Protein AF-A0A7S4G1R3-F1 (afdb_monomer_lite)

Secondary structure (DSSP, 8-state):
---------------------TTSSTTTGGG----PPPPTTS-EEEEEE-TTS-EEEETTEE--TTHHHH--TTPBPPHHHHHHHHHHHT----GGGS-TT-SSSTTTTTEEEEEE-TTS-EEEETTEE--HHHHTT--TTPBPPHHHHHHHHHHHHHTTPPPGGGSS-------PPP----------------PPP-----------------SPPPHHHHHHHHHHH-----TTBPSS-EEEEEEEEETTTTEEEEEESS-HHHHHTTPPEEEEGGGB--S-TTS-----TT-EEEEEEEE-TTS-EEEEEEEEGGGBPP-PPPPTTS-HHHHHHHHHHHHHHHHHHHHHHHHHHHHHHHHHHHHHHHHHHHTS-----

pLDDT: mean 73.74, std 22.95, range [28.73, 98.25]

Structure (mmCIF, N/CA/C/O backbone):
data_AF-A0A7S4G1R3-F1
#
_entry.id   AF-A0A7S4G1R3-F1
#
loop_
_atom_site.group_PDB
_atom_site.id
_atom_site.type_symbol
_atom_site.label_atom_id
_atom_site.label_alt_id
_atom_site.label_comp_id
_atom_site.label_asym_id
_atom_site.label_entity_id
_atom_site.label_seq_id
_atom_site.pdbx_PDB_ins_code
_atom_site.Cartn_x
_atom_site.Cartn_y
_atom_site.Cartn_z
_atom_site.occupancy
_atom_site.B_iso_or_equiv
_atom_site.auth_seq_id
_atom_site.auth_comp_id
_atom_site.auth_asym_id
_atom_site.auth_atom_id
_atom_site.pdbx_PDB_model_num
ATOM 1 N N . GLY A 1 1 ? 13.959 -56.137 -44.607 1.00 37.62 1 GLY A N 1
ATOM 2 C CA . GLY A 1 1 ? 14.330 -55.360 -45.798 1.00 37.62 1 GLY A CA 1
ATOM 3 C C . GLY A 1 1 ? 14.534 -53.976 -45.279 1.00 37.62 1 GLY A C 1
ATOM 4 O O . GLY A 1 1 ? 13.551 -53.297 -45.043 1.00 37.62 1 GLY A O 1
ATOM 5 N N . ASP A 1 2 ? 15.770 -53.721 -44.885 1.00 36.56 2 ASP A N 1
ATOM 6 C CA . ASP A 1 2 ? 16.110 -52.865 -43.756 1.00 36.56 2 ASP A CA 1
ATOM 7 C C . ASP A 1 2 ? 16.056 -51.390 -44.135 1.00 36.56 2 ASP A C 1
ATOM 9 O O . ASP A 1 2 ? 16.693 -50.977 -45.105 1.00 36.56 2 ASP A O 1
ATOM 13 N N . ASP A 1 3 ? 15.298 -50.622 -43.351 1.00 45.97 3 ASP A N 1
ATOM 14 C CA . ASP A 1 3 ? 15.220 -49.171 -43.458 1.00 45.97 3 ASP A CA 1
ATOM 15 C C . ASP A 1 3 ? 16.092 -48.504 -42.392 1.00 45.97 3 ASP A C 1
ATOM 17 O O . ASP A 1 3 ? 16.215 -48.942 -41.245 1.00 45.97 3 ASP A O 1
ATOM 21 N N . TRP A 1 4 ? 16.754 -47.451 -42.842 1.00 43.38 4 TRP A N 1
ATOM 22 C CA . TRP A 1 4 ? 17.952 -46.869 -42.272 1.00 43.38 4 TRP A CA 1
ATOM 23 C C . TRP A 1 4 ? 17.611 -45.899 -41.138 1.00 43.38 4 TRP A C 1
ATOM 25 O O . TRP A 1 4 ? 17.202 -44.768 -41.386 1.00 43.38 4 TRP A O 1
ATOM 35 N N . ILE A 1 5 ? 17.848 -46.297 -39.886 1.00 46.09 5 ILE A N 1
ATOM 36 C CA . ILE A 1 5 ? 17.939 -45.350 -38.765 1.00 46.09 5 ILE A CA 1
ATOM 37 C C . ILE A 1 5 ? 19.408 -44.953 -38.608 1.00 46.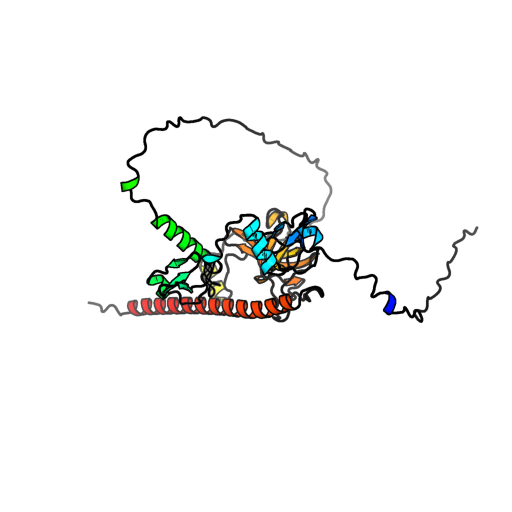09 5 ILE A C 1
ATOM 39 O O . ILE A 1 5 ? 20.217 -45.682 -38.031 1.00 46.09 5 ILE A O 1
ATOM 43 N N . ALA A 1 6 ? 19.754 -43.783 -39.140 1.00 45.88 6 ALA A N 1
ATOM 44 C CA . ALA A 1 6 ? 21.035 -43.138 -38.903 1.00 45.88 6 ALA A CA 1
ATOM 45 C C . ALA A 1 6 ? 21.136 -42.720 -37.424 1.00 45.88 6 ALA A C 1
ATOM 47 O O . ALA A 1 6 ? 20.455 -41.803 -36.968 1.00 45.88 6 ALA A O 1
ATOM 48 N N . ARG A 1 7 ? 21.990 -43.408 -36.659 1.00 38.94 7 ARG A N 1
ATOM 49 C CA . ARG A 1 7 ? 22.422 -42.975 -35.325 1.00 38.94 7 ARG A CA 1
ATOM 50 C C . ARG A 1 7 ? 23.428 -41.833 -35.479 1.00 38.94 7 ARG A C 1
ATOM 52 O O . ARG A 1 7 ? 24.534 -42.057 -35.964 1.00 38.94 7 ARG A O 1
ATOM 59 N N . MET A 1 8 ? 23.057 -40.632 -35.044 1.00 42.41 8 MET A N 1
ATOM 60 C CA . MET A 1 8 ? 24.013 -39.550 -34.800 1.00 42.41 8 MET A CA 1
ATOM 61 C C . MET A 1 8 ? 24.916 -39.911 -33.606 1.00 42.41 8 MET A C 1
ATOM 63 O O . MET A 1 8 ? 24.402 -40.384 -32.589 1.00 42.41 8 MET A O 1
ATOM 67 N N . PRO A 1 9 ? 26.241 -39.696 -33.682 1.00 45.56 9 PRO A N 1
ATOM 68 C CA . PRO A 1 9 ? 27.103 -39.785 -32.514 1.00 45.56 9 PRO A CA 1
ATOM 69 C C . PRO A 1 9 ? 26.933 -38.531 -31.645 1.00 45.56 9 PRO A C 1
ATOM 71 O O . PRO A 1 9 ? 27.205 -37.414 -32.081 1.00 45.56 9 PRO A O 1
ATOM 74 N N . LEU A 1 10 ? 26.493 -38.727 -30.402 1.00 41.88 10 LEU A N 1
ATOM 75 C CA . LEU A 1 10 ? 26.606 -37.726 -29.344 1.00 41.88 10 LEU A CA 1
ATOM 76 C C . LEU A 1 10 ? 28.088 -37.598 -28.971 1.00 41.88 10 LEU A C 1
ATOM 78 O O . LEU A 1 10 ? 28.671 -38.530 -28.416 1.00 41.88 10 LEU A O 1
ATOM 82 N N . TYR A 1 11 ? 28.693 -36.457 -29.289 1.00 44.34 11 TYR A N 1
ATOM 83 C CA . TYR A 1 11 ? 29.977 -36.060 -28.719 1.00 44.34 11 TYR A CA 1
ATOM 84 C C . TYR A 1 11 ? 29.723 -35.380 -27.366 1.00 44.34 11 TYR A C 1
ATOM 86 O O . TYR A 1 11 ? 28.934 -34.435 -27.318 1.00 44.34 11 TYR A O 1
ATOM 94 N N . PRO A 1 12 ? 30.367 -35.812 -26.269 1.00 46.12 12 PRO A N 1
ATOM 95 C CA . PRO A 1 12 ? 30.383 -35.031 -25.044 1.00 46.12 12 PRO A CA 1
ATOM 96 C C . PRO A 1 12 ? 31.303 -33.823 -25.253 1.00 46.12 12 PRO A C 1
ATOM 98 O O . PRO A 1 12 ? 32.502 -33.977 -25.485 1.00 46.12 12 PRO A O 1
ATOM 101 N N . VAL A 1 13 ? 30.734 -32.621 -25.203 1.00 43.38 13 VAL A N 1
ATOM 102 C CA . VAL A 1 13 ? 31.510 -31.378 -25.161 1.00 43.38 13 VAL A CA 1
ATOM 103 C C . VAL A 1 13 ? 32.016 -31.218 -23.728 1.00 43.38 13 VAL A C 1
ATOM 105 O O . VAL A 1 13 ? 31.224 -31.074 -22.799 1.00 43.38 13 VAL A O 1
ATOM 108 N N . ASN A 1 14 ? 33.333 -31.306 -23.547 1.00 40.06 14 ASN A N 1
ATOM 109 C CA . ASN A 1 14 ? 33.993 -30.937 -22.298 1.00 40.06 14 ASN A CA 1
ATOM 110 C C . ASN A 1 14 ? 33.882 -29.419 -22.120 1.00 40.06 14 ASN A C 1
ATOM 112 O O . ASN A 1 14 ? 34.374 -28.663 -22.953 1.00 40.06 14 ASN A O 1
ATOM 116 N N . ALA A 1 15 ? 33.251 -28.994 -21.028 1.00 46.72 15 ALA A N 1
ATOM 117 C CA . ALA A 1 15 ? 33.201 -27.608 -20.577 1.00 46.72 15 ALA A CA 1
ATOM 118 C C . ALA A 1 15 ? 34.492 -27.245 -19.821 1.00 46.72 15 ALA A C 1
ATOM 120 O O . ALA A 1 15 ? 34.483 -27.052 -18.607 1.00 46.72 15 ALA A O 1
ATOM 121 N N . ALA A 1 16 ? 35.610 -27.212 -20.537 1.00 50.19 16 ALA A N 1
ATOM 122 C CA . ALA A 1 16 ? 36.858 -26.648 -20.046 1.00 50.19 16 ALA A CA 1
ATOM 123 C C . ALA A 1 16 ? 37.552 -25.939 -21.212 1.00 50.19 16 ALA A C 1
ATOM 125 O O . ALA A 1 16 ? 37.668 -26.512 -22.294 1.00 50.19 16 ALA A O 1
ATOM 126 N N . ASP A 1 17 ? 37.984 -24.710 -20.948 1.00 49.66 17 ASP A N 1
ATOM 127 C CA . ASP A 1 17 ? 38.839 -23.863 -21.784 1.00 49.66 17 ASP A CA 1
ATOM 128 C C . ASP A 1 17 ? 38.128 -23.084 -22.905 1.00 49.66 17 ASP A C 1
ATOM 130 O O . ASP A 1 17 ? 38.357 -23.283 -24.097 1.00 49.66 17 ASP A O 1
ATOM 134 N N . VAL A 1 18 ? 37.304 -22.114 -22.499 1.00 45.84 18 VAL A N 1
ATOM 135 C CA . VAL A 1 18 ? 37.153 -20.856 -23.245 1.00 45.84 18 VAL A CA 1
ATOM 136 C C . VAL A 1 18 ? 37.422 -19.726 -22.253 1.00 45.84 18 VAL A C 1
ATOM 138 O O . VAL A 1 18 ? 36.533 -19.325 -21.507 1.00 45.84 18 VAL A O 1
ATOM 141 N N . GLU A 1 19 ? 38.673 -19.272 -22.193 1.00 47.34 19 GLU A N 1
ATOM 142 C CA . GLU A 1 19 ? 39.011 -17.982 -21.588 1.00 47.34 19 GLU A CA 1
ATOM 143 C C . GLU A 1 19 ? 38.477 -16.901 -22.535 1.00 47.34 19 GLU A C 1
ATOM 145 O O . GLU A 1 19 ? 38.948 -16.762 -23.665 1.00 47.34 19 GLU A O 1
ATOM 150 N N . VAL A 1 20 ? 37.419 -16.214 -22.109 1.00 50.34 20 VAL A N 1
ATOM 151 C CA . VAL A 1 20 ? 36.947 -14.980 -22.740 1.00 50.34 20 VAL A CA 1
ATOM 152 C C . VAL A 1 20 ? 37.641 -13.846 -21.990 1.00 50.34 20 VAL A C 1
ATOM 154 O O . VAL A 1 20 ? 37.547 -13.792 -20.768 1.00 50.34 20 VAL A O 1
ATOM 157 N N . ASP A 1 21 ? 38.378 -12.994 -22.703 1.00 47.59 21 ASP A N 1
ATOM 158 C CA . ASP A 1 21 ? 38.993 -11.791 -22.134 1.00 47.59 21 ASP A CA 1
ATOM 159 C C . ASP A 1 21 ? 37.885 -10.839 -21.640 1.00 47.59 21 ASP A C 1
ATOM 161 O O . ASP A 1 21 ? 37.113 -10.296 -22.434 1.00 47.59 21 ASP A O 1
ATOM 165 N N . ASP A 1 22 ? 37.812 -10.636 -20.321 1.00 52.84 22 ASP A N 1
ATOM 166 C CA . ASP A 1 22 ? 36.792 -9.823 -19.633 1.00 52.84 22 ASP A CA 1
ATOM 167 C C . ASP A 1 22 ? 36.860 -8.315 -19.972 1.00 52.84 22 ASP A C 1
ATOM 169 O O . ASP A 1 22 ? 35.944 -7.554 -19.650 1.00 52.84 22 ASP A O 1
ATOM 173 N N . ASP A 1 23 ? 37.908 -7.867 -20.668 1.00 49.81 23 ASP A N 1
ATOM 174 C CA . ASP A 1 23 ? 38.111 -6.454 -21.001 1.00 49.81 23 ASP A CA 1
ATOM 175 C C . ASP A 1 23 ? 37.312 -5.993 -22.242 1.00 49.81 23 ASP A C 1
ATOM 177 O O . ASP A 1 23 ? 37.105 -4.792 -22.420 1.00 49.81 23 ASP A O 1
ATOM 181 N N . GLU A 1 24 ? 36.799 -6.908 -23.078 1.00 45.88 24 GLU A N 1
ATOM 182 C CA . GLU A 1 24 ? 36.065 -6.555 -24.313 1.00 45.88 24 GLU A CA 1
ATOM 183 C C . GLU A 1 24 ? 34.531 -6.510 -24.129 1.00 45.88 24 GLU A C 1
ATOM 185 O O . GLU A 1 24 ? 33.812 -5.972 -24.973 1.00 45.88 24 GLU A O 1
ATOM 190 N N . LEU A 1 25 ? 34.007 -7.003 -22.995 1.00 43.91 25 LEU A N 1
ATOM 191 C CA . LEU A 1 25 ? 32.568 -6.963 -22.680 1.00 43.91 25 LEU A CA 1
ATOM 192 C C . LEU A 1 25 ? 32.129 -5.643 -22.010 1.00 43.91 25 LEU A C 1
ATOM 194 O O . LEU A 1 25 ? 30.956 -5.279 -22.058 1.00 43.91 25 LEU A O 1
ATOM 198 N N . MET A 1 26 ? 33.069 -4.891 -21.426 1.00 46.38 26 MET A N 1
ATOM 199 C CA . MET A 1 26 ? 32.794 -3.665 -20.657 1.00 46.38 26 MET A CA 1
ATOM 200 C C . MET A 1 26 ? 32.576 -2.406 -21.520 1.00 46.38 26 MET A C 1
ATOM 202 O O . MET A 1 26 ? 32.134 -1.377 -21.000 1.00 46.38 26 MET A O 1
ATOM 206 N N . GLU A 1 27 ? 32.849 -2.453 -22.829 1.00 44.66 27 GLU A N 1
ATOM 207 C CA . GLU A 1 27 ? 32.608 -1.316 -23.737 1.00 44.66 27 GLU A CA 1
ATOM 208 C C . GLU A 1 27 ? 31.301 -1.420 -24.544 1.00 44.66 27 GLU A C 1
ATOM 210 O O . GLU A 1 27 ? 30.822 -0.404 -25.052 1.00 44.66 27 GLU A O 1
ATOM 215 N N . ALA A 1 28 ? 30.658 -2.592 -24.604 1.00 39.75 28 ALA A N 1
ATOM 216 C CA . ALA A 1 28 ? 29.421 -2.780 -25.371 1.00 39.75 28 ALA A CA 1
ATOM 217 C C . ALA A 1 28 ? 28.131 -2.401 -24.604 1.00 39.75 28 ALA A C 1
ATOM 219 O O . ALA A 1 28 ? 27.115 -2.111 -25.235 1.00 39.75 28 ALA A O 1
ATOM 220 N N . GLU A 1 29 ? 28.157 -2.326 -23.267 1.00 37.41 29 GLU A N 1
ATOM 221 C CA . GLU A 1 29 ? 26.964 -2.044 -22.440 1.00 37.41 29 GLU A CA 1
ATOM 222 C C . GLU A 1 29 ? 26.778 -0.569 -22.031 1.00 37.41 29 GLU A C 1
ATOM 224 O O . GLU A 1 29 ? 25.793 -0.219 -21.385 1.00 37.41 29 GLU A O 1
ATOM 229 N N . LYS A 1 30 ? 27.647 0.353 -22.470 1.00 38.53 30 LYS A N 1
ATOM 230 C CA . LYS A 1 30 ? 27.447 1.807 -22.257 1.00 38.53 30 LYS A CA 1
ATOM 231 C C . LYS A 1 30 ? 26.502 2.476 -23.268 1.00 38.53 30 LYS A C 1
ATOM 233 O O . LYS A 1 30 ? 26.310 3.688 -23.214 1.00 38.53 30 LYS A O 1
ATOM 238 N N . GLY A 1 31 ? 25.925 1.714 -24.197 1.00 35.44 31 GLY A N 1
ATOM 239 C CA . GLY A 1 31 ? 25.169 2.247 -25.336 1.00 35.44 31 GLY A CA 1
ATOM 240 C C . GLY A 1 31 ? 23.650 2.350 -25.176 1.00 35.44 31 GLY A C 1
ATOM 241 O O . GLY A 1 31 ? 23.003 2.856 -26.089 1.00 35.44 31 GLY A O 1
ATOM 242 N N . VAL A 1 32 ? 23.057 1.888 -24.071 1.00 36.84 32 VAL A N 1
ATOM 243 C CA . VAL A 1 32 ? 21.591 1.875 -23.907 1.00 36.84 32 VAL A CA 1
ATOM 244 C C . VAL A 1 32 ? 21.207 2.595 -22.616 1.00 36.84 32 VAL A C 1
ATOM 246 O O . VAL A 1 32 ? 20.863 1.993 -21.605 1.00 36.84 32 VAL A O 1
ATOM 249 N N . LEU A 1 33 ? 21.319 3.924 -22.654 1.00 38.00 33 LEU A N 1
ATOM 250 C CA . LEU A 1 33 ? 20.761 4.823 -21.646 1.00 38.00 33 LEU A CA 1
ATOM 251 C C . LEU A 1 33 ? 19.233 4.692 -21.658 1.00 38.00 33 LEU A C 1
ATOM 253 O O . LEU A 1 33 ? 18.581 5.039 -22.642 1.00 38.00 33 LEU A O 1
ATOM 257 N N . GLY A 1 34 ? 18.672 4.181 -20.561 1.00 35.88 34 GLY A N 1
ATOM 258 C CA . GLY A 1 34 ? 17.240 4.239 -20.299 1.00 35.88 34 GLY A CA 1
ATOM 259 C C . GLY A 1 34 ? 16.797 5.697 -20.209 1.00 35.88 34 GLY A C 1
ATOM 260 O O . GLY A 1 34 ? 17.232 6.431 -19.322 1.00 35.88 34 GLY A O 1
ATOM 261 N N . THR A 1 35 ? 15.955 6.128 -21.142 1.00 39.44 35 THR A N 1
ATOM 262 C CA . THR A 1 35 ? 15.330 7.450 -21.128 1.00 39.44 35 THR A CA 1
ATOM 263 C C . THR A 1 35 ? 14.261 7.468 -20.038 1.00 39.44 35 THR A C 1
ATOM 265 O O . THR A 1 35 ? 13.144 6.995 -20.244 1.00 39.44 35 THR A O 1
ATOM 268 N N . TYR A 1 36 ? 14.616 7.964 -18.853 1.00 46.59 36 TYR A N 1
ATOM 269 C CA . TYR A 1 36 ? 13.650 8.276 -17.803 1.00 46.59 36 TYR A CA 1
ATOM 270 C C . TYR A 1 36 ? 12.934 9.581 -18.164 1.00 46.59 36 TYR A C 1
ATOM 272 O O . TYR A 1 36 ? 13.564 10.634 -18.243 1.00 46.59 36 TYR A O 1
ATOM 280 N N . TYR A 1 37 ? 11.622 9.508 -18.375 1.00 46.50 37 TYR A N 1
ATOM 281 C CA . TYR A 1 37 ? 10.771 10.681 -18.556 1.00 46.50 37 TYR A CA 1
ATOM 282 C C . TYR A 1 37 ? 10.475 11.299 -17.182 1.00 46.50 37 TYR A C 1
ATOM 284 O O . TYR A 1 37 ? 9.964 10.611 -16.298 1.00 46.50 37 TYR A O 1
ATOM 292 N N . LYS A 1 38 ? 10.838 12.572 -16.985 1.00 55.66 38 LYS A N 1
ATOM 293 C CA . LYS A 1 38 ? 10.483 13.358 -15.790 1.00 55.66 38 LYS A CA 1
ATOM 294 C C . LYS A 1 38 ? 9.195 14.138 -16.048 1.00 55.66 38 LYS A C 1
ATOM 296 O O . LYS A 1 38 ? 8.968 14.574 -17.173 1.00 55.66 38 LYS A O 1
ATOM 301 N N . ASP A 1 39 ? 8.371 14.292 -15.014 1.00 53.97 39 ASP A N 1
ATOM 302 C CA . ASP A 1 39 ? 7.175 15.136 -15.069 1.00 53.97 39 ASP A CA 1
ATOM 303 C C . ASP A 1 39 ? 7.537 16.626 -15.221 1.00 53.97 39 ASP A C 1
ATOM 305 O O . ASP A 1 39 ? 8.620 17.062 -14.835 1.00 53.97 39 ASP A O 1
ATOM 309 N N . GLU A 1 40 ? 6.636 17.421 -15.808 1.00 55.91 40 GLU A N 1
ATOM 310 C CA . GLU A 1 40 ? 6.861 18.852 -16.091 1.00 55.91 40 GLU A CA 1
ATOM 311 C C . GLU A 1 40 ? 6.978 19.717 -14.819 1.00 55.91 40 GLU A C 1
ATOM 313 O O . GLU A 1 40 ? 7.313 20.895 -14.895 1.00 55.91 40 GLU A O 1
ATOM 318 N N . THR A 1 41 ? 6.714 19.143 -13.642 1.00 55.72 41 THR A N 1
ATOM 319 C CA . THR A 1 41 ? 6.628 19.857 -12.362 1.00 55.72 41 THR A CA 1
ATOM 320 C C . THR A 1 41 ? 7.874 19.737 -11.488 1.00 55.72 41 THR A C 1
ATOM 322 O O . THR A 1 41 ? 8.001 20.474 -10.510 1.00 55.72 41 THR A O 1
ATOM 325 N N . SER A 1 42 ? 8.794 18.818 -11.792 1.00 74.81 42 SER A N 1
ATOM 326 C CA . SER A 1 42 ? 9.993 18.603 -10.977 1.00 74.81 42 SER A CA 1
ATOM 327 C C . SER A 1 42 ? 11.187 19.426 -11.469 1.00 74.81 42 SER A C 1
ATOM 329 O O . SER A 1 42 ? 11.550 19.411 -12.643 1.00 74.81 42 SER A O 1
ATOM 331 N N . TYR A 1 43 ? 11.835 20.138 -10.542 1.00 89.38 43 TYR A N 1
ATOM 332 C CA . TYR A 1 43 ? 13.082 20.853 -10.815 1.00 89.38 43 TYR A CA 1
ATOM 333 C C . TYR A 1 43 ? 14.221 19.876 -11.133 1.00 89.38 43 TYR A C 1
ATOM 335 O O . TYR A 1 43 ? 14.444 18.899 -10.411 1.00 89.38 43 TYR A O 1
ATOM 343 N N . SER A 1 44 ? 14.988 20.155 -12.186 1.00 92.25 44 SER A N 1
ATOM 344 C CA . SER A 1 44 ? 16.188 19.394 -12.531 1.00 92.25 44 SER A CA 1
ATOM 345 C C . SER A 1 44 ? 17.255 20.292 -13.155 1.00 92.25 44 SER A C 1
ATOM 347 O O . SER A 1 44 ? 17.039 20.899 -14.198 1.00 92.25 44 SER A O 1
ATOM 349 N N . SER A 1 45 ? 18.441 20.335 -12.545 1.00 94.88 45 SER A N 1
ATOM 350 C CA . SER A 1 45 ? 19.597 21.078 -13.068 1.00 94.88 45 SER A CA 1
ATOM 351 C C . SER A 1 45 ? 20.266 20.401 -14.270 1.00 94.88 45 SER A C 1
ATOM 353 O O . SER A 1 45 ? 21.035 21.027 -14.987 1.00 94.88 45 SER A O 1
ATOM 355 N N . THR A 1 46 ? 19.984 19.124 -14.527 1.00 96.56 46 THR A N 1
ATOM 356 C CA . THR A 1 46 ? 20.464 18.402 -15.715 1.00 96.56 46 THR A CA 1
ATOM 357 C C . THR A 1 46 ? 19.489 18.587 -16.870 1.00 96.56 46 THR A C 1
ATOM 359 O O . THR A 1 46 ? 18.293 18.542 -16.615 1.00 96.56 46 THR A O 1
ATOM 362 N N . VAL A 1 47 ? 19.959 18.719 -18.115 1.00 97.19 47 VAL A N 1
ATOM 363 C CA . VAL A 1 47 ? 19.113 18.731 -19.323 1.00 97.19 47 VAL A CA 1
ATOM 364 C C . VAL A 1 47 ? 18.577 17.329 -19.621 1.00 97.19 47 VAL A C 1
ATOM 366 O O . VAL A 1 47 ? 19.357 16.385 -19.756 1.00 97.19 47 VAL A O 1
ATOM 369 N N . TRP A 1 48 ? 17.265 17.185 -19.806 1.00 95.94 48 TRP A N 1
ATOM 370 C CA . TRP A 1 48 ? 16.621 15.926 -20.206 1.00 95.94 48 TRP A CA 1
ATOM 371 C C . TRP A 1 48 ? 15.820 16.085 -21.493 1.00 95.94 48 TRP A C 1
ATOM 373 O O . TRP A 1 48 ? 15.551 17.195 -21.952 1.00 95.94 48 TRP A O 1
ATOM 383 N N . ARG A 1 49 ? 15.449 14.955 -22.090 1.00 96.38 49 ARG A N 1
ATOM 384 C CA . ARG A 1 49 ? 14.541 14.901 -23.230 1.00 96.38 49 ARG A CA 1
ATOM 385 C C . ARG A 1 49 ? 13.159 14.462 -22.768 1.00 96.38 49 ARG A C 1
ATOM 387 O O . ARG A 1 49 ? 13.028 13.463 -22.067 1.00 96.38 49 ARG A O 1
ATOM 394 N N . ASP A 1 50 ? 12.147 15.213 -23.166 1.00 93.25 50 ASP A N 1
ATOM 395 C CA . ASP A 1 50 ? 10.748 14.891 -22.902 1.00 93.25 50 ASP A CA 1
ATOM 396 C C . ASP A 1 50 ? 10.203 13.868 -23.929 1.00 93.25 50 ASP A C 1
ATOM 398 O O . ASP A 1 50 ? 10.891 13.486 -24.884 1.00 93.25 50 ASP A O 1
ATOM 402 N N . LEU A 1 51 ? 8.971 13.391 -23.738 1.00 87.50 51 LEU A N 1
ATOM 403 C CA . LEU A 1 51 ? 8.289 12.395 -24.579 1.00 87.50 51 LEU A CA 1
ATOM 404 C C . LEU A 1 51 ? 8.181 12.809 -26.053 1.00 87.50 51 LEU A C 1
ATOM 406 O O . LEU A 1 51 ? 8.188 11.955 -26.939 1.00 87.50 51 LEU A O 1
ATOM 410 N N . ASP A 1 52 ? 8.106 14.109 -26.325 1.00 92.19 52 ASP A N 1
ATOM 411 C CA . ASP A 1 52 ? 8.040 14.683 -27.672 1.00 92.19 52 ASP A CA 1
ATOM 412 C C . ASP A 1 52 ? 9.422 14.842 -28.339 1.00 92.19 52 ASP A C 1
ATOM 414 O O . ASP A 1 52 ? 9.525 15.236 -29.504 1.00 92.19 52 ASP A O 1
ATOM 418 N N . GLY A 1 53 ? 10.498 14.512 -27.622 1.00 94.69 53 GLY A N 1
ATOM 419 C CA . GLY A 1 53 ? 11.868 14.670 -28.084 1.00 94.69 53 GLY A CA 1
ATOM 420 C C . GLY A 1 53 ? 12.464 16.059 -27.838 1.00 94.69 53 GLY A C 1
ATOM 421 O O . GLY A 1 53 ? 13.607 16.294 -28.251 1.00 94.69 53 GLY A O 1
ATOM 422 N N . THR A 1 54 ? 11.745 16.962 -27.171 1.00 95.88 54 THR A N 1
ATOM 423 C CA . THR A 1 54 ? 12.199 18.315 -26.839 1.00 95.88 54 THR A CA 1
ATOM 424 C C . THR A 1 54 ? 13.157 18.287 -25.647 1.00 95.88 54 THR A C 1
ATOM 426 O O . THR A 1 54 ? 12.959 17.540 -24.692 1.00 95.88 54 THR A O 1
ATOM 429 N N . LEU A 1 55 ? 14.235 19.078 -25.708 1.00 96.56 55 LEU A N 1
ATOM 430 C CA . LEU A 1 55 ? 15.173 19.214 -24.591 1.00 96.56 55 LEU A CA 1
ATOM 431 C C . LEU A 1 55 ? 14.644 20.231 -23.583 1.00 96.56 55 LEU A C 1
ATOM 433 O O . LEU A 1 55 ? 14.308 21.352 -23.974 1.00 96.56 55 LEU A O 1
ATOM 437 N N . ARG A 1 56 ? 14.623 19.839 -22.308 1.00 97.00 56 ARG A N 1
ATOM 438 C CA . ARG A 1 56 ? 14.173 20.657 -21.183 1.00 97.00 56 ARG A CA 1
ATOM 439 C C . ARG A 1 56 ? 15.195 20.702 -20.049 1.00 97.00 56 ARG A C 1
ATOM 441 O O . ARG A 1 56 ? 16.037 19.811 -19.941 1.00 97.00 56 ARG A O 1
ATOM 448 N N . ALA A 1 57 ? 15.123 21.748 -19.231 1.00 96.75 57 ALA A N 1
ATOM 449 C CA . ALA A 1 57 ? 15.944 21.959 -18.037 1.00 96.75 57 ALA A CA 1
ATOM 450 C C . ALA A 1 57 ? 15.165 22.753 -16.962 1.00 96.75 57 ALA A C 1
ATOM 452 O O . ALA A 1 57 ? 14.130 23.344 -17.257 1.00 96.75 57 ALA A O 1
ATOM 453 N N . GLY A 1 58 ? 15.639 22.789 -15.714 1.00 95.38 58 GLY A N 1
ATOM 454 C CA . GLY A 1 58 ? 15.021 23.573 -14.635 1.00 95.38 58 GLY A CA 1
ATOM 455 C C . GLY A 1 58 ? 13.631 23.064 -14.246 1.00 95.38 58 GLY A C 1
ATOM 456 O O . GLY A 1 58 ? 13.469 21.873 -14.002 1.00 95.38 58 GLY A O 1
ATOM 457 N N . TRP A 1 59 ? 12.633 23.949 -14.192 1.00 93.06 59 TRP A N 1
ATOM 458 C CA . TRP A 1 59 ? 11.214 23.602 -13.998 1.00 93.06 59 TRP A CA 1
ATOM 459 C C . TRP A 1 59 ? 10.502 23.387 -15.344 1.00 93.06 59 TRP A C 1
ATOM 461 O O . TRP A 1 59 ? 9.511 24.037 -15.653 1.00 93.06 59 TRP A O 1
ATOM 471 N N . GLY A 1 60 ? 11.061 22.522 -16.194 1.00 93.12 60 GLY A N 1
ATOM 472 C CA . GLY A 1 60 ? 10.463 22.194 -17.492 1.00 93.12 60 GLY A CA 1
ATOM 473 C C . GLY A 1 60 ? 10.670 23.233 -18.604 1.00 93.12 60 GLY A C 1
ATOM 474 O O . GLY A 1 60 ? 10.008 23.124 -19.640 1.00 93.12 60 GLY A O 1
ATOM 475 N N . HIS A 1 61 ? 11.605 24.180 -18.438 1.00 94.81 61 HIS A N 1
ATOM 476 C CA . HIS A 1 61 ? 11.979 25.175 -19.456 1.00 94.81 61 HIS A CA 1
ATOM 477 C C . HIS A 1 61 ? 12.360 24.493 -20.768 1.00 94.81 61 HIS A C 1
ATOM 479 O O . HIS A 1 61 ? 13.206 23.597 -20.776 1.00 94.81 61 HIS A O 1
ATOM 485 N N . VAL A 1 62 ? 11.760 24.915 -21.881 1.00 96.56 62 VAL A N 1
ATOM 486 C CA . VAL A 1 62 ? 12.039 24.358 -23.209 1.00 96.56 62 VAL A CA 1
ATOM 487 C C . VAL A 1 62 ? 13.230 25.080 -23.820 1.00 96.56 62 VAL A C 1
ATOM 489 O O . VAL A 1 62 ? 13.129 26.246 -24.193 1.00 96.56 62 VAL A O 1
ATOM 492 N N . LEU A 1 63 ? 14.341 24.364 -24.018 1.00 96.38 63 LEU A N 1
ATOM 493 C CA . LEU A 1 63 ? 15.561 24.992 -24.521 1.00 96.38 63 LEU A CA 1
ATOM 494 C C . LEU A 1 63 ? 15.342 25.589 -25.918 1.00 96.38 63 LEU A C 1
ATOM 496 O O . LEU A 1 63 ? 14.969 24.884 -26.870 1.00 96.38 63 LEU A O 1
ATOM 500 N N . THR A 1 64 ? 15.664 26.873 -26.063 1.00 96.69 64 THR A N 1
ATOM 501 C CA . THR A 1 64 ? 15.626 27.615 -27.326 1.00 96.69 64 THR A CA 1
ATOM 502 C C . THR A 1 64 ? 16.637 27.075 -28.344 1.00 96.69 64 THR A C 1
ATOM 504 O O . THR A 1 64 ? 17.511 26.252 -28.055 1.00 96.69 64 THR A O 1
ATOM 507 N N . ALA A 1 65 ? 16.546 27.521 -29.601 1.00 96.69 65 ALA A N 1
ATOM 508 C CA . ALA A 1 65 ? 17.492 27.094 -30.632 1.00 96.69 65 ALA A CA 1
ATOM 509 C C . ALA A 1 65 ? 18.936 27.551 -30.348 1.00 96.69 65 ALA A C 1
ATOM 511 O O . ALA A 1 65 ? 19.873 26.871 -30.775 1.00 96.69 65 ALA A O 1
ATOM 512 N N . GLU A 1 66 ? 19.133 28.681 -29.660 1.00 96.19 66 GLU A N 1
ATOM 513 C CA . GLU A 1 66 ? 20.445 29.104 -29.171 1.00 96.19 66 GLU A CA 1
ATOM 514 C C . GLU A 1 66 ? 20.929 28.246 -27.997 1.00 96.19 66 GLU A C 1
ATOM 516 O O . GLU A 1 66 ? 22.075 27.795 -28.021 1.00 96.19 66 GLU A O 1
ATOM 521 N N . GLU A 1 67 ? 20.072 27.960 -27.017 1.00 96.75 67 GLU A N 1
ATOM 522 C CA . GLU A 1 67 ? 20.418 27.134 -25.849 1.00 96.75 67 GLU A CA 1
ATOM 523 C C . GLU A 1 67 ? 20.768 25.703 -26.241 1.00 96.75 67 GLU A C 1
ATOM 525 O O . GLU A 1 67 ? 21.767 25.168 -25.771 1.00 96.75 67 GLU A O 1
ATOM 530 N N . ARG A 1 68 ? 20.053 25.111 -27.204 1.00 96.94 68 ARG A N 1
ATOM 531 C CA . ARG A 1 68 ? 20.376 23.777 -27.748 1.00 96.94 68 ARG A CA 1
ATOM 532 C C . ARG A 1 68 ? 21.722 23.706 -28.479 1.00 96.94 68 ARG A C 1
ATOM 534 O O . ARG A 1 68 ? 22.180 22.613 -28.806 1.00 96.94 68 ARG A O 1
ATOM 541 N N . LYS A 1 69 ? 22.362 24.842 -28.791 1.00 97.12 69 LYS A N 1
ATOM 542 C CA . LYS A 1 69 ? 23.755 24.853 -29.280 1.00 97.12 69 LYS A CA 1
ATOM 543 C C . LYS A 1 69 ? 24.761 24.796 -28.134 1.00 97.12 69 LYS A C 1
ATOM 545 O O . LYS A 1 69 ? 25.892 24.376 -28.367 1.00 97.12 69 LYS A O 1
ATOM 550 N N . MET A 1 70 ? 24.365 25.259 -26.949 1.00 97.12 70 MET A N 1
ATOM 551 C CA . MET A 1 70 ? 25.204 25.342 -25.754 1.00 97.12 70 MET A CA 1
ATOM 552 C C . MET A 1 70 ? 25.066 24.104 -24.869 1.00 97.12 70 MET A C 1
ATOM 554 O O . MET A 1 70 ? 26.066 23.681 -24.301 1.00 97.12 70 MET A O 1
ATOM 558 N N . TYR A 1 71 ? 23.877 23.502 -24.827 1.00 97.00 71 TYR A N 1
ATOM 559 C CA . TYR A 1 71 ? 23.563 22.367 -23.969 1.00 97.00 71 TYR A CA 1
ATOM 560 C C . TYR A 1 71 ? 23.015 21.178 -24.761 1.00 97.00 71 TYR A C 1
ATOM 562 O O . TYR A 1 71 ? 22.260 21.328 -25.728 1.00 97.00 71 TYR A O 1
ATOM 570 N N . LYS A 1 72 ? 23.395 19.980 -24.327 1.00 97.44 72 LYS A N 1
ATOM 571 C CA . LYS A 1 72 ? 22.942 18.681 -24.823 1.00 97.44 72 LYS A CA 1
ATOM 572 C C . LYS A 1 72 ? 22.307 17.889 -23.684 1.00 97.44 72 LYS A C 1
ATOM 574 O O . LYS A 1 72 ? 22.466 18.208 -22.515 1.00 97.44 72 LYS A O 1
ATOM 579 N N . GLU A 1 73 ? 21.576 16.844 -24.049 1.00 96.88 73 GLU A N 1
ATOM 580 C CA . GLU A 1 73 ? 20.996 15.903 -23.091 1.00 96.88 73 GLU A CA 1
ATOM 581 C C . GLU A 1 73 ? 22.072 15.341 -22.150 1.00 96.88 73 GLU A C 1
ATOM 583 O O . GLU A 1 73 ? 23.095 14.837 -22.616 1.00 96.88 73 GLU A O 1
ATOM 588 N N . GLY A 1 74 ? 21.835 15.450 -20.842 1.00 95.94 74 GLY A N 1
ATOM 589 C CA . GLY A 1 74 ? 22.772 15.058 -19.790 1.00 95.94 74 GLY A CA 1
ATOM 590 C C . GLY A 1 74 ? 23.717 16.162 -19.302 1.00 95.94 74 GLY A C 1
ATOM 591 O O . GLY A 1 74 ? 24.385 15.947 -18.293 1.00 95.94 74 GLY A O 1
ATOM 592 N N . ASP A 1 75 ? 23.776 17.326 -19.958 1.00 97.62 75 ASP A N 1
ATOM 593 C CA . ASP A 1 75 ? 24.590 18.446 -19.472 1.00 97.62 75 ASP A CA 1
ATOM 594 C C . ASP A 1 75 ? 23.974 19.049 -18.198 1.00 97.62 75 ASP A C 1
ATOM 596 O O . ASP A 1 75 ? 22.752 19.155 -18.078 1.00 97.62 75 ASP A O 1
ATOM 600 N N . GLU A 1 76 ? 24.813 19.473 -17.252 1.00 96.88 76 GLU A N 1
ATOM 601 C CA . GLU A 1 76 ? 24.373 20.282 -16.112 1.00 96.88 76 GLU A CA 1
ATOM 602 C C . GLU A 1 76 ? 24.294 21.757 -16.509 1.00 96.88 76 GLU A C 1
ATOM 604 O O . GLU A 1 76 ? 25.215 22.320 -17.111 1.00 96.88 76 GLU A O 1
ATOM 609 N N . VAL A 1 77 ? 23.174 22.381 -16.166 1.00 96.75 77 VAL A N 1
ATOM 610 C CA . VAL A 1 77 ? 22.919 23.802 -16.354 1.00 96.75 77 VAL A CA 1
ATOM 611 C C . VAL A 1 77 ? 23.117 24.498 -15.017 1.00 96.75 77 VAL A C 1
ATOM 613 O O . VAL A 1 77 ? 22.566 24.086 -13.998 1.00 96.75 77 VAL A O 1
ATOM 616 N N . ASP A 1 78 ? 23.911 25.562 -15.036 1.00 96.12 78 ASP A N 1
ATOM 617 C CA . ASP A 1 78 ? 24.106 26.422 -13.877 1.00 96.12 78 ASP A CA 1
ATOM 618 C C . ASP A 1 78 ? 22.787 27.097 -13.463 1.00 96.12 78 ASP A C 1
ATOM 620 O O . ASP A 1 78 ? 22.011 27.536 -14.317 1.00 96.12 78 ASP A O 1
ATOM 624 N N . GLU A 1 79 ? 22.535 27.197 -12.157 1.00 93.25 79 GLU A N 1
ATOM 625 C CA . GLU A 1 79 ? 21.284 27.756 -11.634 1.00 93.25 79 GLU A CA 1
ATOM 626 C C . GLU A 1 79 ? 21.064 29.203 -12.092 1.00 93.25 79 GLU A C 1
ATOM 628 O O . GLU A 1 79 ? 19.934 29.571 -12.404 1.00 93.25 79 GLU A O 1
ATOM 633 N N . GLU A 1 80 ? 22.123 30.012 -12.227 1.00 95.12 80 GLU A N 1
ATOM 634 C CA . GLU A 1 80 ? 22.023 31.397 -12.708 1.00 95.12 80 GLU A CA 1
ATOM 635 C C . GLU A 1 80 ? 21.510 31.450 -14.156 1.00 95.12 80 GLU A C 1
ATOM 637 O O . GLU A 1 80 ? 20.737 32.340 -14.519 1.00 95.12 80 GLU A O 1
ATOM 642 N N . ALA A 1 81 ? 21.888 30.470 -14.984 1.00 96.19 81 ALA A N 1
ATOM 643 C CA . ALA A 1 81 ? 21.370 30.347 -16.343 1.00 96.19 81 ALA A CA 1
ATOM 644 C C . ALA A 1 81 ? 19.891 29.940 -16.347 1.00 96.19 81 ALA A C 1
ATOM 646 O O . ALA A 1 81 ? 19.117 30.526 -17.102 1.00 96.19 81 ALA A O 1
ATOM 647 N N . ILE A 1 82 ? 19.494 29.008 -15.469 1.00 95.06 82 ILE A N 1
ATOM 648 C CA . ILE A 1 82 ? 18.091 28.599 -15.311 1.00 95.06 82 ILE A CA 1
ATOM 649 C C . ILE A 1 82 ? 17.235 29.797 -14.881 1.00 95.06 82 ILE A C 1
ATOM 651 O O . ILE A 1 82 ? 16.234 30.081 -15.531 1.00 95.06 82 ILE A O 1
ATOM 655 N N . TYR A 1 83 ? 17.644 30.552 -13.857 1.00 91.00 83 TYR A N 1
ATOM 656 C CA . TYR A 1 83 ? 16.917 31.748 -13.406 1.00 91.00 83 TYR A CA 1
ATOM 657 C C . TYR A 1 83 ? 16.765 32.794 -14.510 1.00 91.00 83 TYR A C 1
ATOM 659 O O . TYR A 1 83 ? 15.694 33.373 -14.685 1.00 91.00 83 TYR A O 1
ATOM 667 N N . LYS A 1 84 ? 17.821 33.012 -15.296 1.00 95.06 84 LYS A N 1
ATOM 668 C CA . LYS A 1 84 ? 17.787 33.970 -16.399 1.00 95.06 84 LYS A CA 1
ATOM 669 C C . LYS A 1 84 ? 16.821 33.562 -17.515 1.00 95.06 84 LYS A C 1
ATOM 671 O O . LYS A 1 84 ? 16.278 34.443 -18.185 1.00 95.06 84 LYS A O 1
ATOM 676 N N . TRP A 1 85 ? 16.615 32.262 -17.735 1.00 94.44 85 TRP A N 1
ATOM 677 C CA . TRP A 1 85 ? 15.603 31.777 -18.676 1.00 94.44 85 TRP A CA 1
ATOM 678 C C . TRP A 1 85 ? 14.198 32.185 -18.233 1.00 94.44 85 TRP A C 1
ATOM 680 O O . TRP A 1 85 ? 13.495 32.806 -19.024 1.00 94.44 85 TRP A O 1
ATOM 690 N N . PHE A 1 86 ? 13.853 31.999 -16.955 1.00 87.81 86 PHE A N 1
ATOM 691 C CA . PHE A 1 86 ? 12.560 32.442 -16.412 1.00 87.81 86 PHE A CA 1
ATOM 692 C C . PHE A 1 86 ? 12.349 33.954 -16.538 1.00 87.81 86 PHE A C 1
ATOM 694 O O . PHE A 1 86 ? 11.295 34.394 -16.990 1.00 87.81 86 PHE A O 1
ATOM 701 N N . GLU A 1 87 ? 13.373 34.759 -16.234 1.00 89.25 87 GLU A N 1
ATOM 702 C CA . GLU A 1 87 ? 13.287 36.216 -16.416 1.00 89.25 87 GLU A CA 1
ATOM 703 C C . GLU A 1 87 ? 13.075 36.625 -17.886 1.00 89.25 87 GLU A C 1
ATOM 705 O O . GLU A 1 87 ? 12.478 37.667 -18.164 1.00 89.25 87 GLU A O 1
ATOM 710 N N . THR A 1 88 ? 13.596 35.842 -18.835 1.00 89.75 88 THR A N 1
ATOM 711 C CA . THR A 1 88 ? 13.539 36.159 -20.271 1.00 89.75 88 THR A CA 1
ATOM 712 C C . THR A 1 88 ? 12.219 35.723 -20.901 1.00 89.75 88 THR A C 1
ATOM 714 O O . THR A 1 88 ? 11.695 36.437 -21.761 1.00 89.75 88 THR A O 1
ATOM 717 N N . ASP A 1 89 ? 11.673 34.590 -20.464 1.00 85.38 89 ASP A N 1
ATOM 718 C CA . ASP A 1 89 ? 10.450 34.007 -21.018 1.00 85.38 89 ASP A CA 1
ATOM 719 C C . ASP A 1 89 ? 9.179 34.730 -20.548 1.00 85.38 89 ASP A C 1
ATOM 721 O O . ASP A 1 89 ? 8.105 34.540 -21.121 1.00 85.38 89 ASP A O 1
ATOM 725 N N . GLY A 1 90 ? 9.309 35.654 -19.588 1.00 76.88 90 GLY A N 1
ATOM 726 C CA . GLY A 1 90 ? 8.197 36.469 -19.099 1.00 76.88 90 GLY A CA 1
ATOM 727 C C . GLY A 1 90 ? 7.231 35.686 -18.215 1.00 76.88 90 GLY A C 1
ATOM 728 O O . GLY A 1 90 ? 6.118 36.150 -17.964 1.00 76.88 90 GLY A O 1
ATOM 729 N N . ASP A 1 91 ? 7.663 34.521 -17.734 1.00 69.94 91 ASP A N 1
ATOM 730 C CA . ASP A 1 91 ? 7.039 33.855 -16.607 1.00 69.94 91 ASP A CA 1
ATOM 731 C C . ASP A 1 91 ? 7.373 34.693 -15.368 1.00 69.94 91 ASP A C 1
ATOM 733 O O . ASP A 1 91 ? 8.430 34.535 -14.757 1.00 69.94 91 ASP A O 1
ATOM 737 N N . ASP A 1 92 ? 6.494 35.651 -15.048 1.00 50.06 92 ASP A N 1
ATOM 738 C CA . ASP A 1 92 ? 6.560 36.501 -13.853 1.00 50.06 92 ASP A CA 1
ATOM 739 C C . ASP A 1 92 ? 6.412 35.631 -12.588 1.00 50.06 92 ASP A C 1
ATOM 741 O O . ASP A 1 92 ? 5.384 35.609 -11.910 1.00 50.06 92 ASP A O 1
ATOM 745 N N . ILE A 1 93 ? 7.458 34.882 -12.256 1.00 56.00 93 ILE A N 1
ATOM 746 C CA . ILE A 1 93 ? 7.697 34.401 -10.906 1.00 56.00 93 ILE A CA 1
ATOM 747 C C . ILE A 1 93 ? 8.387 35.571 -10.210 1.00 56.00 93 ILE A C 1
ATOM 749 O O . ILE A 1 93 ? 9.549 35.869 -10.485 1.00 56.00 93 ILE A O 1
ATOM 753 N N . ASP A 1 94 ? 7.666 36.290 -9.349 1.00 45.88 94 ASP A N 1
ATOM 754 C CA . ASP A 1 94 ? 8.219 37.432 -8.615 1.00 45.88 94 ASP A CA 1
ATOM 755 C C . ASP A 1 94 ? 9.191 36.945 -7.522 1.00 45.88 94 ASP A C 1
ATOM 757 O O . ASP A 1 94 ? 8.878 36.856 -6.335 1.00 45.88 94 ASP A O 1
ATOM 761 N N . VAL A 1 95 ? 10.407 36.574 -7.934 1.00 52.09 95 VAL A N 1
ATOM 762 C CA . VAL A 1 95 ? 11.460 36.045 -7.049 1.00 52.09 95 VAL A CA 1
ATOM 763 C C . VAL A 1 95 ? 11.963 37.119 -6.070 1.00 52.09 95 VAL A C 1
ATOM 765 O O . VAL A 1 95 ? 12.610 36.800 -5.078 1.00 52.09 95 VAL A O 1
ATOM 768 N N . LYS A 1 96 ? 11.637 38.407 -6.265 1.00 43.91 96 LYS A N 1
ATOM 769 C CA . LYS A 1 96 ? 12.037 39.472 -5.327 1.00 43.91 96 LYS A CA 1
ATOM 770 C C . LYS A 1 96 ? 11.166 39.559 -4.072 1.00 43.91 96 LYS A C 1
ATOM 772 O O . LYS A 1 96 ? 11.609 40.186 -3.108 1.00 43.91 96 LYS A O 1
ATOM 777 N N . GLU A 1 97 ? 10.010 38.895 -4.031 1.00 44.69 97 GLU A N 1
ATOM 778 C CA . GLU A 1 97 ? 9.283 38.638 -2.776 1.00 44.69 97 GLU A CA 1
ATOM 779 C C . GLU A 1 97 ? 9.780 37.378 -2.042 1.00 44.69 97 GLU A C 1
ATOM 781 O O . GLU A 1 97 ? 9.476 37.184 -0.862 1.00 44.69 97 GLU A O 1
ATOM 786 N N . LEU A 1 98 ? 10.635 36.565 -2.673 1.00 44.88 98 LEU A N 1
ATOM 787 C CA . LEU A 1 98 ? 11.353 35.471 -2.020 1.00 44.88 98 LEU A CA 1
ATOM 788 C C . LEU A 1 98 ? 12.624 36.028 -1.365 1.00 44.88 98 LEU A C 1
ATOM 790 O O . LEU A 1 98 ? 13.737 35.934 -1.880 1.00 44.88 98 LEU A O 1
ATOM 794 N N . GLY A 1 99 ? 12.441 36.666 -0.206 1.00 35.62 99 GLY A N 1
ATOM 795 C CA . GLY A 1 99 ? 13.545 37.046 0.673 1.00 35.62 99 GLY A CA 1
ATOM 796 C C . GLY A 1 99 ? 14.467 35.854 0.960 1.00 35.62 99 GLY A C 1
ATOM 797 O O . GLY A 1 99 ? 14.029 34.706 0.988 1.00 35.62 99 GLY A O 1
ATOM 798 N N . THR A 1 100 ? 15.745 36.134 1.214 1.00 44.47 100 THR A N 1
ATOM 799 C CA . THR A 1 100 ? 16.859 35.176 1.390 1.00 44.47 100 THR A CA 1
ATOM 800 C C . THR A 1 100 ? 16.712 34.149 2.527 1.00 44.47 100 THR A C 1
ATOM 802 O O . THR A 1 100 ? 17.636 33.377 2.764 1.00 44.47 100 THR A O 1
ATOM 805 N N . ASP A 1 101 ? 15.554 34.098 3.188 1.00 48.00 101 ASP A N 1
ATOM 806 C CA . ASP A 1 101 ? 15.225 33.181 4.283 1.00 48.00 101 ASP A CA 1
ATOM 807 C C . ASP A 1 101 ? 13.969 32.321 3.942 1.00 48.00 101 ASP A C 1
ATOM 809 O O . ASP A 1 101 ? 13.308 31.771 4.824 1.00 48.00 101 ASP A O 1
ATOM 813 N N . GLY A 1 102 ? 13.592 32.247 2.658 1.00 42.72 102 GLY A N 1
ATOM 814 C CA . GLY A 1 102 ? 12.245 31.920 2.170 1.00 42.72 102 GLY A CA 1
ATOM 815 C C . GLY A 1 102 ? 11.946 30.486 1.710 1.00 42.72 102 GLY A C 1
ATOM 816 O O . GLY A 1 102 ? 11.214 30.327 0.741 1.00 42.72 102 GLY A O 1
ATOM 817 N N . ASP A 1 103 ? 12.389 29.443 2.415 1.00 45.41 103 ASP A N 1
ATOM 818 C CA . ASP A 1 103 ? 12.053 28.037 2.079 1.00 45.41 103 ASP A CA 1
ATOM 819 C C . ASP A 1 103 ? 10.633 27.580 2.507 1.00 45.41 103 ASP A C 1
ATOM 821 O O . ASP A 1 103 ? 10.329 26.389 2.518 1.00 45.41 103 ASP A O 1
ATOM 825 N N . SER A 1 104 ? 9.725 28.474 2.922 1.00 51.69 104 SER A N 1
ATOM 826 C CA . SER A 1 104 ? 8.635 28.047 3.821 1.00 51.69 104 SER A CA 1
ATOM 827 C C . SER A 1 104 ? 7.186 28.297 3.392 1.00 51.69 104 SER A C 1
ATOM 829 O O . SER A 1 104 ? 6.321 27.696 4.028 1.00 51.69 104 SER A O 1
ATOM 831 N N . TYR A 1 105 ? 6.846 29.160 2.431 1.00 46.31 105 TYR A N 1
ATOM 832 C CA . TYR A 1 105 ? 5.426 29.545 2.286 1.00 46.31 105 TYR A CA 1
ATOM 833 C C . TYR A 1 105 ? 4.624 28.676 1.312 1.00 46.31 105 TYR A C 1
ATOM 835 O O . TYR A 1 105 ? 3.553 28.200 1.679 1.00 46.31 105 TYR A O 1
ATOM 843 N N . PHE A 1 106 ? 5.154 28.366 0.127 1.00 43.91 106 PHE A N 1
ATOM 844 C CA . PHE A 1 106 ? 4.430 27.514 -0.828 1.00 43.91 106 PHE A CA 1
ATOM 845 C C . PHE A 1 106 ? 4.524 26.016 -0.502 1.00 43.91 106 PHE A C 1
ATOM 847 O O . PHE A 1 106 ? 3.552 25.293 -0.693 1.00 43.91 106 PHE A O 1
ATOM 854 N N . ALA A 1 107 ? 5.630 25.554 0.094 1.00 48.41 107 ALA A N 1
ATOM 855 C CA . ALA A 1 107 ? 5.784 24.155 0.509 1.00 48.41 107 ALA A CA 1
ATOM 856 C C . ALA A 1 107 ? 4.938 23.772 1.744 1.00 48.41 107 ALA A C 1
ATOM 858 O O . ALA A 1 107 ? 4.717 22.589 1.988 1.00 48.41 107 ALA A O 1
ATOM 859 N N . LYS A 1 108 ? 4.446 24.749 2.526 1.00 50.72 108 LYS A N 1
ATOM 860 C CA . LYS A 1 108 ? 3.591 24.493 3.703 1.00 50.72 108 LYS A CA 1
ATOM 861 C C . LYS A 1 108 ? 2.093 24.532 3.413 1.00 50.72 108 LYS A C 1
ATOM 863 O O . LYS A 1 108 ? 1.331 24.063 4.250 1.00 50.72 108 LYS A O 1
ATOM 868 N N . ALA A 1 109 ? 1.673 25.045 2.255 1.00 51.94 109 ALA A N 1
ATOM 869 C CA . ALA A 1 109 ? 0.255 25.165 1.900 1.00 51.94 109 ALA A CA 1
ATOM 870 C C . ALA A 1 109 ? -0.453 23.805 1.728 1.00 51.94 109 ALA A C 1
ATOM 872 O O . ALA A 1 109 ? -1.677 23.752 1.699 1.00 51.94 109 ALA A O 1
ATOM 873 N N . PHE A 1 110 ? 0.308 22.711 1.642 1.00 68.00 110 PHE A N 1
ATOM 874 C CA . PHE A 1 110 ? -0.212 21.348 1.693 1.00 68.00 110 PHE A CA 1
ATOM 875 C C . PHE A 1 110 ? 0.619 20.495 2.657 1.00 68.00 110 PHE A C 1
ATOM 877 O O . PHE A 1 110 ? 1.252 19.510 2.281 1.00 68.00 110 PHE A O 1
ATOM 884 N N . SER A 1 111 ? 0.689 20.929 3.915 1.00 78.00 111 SER A N 1
ATOM 885 C CA . SER A 1 111 ? 1.312 20.140 4.975 1.00 78.00 111 SER A CA 1
ATOM 886 C C . SER A 1 111 ? 0.235 19.342 5.716 1.00 78.00 111 SER A C 1
ATOM 888 O O . SER A 1 111 ? -0.603 19.961 6.376 1.00 78.00 111 SER A O 1
ATOM 890 N N . PRO A 1 112 ? 0.273 17.992 5.710 1.00 89.31 112 PRO A N 1
ATOM 891 C CA . PRO A 1 112 ? -0.621 17.179 6.540 1.00 89.31 112 PRO A CA 1
ATOM 892 C C . PRO A 1 112 ? -0.261 17.257 8.034 1.00 89.31 112 PRO A C 1
ATOM 894 O O . PRO A 1 112 ? -0.841 16.556 8.856 1.00 89.31 112 PRO A O 1
ATOM 897 N N . TYR A 1 113 ? 0.719 18.086 8.403 1.00 94.31 113 TYR A N 1
ATOM 898 C CA . TYR A 1 113 ? 1.148 18.303 9.777 1.00 94.31 113 TYR A CA 1
ATOM 899 C C . TYR A 1 113 ? 0.631 19.627 10.320 1.00 94.31 113 TYR A C 1
ATOM 901 O O . TYR A 1 113 ? 0.565 20.618 9.590 1.00 94.31 113 TYR A O 1
ATOM 909 N N . VAL A 1 114 ? 0.372 19.657 11.622 1.00 96.12 114 VAL A N 1
ATOM 910 C CA . VAL A 1 114 ? 0.090 20.876 12.376 1.00 96.12 114 VAL A CA 1
ATOM 911 C C . VAL A 1 114 ? 1.374 21.699 12.506 1.00 96.12 114 VAL A C 1
ATOM 913 O O . VAL A 1 114 ? 2.412 21.186 12.920 1.00 96.12 114 VAL A O 1
ATOM 916 N N . TYR A 1 115 ? 1.325 22.986 12.184 1.00 95.31 115 TYR A N 1
ATOM 917 C CA . TYR A 1 115 ? 2.458 23.912 12.238 1.00 95.31 115 TYR A CA 1
ATOM 918 C C . TYR A 1 115 ? 2.050 25.248 12.860 1.00 95.31 115 TYR A C 1
ATOM 920 O O . TYR A 1 115 ? 0.865 25.549 12.965 1.00 95.31 115 TYR A O 1
ATOM 928 N N . ARG A 1 116 ? 3.019 26.079 13.267 1.00 96.38 116 ARG A N 1
ATOM 929 C CA . ARG A 1 116 ? 2.738 27.476 13.632 1.00 96.38 116 ARG A CA 1
ATOM 930 C C . ARG A 1 116 ? 2.880 28.415 12.446 1.00 96.38 116 ARG A C 1
ATOM 932 O O . ARG A 1 116 ? 3.899 28.386 11.751 1.00 96.38 116 ARG A O 1
ATOM 939 N N . ASP A 1 117 ? 1.874 29.254 12.229 1.00 94.19 117 ASP A N 1
ATOM 940 C CA . ASP A 1 117 ? 1.978 30.364 11.283 1.00 94.19 117 ASP A CA 1
ATOM 941 C C . ASP A 1 117 ? 2.886 31.490 11.822 1.00 94.19 117 ASP A C 1
ATOM 943 O O . ASP A 1 117 ? 3.376 31.444 12.954 1.00 94.19 117 ASP A O 1
ATOM 947 N N . ALA A 1 118 ? 3.133 32.518 11.003 1.00 89.88 118 ALA A N 1
ATOM 948 C CA . ALA A 1 118 ? 3.990 33.647 11.379 1.00 89.88 118 ALA A CA 1
ATOM 949 C C . ALA A 1 118 ? 3.451 34.462 12.574 1.00 89.88 118 ALA A C 1
ATOM 951 O O . ALA A 1 118 ? 4.207 35.190 13.218 1.00 89.88 118 ALA A O 1
ATOM 952 N N . GLU A 1 119 ? 2.161 34.335 12.882 1.00 94.31 119 GLU A N 1
ATOM 953 C CA . GLU A 1 119 ? 1.506 34.984 14.016 1.00 94.31 119 GLU A CA 1
ATOM 954 C C . GLU A 1 119 ? 1.487 34.086 15.271 1.00 94.31 119 GLU A C 1
ATOM 956 O O . GLU A 1 119 ? 1.070 34.525 16.344 1.00 94.31 119 GLU A O 1
ATOM 961 N N . GLY A 1 120 ? 1.985 32.848 15.169 1.00 95.56 120 GLY A N 1
ATOM 962 C CA . GLY A 1 120 ? 2.085 31.881 16.259 1.00 95.56 120 GLY A CA 1
ATOM 963 C C . GLY A 1 120 ? 0.841 31.014 16.470 1.00 95.56 120 GLY A C 1
ATOM 964 O O . GLY A 1 120 ? 0.801 30.264 17.454 1.00 95.56 120 GLY A O 1
ATOM 965 N N . HIS A 1 121 ? -0.154 31.082 15.582 1.00 96.81 121 HIS A N 1
ATOM 966 C CA . HIS A 1 121 ? -1.344 30.229 15.630 1.00 96.81 121 HIS A CA 1
ATOM 967 C C . HIS A 1 121 ? -1.011 28.823 15.144 1.00 96.81 121 HIS A C 1
ATOM 969 O O . HIS A 1 121 ? -0.219 28.665 14.220 1.00 96.81 121 HIS A O 1
ATOM 975 N N . LEU A 1 122 ? -1.618 27.806 15.760 1.00 96.50 122 LEU A N 1
ATOM 976 C CA . LEU A 1 122 ? -1.545 26.442 15.241 1.00 96.50 122 LEU A CA 1
ATOM 977 C C . LEU A 1 122 ? -2.458 26.331 14.019 1.00 96.50 122 LEU A C 1
ATOM 979 O O . LEU A 1 122 ? -3.648 26.640 14.107 1.00 96.50 122 LEU A O 1
ATOM 983 N N . CYS A 1 123 ? -1.887 25.884 12.908 1.00 96.94 123 CYS A N 1
ATOM 984 C CA . CYS A 1 123 ? -2.549 25.686 11.628 1.00 96.94 123 CYS A CA 1
ATOM 985 C C . CYS A 1 123 ? -2.274 24.278 11.092 1.00 96.94 123 CYS A C 1
ATOM 987 O O . CYS A 1 123 ? -1.285 23.662 11.478 1.00 96.94 123 CYS A O 1
ATOM 989 N N . ALA A 1 124 ? -3.106 23.780 10.184 1.00 96.12 124 ALA A N 1
ATOM 990 C CA . ALA A 1 124 ? -2.881 22.515 9.486 1.00 96.12 124 ALA A CA 1
ATOM 991 C C . ALA A 1 124 ? -3.460 22.551 8.062 1.00 96.12 124 ALA A C 1
ATOM 993 O O . ALA A 1 124 ? -4.319 23.382 7.756 1.00 96.12 124 ALA A O 1
ATOM 994 N N . GLY A 1 125 ? -2.976 21.662 7.188 1.00 93.25 125 GLY A N 1
ATOM 995 C CA . GLY A 1 125 ? -3.455 21.539 5.810 1.00 93.25 125 GLY A CA 1
ATOM 996 C C . GLY A 1 125 ? -3.288 22.829 5.010 1.00 93.25 125 GLY A C 1
ATOM 997 O O . GLY A 1 125 ? -2.198 23.396 4.948 1.00 93.25 125 GLY A O 1
ATOM 998 N N . TYR A 1 126 ? -4.398 23.310 4.449 1.00 89.94 126 TYR A N 1
ATOM 999 C CA . TYR A 1 126 ? -4.496 24.523 3.629 1.00 89.94 126 TYR A CA 1
ATOM 1000 C C . TYR A 1 126 ? -4.461 25.836 4.436 1.00 89.94 126 TYR A C 1
ATOM 1002 O O . TYR A 1 126 ? -5.051 26.838 4.040 1.00 89.94 126 TYR A O 1
ATOM 1010 N N . GLY A 1 127 ? -3.781 25.848 5.584 1.00 93.06 127 GLY A N 1
ATOM 1011 C CA . GLY A 1 127 ? -3.736 27.010 6.474 1.00 93.06 127 GLY A CA 1
ATOM 1012 C C . GLY A 1 127 ? -4.960 27.170 7.374 1.00 93.06 127 GLY A C 1
ATOM 1013 O O . GLY A 1 127 ? -5.164 28.259 7.912 1.00 93.06 127 GLY A O 1
ATOM 1014 N N . HIS A 1 128 ? -5.735 26.100 7.581 1.00 95.25 128 HIS A N 1
ATOM 1015 C CA . HIS A 1 128 ? -6.834 26.084 8.544 1.00 95.25 128 HIS A CA 1
ATOM 1016 C C . HIS A 1 128 ? -6.290 26.402 9.940 1.00 95.25 128 HIS A C 1
ATOM 1018 O O . HIS A 1 128 ? -5.419 25.687 10.442 1.00 95.25 128 HIS A O 1
ATOM 1024 N N . ARG A 1 129 ? -6.776 27.480 10.567 1.00 97.06 129 ARG A N 1
ATOM 1025 C CA . ARG A 1 129 ? -6.391 27.864 11.933 1.00 97.06 129 ARG A CA 1
ATOM 1026 C C . ARG A 1 129 ? -7.185 27.029 12.924 1.00 97.06 129 ARG A C 1
ATOM 1028 O O . ARG A 1 129 ? -8.384 27.243 13.068 1.00 97.06 129 ARG A O 1
ATOM 1035 N N . LEU A 1 130 ? -6.497 26.161 13.664 1.00 96.06 130 LEU A N 1
ATOM 1036 C CA . LEU A 1 130 ? -7.140 25.271 14.624 1.00 96.06 130 LEU A CA 1
ATOM 1037 C C . LEU A 1 130 ? -7.916 26.089 15.662 1.00 96.06 130 LEU A C 1
ATOM 1039 O O . LEU A 1 130 ? -7.371 26.985 16.321 1.00 96.06 130 LEU A O 1
ATOM 1043 N N . THR A 1 131 ? -9.183 25.742 15.857 1.00 96.38 131 THR A N 1
ATOM 1044 C CA . THR A 1 131 ? -10.022 26.260 16.935 1.00 96.38 131 THR A CA 1
ATOM 1045 C C . THR A 1 131 ? -9.480 25.829 18.300 1.00 96.38 131 THR A C 1
ATOM 1047 O O . THR A 1 131 ? -8.658 24.924 18.417 1.00 96.38 131 THR A O 1
ATOM 1050 N N . LYS A 1 132 ? -9.962 26.436 19.394 1.00 96.00 132 LYS A N 1
ATOM 1051 C CA . LYS A 1 132 ? -9.520 26.053 20.752 1.00 96.00 132 LYS A CA 1
ATOM 1052 C C . LYS A 1 132 ? -9.749 24.571 21.063 1.00 96.00 132 LYS A C 1
ATOM 1054 O O . LYS A 1 132 ? -8.928 23.976 21.744 1.00 96.00 132 LYS A O 1
ATOM 1059 N N . LEU A 1 133 ? -10.843 23.995 20.565 1.00 93.81 133 LEU A N 1
ATOM 1060 C CA . LEU A 1 133 ? -11.177 22.590 20.790 1.00 93.81 133 LEU A CA 1
ATOM 1061 C C . LEU A 1 133 ? -10.271 21.655 19.973 1.00 93.81 133 LEU A C 1
ATOM 1063 O O . LEU A 1 133 ? -9.936 20.567 20.426 1.00 93.81 133 LEU A O 1
ATOM 1067 N N . GLU A 1 134 ? -9.824 22.086 18.796 1.00 96.19 134 GLU A N 1
ATOM 1068 C CA . GLU A 1 134 ? -8.837 21.349 18.000 1.00 96.19 134 GLU A CA 1
ATOM 1069 C C . GLU A 1 134 ? -7.428 21.497 18.564 1.00 96.19 134 GLU A C 1
ATOM 1071 O O . GLU A 1 134 ? -6.696 20.518 18.599 1.00 96.19 134 GLU A O 1
ATOM 1076 N N . GLN A 1 135 ? -7.069 22.664 19.104 1.00 96.62 135 GLN A N 1
ATOM 1077 C CA . GLN A 1 135 ? -5.800 22.866 19.816 1.00 96.62 135 GLN A CA 1
ATOM 1078 C C . GLN A 1 135 ? -5.685 22.006 21.088 1.00 96.62 135 GLN A C 1
ATOM 1080 O O . GLN A 1 135 ? -4.580 21.738 21.543 1.00 96.62 135 GLN A O 1
ATOM 1085 N N . GLU A 1 136 ? -6.803 21.561 21.674 1.00 95.25 136 GLU A N 1
ATOM 1086 C CA . GLU A 1 136 ? -6.797 20.560 22.754 1.00 95.25 136 GLU A CA 1
ATOM 1087 C C . GLU A 1 136 ? -6.559 19.131 22.234 1.00 95.25 136 GLU A C 1
ATOM 1089 O O . GLU A 1 136 ? -6.153 18.254 22.998 1.00 95.25 136 GLU A O 1
ATOM 1094 N N . ARG A 1 137 ? -6.823 18.882 20.944 1.00 94.50 137 ARG A N 1
ATOM 1095 C CA . ARG A 1 137 ? -6.695 17.570 20.290 1.00 94.50 137 ARG A CA 1
ATOM 1096 C C . ARG A 1 137 ? -5.382 17.395 19.528 1.00 94.50 137 ARG A C 1
ATOM 1098 O O . ARG A 1 137 ? -4.980 16.251 19.327 1.00 94.50 137 ARG A O 1
ATOM 1105 N N . PHE A 1 138 ? -4.763 18.492 19.105 1.00 95.12 138 PHE A N 1
ATOM 1106 C CA . PHE A 1 138 ? -3.633 18.512 18.186 1.00 95.12 138 PHE A CA 1
ATOM 1107 C C . PHE A 1 138 ? -2.528 19.459 18.669 1.00 95.12 138 PHE A C 1
ATOM 1109 O O . PHE A 1 138 ? -2.786 20.613 19.021 1.00 95.12 138 PHE A O 1
ATOM 1116 N N . GLU A 1 139 ? -1.287 18.982 18.632 1.00 96.50 139 GLU A N 1
ATOM 1117 C CA . GLU A 1 139 ? -0.078 19.739 18.961 1.00 96.50 139 GLU A CA 1
ATOM 1118 C C . GLU A 1 139 ? 0.790 19.985 17.713 1.00 96.50 139 GLU A C 1
ATOM 1120 O O . GLU A 1 139 ? 0.629 19.349 16.675 1.00 96.50 139 GLU A O 1
ATOM 1125 N N . GLU A 1 140 ? 1.726 20.935 17.794 1.00 96.31 140 GLU A N 1
ATOM 1126 C CA . GLU A 1 140 ? 2.651 21.235 16.692 1.00 96.31 140 GLU A CA 1
ATOM 1127 C C . GLU A 1 140 ? 3.465 19.990 16.294 1.00 96.31 140 GLU A C 1
ATOM 1129 O O . GLU A 1 140 ? 4.145 19.388 17.125 1.00 96.31 140 GLU A O 1
ATOM 1134 N N . GLY A 1 141 ? 3.409 19.622 15.012 1.00 93.19 141 GLY A N 1
ATOM 1135 C CA . GLY A 1 141 ? 4.031 18.423 14.450 1.00 93.19 141 GLY A CA 1
ATOM 1136 C C . GLY A 1 141 ? 3.120 17.193 14.375 1.00 93.19 141 GLY A C 1
ATOM 1137 O O . GLY A 1 141 ? 3.532 16.197 13.775 1.00 93.19 141 GLY A O 1
ATOM 1138 N N . ASP A 1 142 ? 1.904 17.235 14.930 1.00 95.25 142 ASP A N 1
ATOM 1139 C CA . ASP A 1 142 ? 0.938 16.144 14.767 1.00 95.25 142 ASP A CA 1
ATOM 1140 C C . ASP A 1 142 ? 0.504 16.004 13.303 1.00 95.25 142 ASP A C 1
ATOM 1142 O O . ASP A 1 142 ? 0.302 16.999 12.610 1.00 95.25 142 ASP A O 1
ATOM 1146 N N . LEU A 1 143 ? 0.346 14.760 12.840 1.00 93.69 143 LEU A N 1
ATOM 1147 C CA . LEU A 1 143 ? -0.234 14.451 11.533 1.00 93.69 143 LEU A CA 1
ATOM 1148 C C . LEU A 1 143 ? -1.765 14.474 11.642 1.00 93.69 143 LEU A C 1
ATOM 1150 O O . LEU A 1 143 ? -2.331 13.836 12.536 1.00 93.69 143 LEU A O 1
ATOM 1154 N N . VAL A 1 144 ? -2.416 15.164 10.716 1.00 95.00 144 VAL A N 1
ATOM 1155 C CA . VAL A 1 144 ? -3.869 15.205 10.566 1.00 95.00 144 VAL A CA 1
ATOM 1156 C C . VAL A 1 144 ? -4.251 14.314 9.387 1.00 95.00 144 VAL A C 1
ATOM 1158 O O . VAL A 1 144 ? -3.623 14.385 8.334 1.00 95.00 144 VAL A O 1
ATOM 1161 N N . ASP A 1 145 ? -5.236 13.436 9.578 1.00 92.25 145 ASP A N 1
ATOM 1162 C CA . ASP A 1 145 ? -5.734 12.569 8.509 1.00 92.25 145 ASP A CA 1
ATOM 1163 C C . ASP A 1 145 ? -6.522 13.353 7.449 1.00 92.25 145 ASP A C 1
ATOM 1165 O O . ASP A 1 145 ? -7.125 14.389 7.738 1.00 92.25 145 ASP A O 1
ATOM 1169 N N . ASP A 1 146 ? -6.543 12.819 6.228 1.00 88.38 146 ASP A N 1
ATOM 1170 C CA . ASP A 1 146 ? -7.159 13.468 5.067 1.00 88.38 146 ASP A CA 1
ATOM 1171 C C . ASP A 1 146 ? -8.658 13.740 5.265 1.00 88.38 146 ASP A C 1
ATOM 1173 O O . ASP A 1 146 ? -9.159 14.758 4.799 1.00 88.38 146 ASP A O 1
ATOM 1177 N N . VAL A 1 147 ? -9.374 12.880 6.002 1.00 90.88 147 VAL A N 1
ATOM 1178 C CA . VAL A 1 147 ? -10.812 13.059 6.275 1.00 90.88 147 VAL A CA 1
ATOM 1179 C C . VAL A 1 147 ? -11.040 14.279 7.166 1.00 90.88 147 VAL A C 1
ATOM 1181 O O . VAL A 1 147 ? -11.940 15.078 6.909 1.00 90.88 147 VAL A O 1
ATOM 1184 N N . THR A 1 148 ? -10.212 14.450 8.197 1.00 93.81 148 THR A N 1
ATOM 1185 C CA . THR A 1 148 ? -10.252 15.629 9.067 1.00 93.81 148 THR A CA 1
ATOM 1186 C C . THR A 1 148 ? -9.853 16.896 8.304 1.00 93.81 148 THR A C 1
ATOM 1188 O O . THR A 1 148 ? -10.532 17.913 8.432 1.00 93.81 148 THR A O 1
ATOM 1191 N N . LEU A 1 149 ? -8.800 16.835 7.479 1.00 94.38 149 LEU A N 1
ATOM 1192 C CA . LEU A 1 149 ? -8.358 17.971 6.658 1.00 94.38 149 LEU A CA 1
ATOM 1193 C C . LEU A 1 149 ? -9.430 18.419 5.655 1.00 94.38 149 LEU A C 1
ATOM 1195 O O . LEU A 1 149 ? -9.678 19.616 5.518 1.00 94.38 149 LEU A O 1
ATOM 1199 N N . GLU A 1 150 ? -10.084 17.471 4.985 1.00 88.06 150 GLU A N 1
ATOM 1200 C CA . GLU A 1 150 ? -11.175 17.739 4.046 1.00 88.06 150 GLU A CA 1
ATOM 1201 C C . GLU A 1 150 ? -12.402 18.320 4.765 1.00 88.06 150 GLU A C 1
ATOM 1203 O O . GLU A 1 150 ? -13.020 19.265 4.276 1.00 88.06 150 GLU A O 1
ATOM 1208 N N . GLY A 1 151 ? -12.725 17.815 5.962 1.00 92.88 151 GLY A N 1
ATOM 1209 C CA . GLY A 1 151 ? -13.796 18.367 6.796 1.00 92.88 151 GLY A CA 1
ATOM 1210 C C . GLY A 1 151 ? -13.560 19.837 7.152 1.00 92.88 151 GLY A C 1
ATOM 1211 O O . GLY A 1 151 ? -14.442 20.670 6.949 1.00 92.88 151 GLY A O 1
ATOM 1212 N N . TRP A 1 152 ? -12.347 20.177 7.596 1.00 95.19 152 TRP A N 1
ATOM 1213 C CA . TRP A 1 152 ? -11.964 21.564 7.876 1.00 95.19 152 TRP A CA 1
ATOM 1214 C C . TRP A 1 152 ? -12.035 22.461 6.645 1.00 95.19 152 TRP A C 1
ATOM 1216 O O . TRP A 1 152 ? -12.516 23.590 6.726 1.00 95.19 152 TRP A O 1
ATOM 1226 N N . PHE A 1 153 ? -11.599 21.954 5.492 1.00 90.06 153 PHE A N 1
ATOM 1227 C CA . PHE A 1 153 ? -11.666 22.693 4.238 1.00 90.06 153 PHE A CA 1
ATOM 1228 C C . PHE A 1 153 ? -13.110 23.032 3.844 1.00 90.06 153 PHE A C 1
ATOM 1230 O O . PHE A 1 153 ? -13.392 24.153 3.415 1.00 90.06 153 PHE A O 1
ATOM 1237 N N . GLN A 1 154 ? -14.039 22.093 4.025 1.00 87.75 154 GLN A N 1
ATOM 1238 C CA . GLN A 1 154 ? -15.459 22.314 3.747 1.00 87.75 154 GLN A CA 1
ATOM 1239 C C . GLN A 1 154 ? -16.088 23.308 4.730 1.00 87.75 154 GLN A C 1
ATOM 1241 O O . GLN A 1 154 ? -16.814 24.207 4.299 1.00 87.75 154 GLN A O 1
ATOM 1246 N N . ASP A 1 155 ? -15.779 23.197 6.023 1.00 88.88 155 ASP A N 1
ATOM 1247 C CA . ASP A 1 155 ? -16.288 24.108 7.053 1.00 88.88 155 ASP A CA 1
ATOM 1248 C C . ASP A 1 155 ? -15.816 25.556 6.823 1.00 88.88 155 ASP A C 1
ATOM 1250 O O . ASP A 1 155 ? -16.619 26.494 6.896 1.00 88.88 155 ASP A O 1
ATOM 1254 N N . ASP A 1 156 ? -14.545 25.747 6.459 1.00 87.00 156 ASP A N 1
ATOM 1255 C CA . ASP A 1 156 ? -13.976 27.068 6.168 1.00 87.00 156 ASP A CA 1
ATOM 1256 C C . ASP A 1 156 ? -14.589 27.708 4.912 1.00 87.00 156 ASP A C 1
ATOM 1258 O O . ASP A 1 156 ? -14.807 28.923 4.877 1.00 87.00 156 ASP A O 1
ATOM 1262 N N . GLN A 1 157 ? -14.912 26.909 3.888 1.00 82.50 157 GLN A N 1
ATOM 1263 C CA . GLN A 1 157 ? -15.605 27.404 2.694 1.00 82.50 157 GLN A CA 1
ATOM 1264 C C . GLN A 1 157 ? -17.063 27.775 2.975 1.00 82.50 157 GLN A C 1
ATOM 1266 O O . GLN A 1 157 ? -17.558 28.779 2.460 1.00 82.50 157 GLN A O 1
ATOM 1271 N N . LEU A 1 158 ? -17.760 26.995 3.804 1.00 72.75 158 LEU A N 1
ATOM 1272 C CA . LEU A 1 158 ? -19.153 27.259 4.169 1.00 72.75 158 LEU A CA 1
ATOM 1273 C C . LEU A 1 158 ? -19.294 28.481 5.090 1.00 72.75 158 LEU A C 1
ATOM 1275 O O . LEU A 1 158 ? -20.330 29.148 5.070 1.00 72.75 158 LEU A O 1
ATOM 1279 N N . GLY A 1 159 ? -18.247 28.814 5.851 1.00 58.41 159 GLY A N 1
ATOM 1280 C CA . GLY A 1 159 ? -18.163 30.033 6.658 1.00 58.41 159 GLY A CA 1
ATOM 1281 C C . GLY A 1 159 ? -18.027 31.331 5.850 1.00 58.41 159 GLY A C 1
ATOM 1282 O O . GLY A 1 159 ? -18.221 32.408 6.411 1.00 58.41 159 GLY A O 1
ATOM 1283 N N . GLN A 1 160 ? -17.740 31.247 4.545 1.00 50.41 160 GLN A N 1
ATOM 1284 C CA . GLN A 1 160 ? -17.654 32.386 3.622 1.00 50.41 160 GLN A CA 1
ATOM 1285 C C . GLN A 1 160 ? -18.909 32.534 2.746 1.00 50.41 160 GLN A C 1
ATOM 1287 O O . GLN A 1 160 ? -18.819 32.908 1.574 1.00 50.41 160 GLN A O 1
ATOM 1292 N N . ALA A 1 161 ? -20.102 32.263 3.283 1.00 40.34 161 ALA A N 1
ATOM 1293 C CA . ALA A 1 161 ? -21.309 32.778 2.644 1.00 40.34 161 ALA A CA 1
ATOM 1294 C C . ALA A 1 161 ? -21.193 34.317 2.595 1.00 40.34 161 ALA A C 1
ATOM 1296 O O . ALA A 1 161 ? -20.984 34.923 3.647 1.00 40.34 161 ALA A O 1
ATOM 1297 N N . PRO A 1 162 ? -21.275 34.962 1.415 1.00 42.81 162 PRO A N 1
ATOM 1298 C CA . PRO A 1 162 ? -21.250 36.414 1.347 1.00 42.81 162 PRO A CA 1
ATOM 1299 C C . PRO A 1 162 ? -22.414 36.950 2.177 1.00 42.81 162 PRO A C 1
ATOM 1301 O O . PRO A 1 162 ? -23.537 36.450 2.058 1.00 42.81 162 PRO A O 1
ATOM 1304 N N . ASP A 1 163 ? -22.136 37.938 3.026 1.00 41.47 163 ASP A N 1
ATOM 1305 C CA . ASP A 1 163 ? -23.153 38.626 3.811 1.00 41.47 163 ASP A CA 1
ATOM 1306 C C . ASP A 1 163 ? -24.334 38.991 2.890 1.00 41.47 163 ASP A C 1
ATOM 1308 O O . ASP A 1 163 ? -24.149 39.596 1.830 1.00 41.47 163 ASP A O 1
ATOM 1312 N N . GLU A 1 164 ? -25.563 38.614 3.270 1.00 48.72 164 GLU A N 1
ATOM 1313 C CA . GLU A 1 164 ? -26.786 38.830 2.470 1.00 48.72 164 GLU A CA 1
ATOM 1314 C C . GLU A 1 164 ? -27.047 40.316 2.119 1.00 48.72 164 GLU A C 1
ATOM 1316 O O . GLU A 1 164 ? -27.942 40.617 1.327 1.00 48.72 164 GLU A O 1
ATOM 1321 N N . GLU A 1 165 ? -26.262 41.255 2.657 1.00 47.75 165 GLU A N 1
ATOM 1322 C CA . GLU A 1 165 ? -26.316 42.678 2.309 1.00 47.75 165 GLU A CA 1
ATOM 1323 C C . GLU A 1 165 ? -25.669 43.025 0.952 1.00 47.75 165 GLU A C 1
ATOM 1325 O O . GLU A 1 165 ? -26.031 44.055 0.382 1.00 47.75 165 GLU A O 1
ATOM 1330 N N . ASP A 1 166 ? -24.828 42.161 0.365 1.00 45.12 166 ASP A N 1
ATOM 1331 C CA . ASP A 1 166 ? -24.145 42.438 -0.917 1.00 45.12 166 ASP A CA 1
ATOM 1332 C C . ASP A 1 166 ? -24.827 41.825 -2.163 1.00 45.12 166 ASP A C 1
ATOM 1334 O O . ASP A 1 166 ? -24.369 42.016 -3.291 1.00 45.12 166 ASP A O 1
ATOM 1338 N N . MET A 1 167 ? -25.973 41.145 -2.012 1.00 46.81 167 MET A N 1
ATOM 1339 C CA . MET A 1 167 ? -26.733 40.575 -3.146 1.00 46.81 167 MET A CA 1
ATOM 1340 C C . MET A 1 167 ? -27.876 41.458 -3.678 1.00 46.81 167 MET A C 1
ATOM 1342 O O . MET A 1 167 ? -28.626 41.050 -4.567 1.00 46.81 167 MET A O 1
ATOM 1346 N N . LEU A 1 168 ? -28.011 42.692 -3.193 1.00 49.00 168 LEU A N 1
ATOM 1347 C CA . LEU A 1 168 ? -29.008 43.644 -3.681 1.00 49.00 168 LEU A CA 1
ATOM 1348 C C . LEU A 1 168 ? -28.356 44.721 -4.547 1.00 49.00 168 LEU A C 1
ATOM 1350 O O . LEU A 1 168 ? -28.288 45.841 -4.090 1.00 49.00 168 LEU A O 1
ATOM 1354 N N . PHE A 1 169 ? -27.894 44.414 -5.765 1.00 42.44 169 PHE A N 1
ATOM 1355 C CA . PHE A 1 169 ? -27.909 45.308 -6.947 1.00 42.44 169 PHE A CA 1
ATOM 1356 C C . PHE A 1 169 ? -27.266 44.581 -8.142 1.00 42.44 169 PHE A C 1
ATOM 1358 O O . PHE A 1 169 ? -26.055 44.398 -8.199 1.00 42.44 169 PHE A O 1
ATOM 1365 N N . GLY A 1 170 ? -28.071 44.189 -9.130 1.00 37.97 170 GLY A N 1
ATOM 1366 C CA . GLY A 1 170 ? -27.568 43.559 -10.351 1.00 37.97 170 GLY A CA 1
ATOM 1367 C C . GLY A 1 170 ? -28.688 43.226 -11.323 1.00 37.97 170 GLY A C 1
ATOM 1368 O O . GLY A 1 170 ? -29.205 42.114 -11.335 1.00 37.97 170 GLY A O 1
ATOM 1369 N N . ASP A 1 171 ? -29.086 44.230 -12.097 1.00 39.19 171 ASP A N 1
ATOM 1370 C CA . ASP A 1 171 ? -30.159 44.184 -13.082 1.00 39.19 171 ASP A CA 1
ATOM 1371 C C . ASP A 1 171 ? -30.013 43.055 -14.121 1.00 39.19 171 ASP A C 1
ATOM 1373 O O . ASP A 1 171 ? -29.004 42.926 -14.809 1.00 39.19 171 ASP A O 1
ATOM 1377 N N . GLY A 1 172 ? -31.107 42.306 -14.283 1.00 44.78 172 GLY A N 1
ATOM 1378 C CA . GLY A 1 172 ? -31.692 41.947 -15.575 1.00 44.78 172 GLY A CA 1
ATOM 1379 C C . GLY A 1 172 ? -30.809 41.260 -16.615 1.00 44.78 172 GLY A C 1
ATOM 1380 O O . GLY A 1 172 ? -30.355 41.903 -17.559 1.00 44.78 172 GLY A O 1
ATOM 1381 N N . VAL A 1 173 ? -30.755 39.925 -16.574 1.00 39.41 173 VAL A N 1
ATOM 1382 C CA . VAL A 1 173 ? -30.592 39.125 -17.797 1.00 39.41 173 VAL A CA 1
ATOM 1383 C C . VAL A 1 173 ? -31.551 37.934 -17.772 1.00 39.41 173 VAL A C 1
ATOM 1385 O O . VAL A 1 173 ? -31.414 37.014 -16.969 1.00 39.41 173 VAL A O 1
ATOM 1388 N N . ASP A 1 174 ? -32.522 37.978 -18.684 1.00 42.62 174 ASP A N 1
ATOM 1389 C CA . ASP A 1 174 ? -33.440 36.897 -19.044 1.00 42.62 174 ASP A CA 1
ATOM 1390 C C . ASP A 1 174 ? -32.682 35.591 -19.337 1.00 42.62 174 ASP A C 1
ATOM 1392 O O . ASP A 1 174 ? -31.886 35.514 -20.277 1.00 42.62 174 ASP A O 1
ATOM 1396 N N . ARG A 1 175 ? -32.994 34.525 -18.596 1.00 36.28 175 ARG A N 1
ATOM 1397 C CA . ARG A 1 175 ? -32.724 33.147 -19.026 1.00 36.28 175 ARG A CA 1
ATOM 1398 C C . ARG A 1 175 ? -34.032 32.368 -19.025 1.00 36.28 175 ARG A C 1
ATOM 1400 O O . ARG A 1 175 ? -34.519 31.934 -17.987 1.00 36.28 175 ARG A O 1
ATOM 1407 N N . GLY A 1 176 ? -34.609 32.238 -20.218 1.00 35.03 176 GLY A N 1
ATOM 1408 C CA . GLY A 1 176 ? -35.765 31.385 -20.476 1.00 35.03 176 GLY A CA 1
ATOM 1409 C C . GLY A 1 176 ? -35.426 29.888 -20.357 1.00 35.03 176 GLY A C 1
ATOM 1410 O O . GLY A 1 176 ? -34.260 29.509 -20.480 1.00 35.03 176 GLY A O 1
ATOM 1411 N N . PRO A 1 177 ? -36.435 29.027 -20.135 1.00 40.41 177 PRO A N 1
ATOM 1412 C CA . PRO A 1 177 ? -36.235 27.596 -19.944 1.00 40.41 177 PRO A CA 1
ATOM 1413 C C . PRO A 1 177 ? -36.024 26.883 -21.289 1.00 40.41 177 PRO A C 1
ATOM 1415 O O . PRO A 1 177 ? -36.854 26.985 -22.195 1.00 40.41 177 PRO A O 1
ATOM 1418 N N . MET A 1 178 ? -34.929 26.130 -21.416 1.00 33.25 178 MET A N 1
ATOM 1419 C CA . MET A 1 178 ? -34.770 25.148 -22.491 1.00 33.25 178 MET A CA 1
ATOM 1420 C C . MET A 1 178 ? -35.295 23.776 -22.040 1.00 33.25 178 MET A C 1
ATOM 1422 O O . MET A 1 178 ? -34.807 23.197 -21.077 1.00 33.25 178 MET A O 1
ATOM 1426 N N . TYR A 1 179 ? -36.314 23.316 -22.775 1.00 37.47 179 TYR A N 1
ATOM 1427 C CA . TYR A 1 179 ? -36.688 21.936 -23.135 1.00 37.47 179 TYR A CA 1
ATOM 1428 C C . TYR A 1 179 ? -35.492 20.949 -23.176 1.00 37.47 179 TYR A C 1
ATOM 1430 O O . TYR A 1 179 ? -34.372 21.374 -23.426 1.00 37.47 179 TYR A O 1
ATOM 1438 N N . ASN A 1 180 ? -35.607 19.622 -23.084 1.00 35.12 180 ASN A N 1
ATOM 1439 C CA . ASN A 1 180 ? -36.724 18.679 -23.152 1.00 35.12 180 ASN A CA 1
ATOM 1440 C C . ASN A 1 180 ? -36.192 17.326 -22.641 1.00 35.12 180 ASN A C 1
ATOM 1442 O O . ASN A 1 180 ? -35.123 16.901 -23.081 1.00 35.12 180 ASN A O 1
ATOM 1446 N N . ASP A 1 181 ? -36.968 16.634 -21.812 1.00 37.84 181 ASP A N 1
ATOM 1447 C CA . ASP A 1 181 ? -36.915 15.177 -21.692 1.00 37.84 181 ASP A CA 1
ATOM 1448 C C . ASP A 1 181 ? -37.626 14.580 -22.911 1.00 37.84 181 ASP A C 1
ATOM 1450 O O . ASP A 1 181 ? -38.775 14.940 -23.146 1.00 37.84 181 ASP A O 1
ATOM 1454 N N . GLU A 1 182 ? -36.967 13.708 -23.686 1.00 37.75 182 GLU A N 1
ATOM 1455 C CA . GLU A 1 182 ? -37.574 12.558 -24.388 1.00 37.75 182 GLU A CA 1
ATOM 1456 C C . GLU A 1 182 ? -36.585 11.864 -25.353 1.00 37.75 182 GLU A C 1
ATOM 1458 O O . GLU A 1 182 ? -35.831 12.521 -26.068 1.00 37.75 182 GLU A O 1
ATOM 1463 N N . LEU A 1 183 ? -36.721 10.527 -25.434 1.00 34.31 183 LEU A N 1
ATOM 1464 C CA . LEU A 1 183 ? -36.192 9.568 -26.433 1.00 34.31 183 LEU A CA 1
ATOM 1465 C C . LEU A 1 183 ? -34.753 9.070 -26.160 1.00 34.31 183 LEU A C 1
ATOM 1467 O O . LEU A 1 183 ? -33.787 9.809 -26.251 1.00 34.31 183 LEU A O 1
ATOM 1471 N N . PHE A 1 184 ? -34.536 7.797 -25.806 1.00 35.28 184 PHE A N 1
ATOM 1472 C CA . PHE A 1 184 ? -34.695 6.646 -26.701 1.00 35.28 184 PHE A CA 1
ATOM 1473 C C . PHE A 1 184 ? -34.779 5.313 -25.924 1.00 35.28 184 PHE A C 1
ATOM 1475 O O . PHE A 1 184 ? -34.018 5.107 -24.978 1.00 35.28 184 PHE A O 1
ATOM 1482 N N . PRO A 1 185 ? -35.629 4.365 -26.360 1.00 44.34 185 PRO A N 1
ATOM 1483 C CA . PRO A 1 185 ? -35.664 3.000 -25.853 1.00 44.34 185 PRO A CA 1
ATOM 1484 C C . PRO A 1 185 ? -34.728 2.101 -26.676 1.00 44.34 185 PRO A C 1
A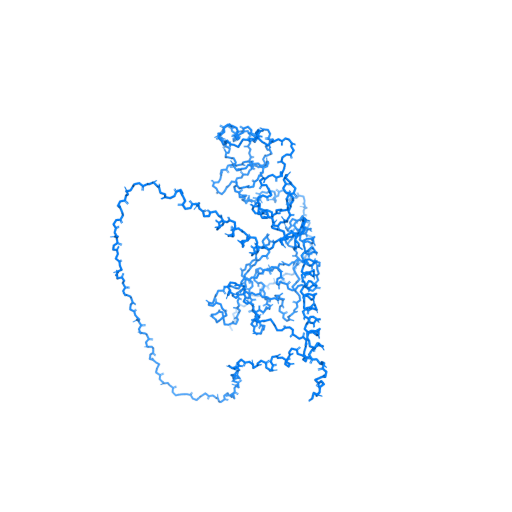TOM 1486 O O . PRO A 1 185 ? -34.765 2.141 -27.905 1.00 44.34 185 PRO A O 1
ATOM 1489 N N . TYR A 1 186 ? -33.961 1.224 -26.024 1.00 35.16 186 TYR A N 1
ATOM 1490 C CA . TYR A 1 186 ? -33.419 0.043 -26.695 1.00 35.16 186 TYR A CA 1
ATOM 1491 C C . TYR A 1 186 ? -33.807 -1.245 -25.982 1.00 35.16 186 TYR A C 1
ATOM 1493 O O . TYR A 1 186 ? -33.862 -1.367 -24.762 1.00 35.16 186 TYR A O 1
ATOM 1501 N N . THR A 1 187 ? -34.185 -2.168 -26.848 1.00 36.44 187 THR A N 1
ATOM 1502 C CA . THR A 1 187 ? -34.982 -3.361 -26.653 1.00 36.44 187 THR A CA 1
ATOM 1503 C C . THR A 1 187 ? -34.172 -4.532 -26.122 1.00 36.44 187 THR A C 1
ATOM 1505 O O . THR A 1 187 ? -33.084 -4.843 -26.598 1.00 36.44 187 THR A O 1
ATOM 1508 N N . LYS A 1 188 ? -34.805 -5.222 -25.178 1.00 31.42 188 LYS A N 1
ATOM 1509 C CA . LYS A 1 188 ? -34.483 -6.534 -24.624 1.00 31.42 188 LYS A CA 1
ATOM 1510 C C . LYS A 1 188 ? -34.480 -7.589 -25.743 1.00 31.42 188 LYS A C 1
ATOM 1512 O O . LYS A 1 188 ? -35.518 -7.819 -26.361 1.00 31.42 188 LYS A O 1
ATOM 1517 N N . HIS A 1 189 ? -33.335 -8.216 -26.011 1.00 33.28 189 HIS A N 1
ATOM 1518 C CA . HIS A 1 189 ? -33.255 -9.402 -26.865 1.00 33.28 189 HIS A CA 1
ATOM 1519 C C . HIS A 1 189 ? -33.318 -10.667 -26.006 1.00 33.28 189 HIS A C 1
ATOM 1521 O O . HIS A 1 189 ? -32.392 -10.976 -25.261 1.00 33.28 189 HIS A O 1
ATOM 1527 N N . ASP A 1 190 ? -34.428 -11.392 -26.145 1.00 33.00 190 ASP A N 1
ATOM 1528 C CA . ASP A 1 190 ? -34.579 -12.784 -25.733 1.00 33.00 190 ASP A CA 1
ATOM 1529 C C . ASP A 1 190 ? -33.676 -13.680 -26.597 1.00 33.00 190 ASP A C 1
ATOM 1531 O O . ASP A 1 190 ? -33.849 -13.764 -27.815 1.00 33.00 190 ASP A O 1
ATOM 1535 N N . LEU A 1 191 ? -32.745 -14.396 -25.966 1.00 33.72 191 LEU A N 1
ATOM 1536 C CA . LEU A 1 191 ? -32.057 -15.546 -26.555 1.00 33.72 191 LEU A CA 1
ATOM 1537 C C . LEU A 1 191 ? -32.357 -16.782 -25.704 1.00 33.72 191 LEU A C 1
ATOM 1539 O O . LEU A 1 191 ? -31.600 -17.174 -24.821 1.00 33.72 191 LEU A O 1
ATOM 1543 N N . LEU A 1 192 ? -33.506 -17.395 -25.990 1.00 30.69 192 LEU A N 1
ATOM 1544 C CA . LEU A 1 192 ? -33.851 -18.745 -25.556 1.00 30.69 192 LEU A CA 1
ATOM 1545 C C . LEU A 1 192 ? -33.052 -19.752 -26.394 1.00 30.69 192 LEU A C 1
ATOM 1547 O O . LEU A 1 192 ? -33.398 -20.022 -27.546 1.00 30.69 192 LEU A O 1
ATOM 1551 N N . TYR A 1 193 ? -32.005 -20.337 -25.812 1.00 33.72 193 TYR A N 1
ATOM 1552 C CA . TYR A 1 193 ? -31.393 -21.546 -26.357 1.00 33.72 193 TYR A CA 1
ATOM 1553 C C . TYR A 1 193 ? -32.202 -22.777 -25.944 1.00 33.72 193 TYR A C 1
ATOM 1555 O O . TYR A 1 193 ? -32.430 -23.058 -24.769 1.00 33.72 193 TYR A O 1
ATOM 1563 N N . ARG A 1 194 ? -32.651 -23.505 -26.965 1.00 28.73 194 ARG A N 1
ATOM 1564 C CA . ARG A 1 194 ? -33.386 -24.766 -26.897 1.00 28.73 194 ARG A CA 1
ATOM 1565 C C . ARG A 1 194 ? -32.371 -25.910 -26.868 1.00 28.73 194 ARG A C 1
ATOM 1567 O O . ARG A 1 194 ? -31.696 -26.142 -27.867 1.00 28.73 194 ARG A O 1
ATOM 1574 N N . VAL A 1 195 ? -32.271 -26.615 -25.744 1.00 36.03 195 VAL A N 1
ATOM 1575 C CA . VAL A 1 195 ? -31.481 -27.850 -25.605 1.00 36.03 195 VAL A CA 1
ATOM 1576 C C . VAL A 1 195 ? -32.345 -29.043 -26.043 1.00 36.03 195 VAL A C 1
ATOM 1578 O O . VAL A 1 195 ? -33.483 -29.148 -25.578 1.00 36.03 195 VAL A O 1
ATOM 1581 N N . PRO A 1 196 ? -31.876 -29.938 -26.931 1.00 43.44 196 PRO A N 1
ATOM 1582 C CA . PRO A 1 196 ? -32.505 -31.236 -27.128 1.00 43.44 196 PRO A CA 1
ATOM 1583 C C . PRO A 1 196 ? -32.049 -32.216 -26.038 1.00 43.44 196 PRO A C 1
ATOM 1585 O O . PRO A 1 196 ? -30.867 -32.310 -25.721 1.00 43.44 196 PRO A O 1
ATOM 1588 N N . ALA A 1 197 ? -33.017 -32.926 -25.463 1.00 37.34 197 ALA A N 1
ATOM 1589 C CA . ALA A 1 197 ? -32.803 -33.992 -24.499 1.00 37.34 197 ALA A CA 1
ATOM 1590 C C . ALA A 1 197 ? -32.186 -35.222 -25.184 1.00 37.34 197 ALA A C 1
ATOM 1592 O O . ALA A 1 197 ? -32.776 -35.755 -26.124 1.00 37.34 197 ALA A O 1
ATOM 1593 N N . GLU A 1 198 ? -31.049 -35.690 -24.674 1.00 43.31 198 GLU A N 1
ATOM 1594 C CA . GLU A 1 198 ? -30.576 -37.059 -24.872 1.00 43.31 198 GLU A CA 1
ATOM 1595 C C . GLU A 1 198 ? -30.463 -37.738 -23.503 1.00 43.31 198 GLU A C 1
ATOM 1597 O O . GLU A 1 198 ? -29.775 -37.263 -22.599 1.00 43.31 198 GLU A O 1
ATOM 1602 N N . GLU A 1 199 ? -31.219 -38.826 -23.355 1.00 46.06 199 GLU A N 1
ATOM 1603 C CA . GLU A 1 199 ? -31.163 -39.773 -22.245 1.00 46.06 199 GLU A CA 1
ATOM 1604 C C . GLU A 1 199 ? -29.854 -40.566 -22.323 1.00 46.06 199 GLU A C 1
ATOM 1606 O O . GLU A 1 199 ? -29.583 -41.245 -23.314 1.00 46.06 199 GLU A O 1
ATOM 1611 N N . GLY A 1 200 ? -29.056 -40.513 -21.261 1.00 39.25 200 GLY A N 1
ATOM 1612 C CA . GLY A 1 200 ? -27.869 -41.344 -21.110 1.00 39.25 200 GLY A CA 1
ATOM 1613 C C . GLY A 1 200 ? -27.418 -41.363 -19.656 1.00 39.25 200 GLY A C 1
ATOM 1614 O O . GLY A 1 200 ? -27.066 -40.327 -19.100 1.00 39.25 200 GLY A O 1
ATOM 1615 N N . ASP A 1 201 ? -27.476 -42.547 -19.051 1.00 45.34 201 ASP A N 1
ATOM 1616 C CA . ASP A 1 201 ? -27.164 -42.837 -17.652 1.00 45.34 201 ASP A CA 1
ATOM 1617 C C . ASP A 1 201 ? -25.821 -42.241 -17.189 1.00 45.34 201 ASP A C 1
ATOM 1619 O O . ASP A 1 201 ? -24.751 -42.637 -17.658 1.00 45.34 201 ASP A O 1
ATOM 1623 N N . ALA A 1 202 ? -25.879 -41.335 -16.208 1.00 38.94 202 ALA A N 1
ATOM 1624 C CA . ALA A 1 202 ? -24.719 -40.831 -15.479 1.00 38.94 202 ALA A CA 1
ATOM 1625 C C . ALA A 1 202 ? -24.746 -41.315 -14.012 1.00 38.94 202 ALA A C 1
ATOM 1627 O O . ALA A 1 202 ? -25.818 -41.401 -13.406 1.00 38.94 202 ALA A O 1
ATOM 1628 N N . PRO A 1 203 ? -23.582 -41.659 -13.430 1.00 40.38 203 PRO A N 1
ATOM 1629 C CA . PRO A 1 203 ? -23.485 -42.290 -12.119 1.00 40.38 203 PRO A CA 1
ATOM 1630 C C . PRO A 1 203 ? -23.819 -41.328 -10.972 1.00 40.38 203 PRO A C 1
ATOM 1632 O O . PRO A 1 203 ? -23.473 -40.149 -10.997 1.00 40.38 203 PRO A O 1
ATOM 1635 N N . VAL A 1 204 ? -24.447 -41.883 -9.934 1.00 41.47 204 VAL A N 1
ATOM 1636 C CA . VAL A 1 204 ? -24.773 -41.226 -8.662 1.00 41.47 204 VAL A CA 1
ATOM 1637 C C . VAL A 1 204 ? -23.497 -40.682 -8.007 1.00 41.47 204 VAL A C 1
ATOM 1639 O O . VAL A 1 204 ? -22.688 -41.447 -7.481 1.00 41.47 204 VAL A O 1
ATOM 1642 N N . ILE A 1 205 ? -23.325 -39.360 -8.031 1.00 36.19 205 ILE A N 1
ATOM 1643 C CA . ILE A 1 205 ? -22.367 -38.634 -7.190 1.00 36.19 205 ILE A CA 1
ATOM 1644 C C . ILE A 1 205 ? -23.091 -38.329 -5.868 1.00 36.19 205 ILE A C 1
ATOM 1646 O O . ILE A 1 205 ? -24.214 -37.824 -5.918 1.00 36.19 205 ILE A O 1
ATOM 1650 N N . PRO A 1 206 ? -22.520 -38.652 -4.692 1.00 36.34 206 PRO A N 1
ATOM 1651 C CA . PRO A 1 206 ? -23.163 -38.355 -3.418 1.00 36.34 206 PRO A CA 1
ATOM 1652 C C . PRO A 1 206 ? -23.303 -36.841 -3.235 1.00 36.34 206 PRO A C 1
ATOM 1654 O O . PRO A 1 206 ? -22.361 -36.090 -3.484 1.00 36.34 206 PRO A O 1
ATOM 1657 N N . GLU A 1 207 ? -24.495 -36.428 -2.804 1.00 33.28 207 GLU A N 1
ATOM 1658 C CA . GLU A 1 207 ? -24.865 -35.057 -2.460 1.00 33.28 207 GLU A CA 1
ATOM 1659 C C . GLU A 1 207 ? -23.776 -34.406 -1.593 1.00 33.28 207 GLU A C 1
ATOM 1661 O O . GLU A 1 207 ? -23.607 -34.733 -0.416 1.00 33.28 207 GLU A O 1
ATOM 1666 N N . MET A 1 208 ? -23.018 -33.476 -2.180 1.00 29.97 208 MET A N 1
ATOM 1667 C CA . MET A 1 208 ? -22.279 -32.498 -1.395 1.00 29.97 208 MET A CA 1
ATOM 1668 C C . MET A 1 208 ? -23.303 -31.547 -0.791 1.00 29.97 208 MET A C 1
ATOM 1670 O O . MET A 1 208 ? -23.999 -30.821 -1.500 1.00 29.97 208 MET A O 1
ATOM 1674 N N . ILE A 1 209 ? -23.388 -31.595 0.533 1.00 31.72 209 ILE A N 1
ATOM 1675 C CA . ILE A 1 209 ? -24.125 -30.661 1.372 1.00 31.72 209 ILE A CA 1
ATOM 1676 C C . ILE A 1 209 ? -23.584 -29.258 1.078 1.00 31.72 209 ILE A C 1
ATOM 1678 O O . ILE A 1 209 ? -22.527 -28.870 1.570 1.00 31.72 209 ILE A O 1
ATOM 1682 N N . VAL A 1 210 ? -24.307 -28.503 0.255 1.00 30.95 210 VAL A N 1
ATOM 1683 C CA . VAL A 1 210 ? -24.199 -27.046 0.205 1.00 30.95 210 VAL A CA 1
ATOM 1684 C C . VAL A 1 210 ? -24.836 -26.553 1.499 1.00 30.95 210 VAL A C 1
ATOM 1686 O O . VAL A 1 210 ? -26.058 -26.563 1.641 1.00 30.95 210 VAL A O 1
ATOM 1689 N N . SER A 1 211 ? -24.014 -26.208 2.489 1.00 35.47 211 SER A N 1
ATOM 1690 C CA . SER A 1 211 ? -24.506 -25.563 3.701 1.00 35.47 211 SER A CA 1
ATOM 1691 C C . SER A 1 211 ? -24.925 -24.138 3.348 1.00 35.47 211 SER A C 1
ATOM 1693 O O . SER A 1 211 ? -24.086 -23.251 3.194 1.00 35.47 211 SER A O 1
ATOM 1695 N N . THR A 1 212 ? -26.225 -23.922 3.197 1.00 33.81 212 THR A N 1
ATOM 1696 C CA . THR A 1 212 ? -26.825 -22.590 3.154 1.00 33.81 212 THR A CA 1
ATOM 1697 C C . THR A 1 212 ? -26.699 -21.959 4.542 1.00 33.81 212 THR A C 1
ATOM 1699 O O . THR A 1 212 ? -27.557 -22.170 5.400 1.00 33.81 212 THR A O 1
ATOM 1702 N N . TYR A 1 213 ? -25.619 -21.218 4.789 1.00 41.34 213 TYR A N 1
ATOM 1703 C CA . TYR A 1 213 ? -25.547 -20.263 5.896 1.00 41.34 213 TYR A CA 1
ATOM 1704 C C . TYR A 1 213 ? -25.946 -18.879 5.365 1.00 41.34 213 TYR A C 1
ATOM 1706 O O . TYR A 1 213 ? -25.118 -17.987 5.270 1.00 41.34 213 TYR A O 1
ATOM 1714 N N . ASP A 1 214 ? -27.222 -18.726 5.000 1.00 42.56 214 ASP A N 1
ATOM 1715 C CA . ASP A 1 214 ? -27.842 -17.436 4.629 1.00 42.56 214 ASP A CA 1
ATOM 1716 C C . ASP A 1 214 ? -28.512 -16.749 5.835 1.00 42.56 214 ASP A C 1
ATOM 1718 O O . ASP A 1 214 ? -29.357 -15.868 5.692 1.00 42.56 214 ASP A O 1
ATOM 1722 N N . THR A 1 215 ? -28.164 -17.161 7.053 1.00 51.59 215 THR A N 1
ATOM 1723 C CA . THR A 1 215 ? -28.649 -16.507 8.272 1.00 51.59 215 THR A CA 1
ATOM 1724 C C . THR A 1 215 ? -27.483 -15.755 8.877 1.00 51.59 215 THR A C 1
ATOM 1726 O O . THR A 1 215 ? -26.545 -16.381 9.373 1.00 51.59 215 THR A O 1
ATOM 1729 N N . GLU A 1 216 ? -27.536 -14.424 8.805 1.00 65.50 216 GLU A N 1
ATOM 1730 C CA . GLU A 1 216 ? -26.674 -13.561 9.608 1.00 65.50 216 GLU A CA 1
ATOM 1731 C C . GLU A 1 216 ? -26.755 -14.038 11.070 1.00 65.50 216 GLU A C 1
ATOM 1733 O O . GLU A 1 216 ? -27.865 -14.259 11.572 1.00 65.50 216 GLU A O 1
ATOM 1738 N N . PRO A 1 217 ? -25.617 -14.285 11.742 1.00 64.50 217 PRO A N 1
ATOM 1739 C CA . PRO A 1 217 ? -25.630 -14.700 13.136 1.00 64.50 217 PRO A CA 1
ATOM 1740 C C . PRO A 1 217 ? -26.315 -13.619 13.974 1.00 64.50 217 PRO A C 1
ATOM 1742 O O . PRO A 1 217 ? -26.065 -12.426 13.792 1.00 64.50 217 PRO A O 1
ATOM 1745 N N . ASP A 1 218 ? -27.200 -14.029 14.883 1.00 78.12 218 ASP A N 1
ATOM 1746 C CA . ASP A 1 218 ? -27.836 -13.080 15.788 1.00 78.12 218 ASP A CA 1
ATOM 1747 C C . ASP A 1 218 ? -26.799 -12.428 16.723 1.00 78.12 218 ASP A C 1
ATOM 1749 O O . ASP A 1 218 ? -25.695 -12.937 16.945 1.00 78.12 218 ASP A O 1
ATOM 1753 N N . ALA A 1 219 ? -27.156 -11.259 17.259 1.00 71.50 219 ALA A N 1
ATOM 1754 C CA . ALA A 1 219 ? -26.260 -10.443 18.077 1.00 71.50 219 ALA A CA 1
ATOM 1755 C C . ALA A 1 219 ? -25.716 -11.187 19.314 1.00 71.50 219 ALA A C 1
ATOM 1757 O O . ALA A 1 219 ? -24.612 -10.894 19.766 1.00 71.50 219 ALA A O 1
ATOM 1758 N N . GLU A 1 220 ? -26.459 -12.165 19.839 1.00 73.56 220 GLU A N 1
ATOM 1759 C CA . GLU A 1 220 ? -26.062 -12.961 21.006 1.00 73.56 220 GLU A CA 1
ATOM 1760 C C . GLU A 1 220 ? -24.999 -14.011 20.631 1.00 73.56 220 GLU A C 1
ATOM 1762 O O . GLU A 1 220 ? -24.051 -14.244 21.385 1.00 73.56 220 GLU A O 1
ATOM 1767 N N . THR A 1 221 ? -25.097 -14.582 19.427 1.00 73.25 221 THR A N 1
ATOM 1768 C CA . THR A 1 221 ? -24.092 -15.495 18.866 1.00 73.25 221 THR A CA 1
ATOM 1769 C C . THR A 1 221 ? -22.785 -14.762 18.540 1.00 73.25 221 THR A C 1
ATOM 1771 O O . THR A 1 221 ? -21.702 -15.293 18.792 1.00 73.25 221 THR A O 1
ATOM 1774 N N . LEU A 1 222 ? -22.868 -13.527 18.027 1.00 71.44 222 LEU A N 1
ATOM 1775 C CA . LEU A 1 222 ? -21.697 -12.669 17.795 1.00 71.44 222 LEU A CA 1
ATOM 1776 C C . LEU A 1 222 ? -20.977 -12.326 19.110 1.00 71.44 222 LEU A C 1
ATOM 1778 O O . LEU A 1 222 ? -19.760 -12.478 19.195 1.00 71.44 222 LEU A O 1
ATOM 1782 N N . GLU A 1 223 ? -21.721 -11.966 20.161 1.00 70.94 223 GLU A N 1
ATOM 1783 C CA . GLU A 1 223 ? -21.154 -11.644 21.478 1.00 70.94 223 GLU A CA 1
ATOM 1784 C C . GLU A 1 223 ? -20.494 -12.869 22.151 1.00 70.94 223 GLU A C 1
ATOM 1786 O O . GLU A 1 223 ? -19.471 -12.741 22.829 1.00 70.94 223 GLU A O 1
ATOM 1791 N N . GLN A 1 224 ? -21.021 -14.084 21.954 1.00 70.19 224 GLN A N 1
ATOM 1792 C CA . GLN A 1 224 ? -20.384 -15.313 22.455 1.00 70.19 224 GLN A CA 1
ATOM 1793 C C . GLN A 1 224 ? -19.090 -15.661 21.705 1.00 70.19 224 GLN A C 1
ATOM 1795 O O . GLN A 1 224 ? -18.099 -16.028 22.342 1.00 70.19 224 GLN A O 1
ATOM 1800 N N . LEU A 1 225 ? -19.060 -15.497 20.379 1.00 64.62 225 LEU A N 1
ATOM 1801 C CA . LEU A 1 225 ? -17.860 -15.736 19.568 1.00 64.62 225 LEU A CA 1
ATOM 1802 C C . LEU A 1 225 ? -16.737 -14.736 19.881 1.00 64.62 225 LEU A C 1
ATOM 1804 O O . LEU A 1 225 ? -15.569 -15.130 19.961 1.00 64.62 225 LEU A O 1
ATOM 1808 N N . GLU A 1 226 ? -17.080 -13.469 20.124 1.00 59.16 226 GLU A N 1
ATOM 1809 C CA . GLU A 1 226 ? -16.121 -12.450 20.567 1.00 59.16 226 GLU A CA 1
ATOM 1810 C C . GLU A 1 226 ? -15.508 -12.795 21.935 1.00 59.16 226 GLU A C 1
ATOM 1812 O O . GLU A 1 226 ? -14.297 -12.647 22.134 1.00 59.16 226 GLU A O 1
ATOM 1817 N N . ASN A 1 227 ? -16.316 -13.314 22.866 1.00 60.06 227 ASN A N 1
ATOM 1818 C CA . ASN A 1 227 ? -15.879 -13.622 24.229 1.00 60.06 227 ASN A CA 1
ATOM 1819 C C . ASN A 1 227 ? -15.060 -14.920 24.356 1.00 60.06 227 ASN A C 1
ATOM 1821 O O . ASN A 1 227 ? -14.184 -14.993 25.220 1.00 60.06 227 ASN A O 1
ATOM 1825 N N . GLU A 1 228 ? -15.306 -15.942 23.530 1.00 61.72 228 GLU A N 1
ATOM 1826 C CA . GLU A 1 228 ? -14.605 -17.233 23.645 1.00 61.72 228 GLU A CA 1
ATO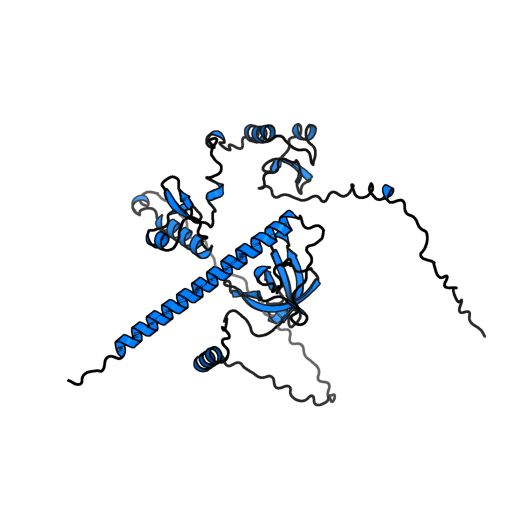M 1827 C C . GLU A 1 228 ? -13.287 -17.304 22.859 1.00 61.72 228 GLU A C 1
ATOM 1829 O O . GLU A 1 228 ? -12.389 -18.055 23.249 1.00 61.72 228 GLU A O 1
ATOM 1834 N N . ALA A 1 229 ? -13.126 -16.517 21.788 1.00 53.06 229 ALA A N 1
ATOM 1835 C CA . ALA A 1 229 ? -11.960 -16.623 20.906 1.00 53.06 229 ALA A CA 1
ATOM 1836 C C . ALA A 1 229 ? -11.006 -15.415 20.951 1.00 53.06 229 ALA A C 1
ATOM 1838 O O . ALA A 1 229 ? -9.883 -15.514 20.456 1.00 53.06 229 ALA A O 1
ATOM 1839 N N . GLY A 1 230 ? -11.422 -14.269 21.506 1.00 57.16 230 GLY A N 1
ATOM 1840 C CA . GLY A 1 230 ? -10.644 -13.024 21.414 1.00 57.16 230 GLY A CA 1
ATOM 1841 C C . GLY A 1 230 ? -10.383 -12.576 19.966 1.00 57.16 230 GLY A C 1
ATOM 1842 O O . GLY A 1 230 ? -9.482 -11.775 19.715 1.00 57.16 230 GLY A O 1
ATOM 1843 N N . VAL A 1 231 ? -11.139 -13.119 19.005 1.00 59.16 231 VAL A N 1
ATOM 1844 C CA . VAL A 1 231 ? -11.054 -12.775 17.588 1.00 59.16 231 VAL A CA 1
ATOM 1845 C C . VAL A 1 231 ? -11.875 -11.512 17.399 1.00 59.16 231 VAL A C 1
ATOM 1847 O O . VAL A 1 231 ? -13.095 -11.532 17.515 1.00 59.16 231 VAL A O 1
ATOM 1850 N N . VAL A 1 232 ? -11.190 -10.402 17.140 1.00 64.56 232 VAL A N 1
ATOM 1851 C CA . VAL A 1 232 ? -11.835 -9.148 16.752 1.00 64.56 232 VAL A CA 1
ATOM 1852 C C . VAL A 1 232 ? -12.472 -9.377 15.383 1.00 64.56 232 VAL A C 1
ATOM 1854 O O . VAL A 1 232 ? -11.753 -9.582 14.404 1.00 64.56 232 VAL A O 1
ATOM 1857 N N . TYR A 1 233 ? -13.805 -9.401 15.327 1.00 70.25 233 TYR A N 1
ATOM 1858 C CA . TYR A 1 233 ? -14.537 -9.447 14.067 1.00 70.25 233 TYR A CA 1
ATOM 1859 C C . TYR A 1 233 ? -14.388 -8.094 13.373 1.00 70.25 233 TYR A C 1
ATOM 1861 O O . TYR A 1 233 ? -14.787 -7.062 13.913 1.00 70.25 233 TYR A O 1
ATOM 1869 N N . ASP A 1 234 ? -13.777 -8.096 12.194 1.00 77.31 234 ASP A N 1
ATOM 1870 C CA . ASP A 1 234 ? -13.747 -6.925 11.331 1.00 77.31 234 ASP A CA 1
ATOM 1871 C C . ASP A 1 234 ? -14.865 -7.080 10.289 1.00 77.31 234 ASP A C 1
ATOM 1873 O O . ASP A 1 234 ? -14.754 -7.952 9.423 1.00 77.31 234 ASP A O 1
ATOM 1877 N N . PRO A 1 235 ? -15.948 -6.283 10.358 1.00 77.94 235 PRO A N 1
ATOM 1878 C CA . PRO A 1 235 ? -17.068 -6.395 9.425 1.00 77.94 235 PRO A CA 1
ATOM 1879 C C . PRO A 1 235 ? -16.682 -6.060 7.979 1.00 77.94 235 PRO A C 1
ATOM 1881 O O . PRO A 1 235 ? -17.456 -6.346 7.066 1.00 77.94 235 PRO A O 1
ATOM 1884 N N . THR A 1 236 ? -15.511 -5.454 7.755 1.00 85.56 236 THR A N 1
ATOM 1885 C CA . THR A 1 236 ? -15.008 -5.156 6.410 1.00 85.56 236 THR A CA 1
ATOM 1886 C C . THR A 1 236 ? -14.372 -6.372 5.737 1.00 85.56 236 THR A C 1
ATOM 1888 O O . THR A 1 236 ? -14.300 -6.412 4.507 1.00 85.56 236 THR A O 1
ATOM 1891 N N . LEU A 1 237 ? -13.947 -7.380 6.508 1.00 87.06 237 LEU A N 1
ATOM 1892 C CA . LEU A 1 237 ? -13.335 -8.598 5.985 1.00 87.06 237 LEU A CA 1
ATOM 1893 C C . LEU A 1 237 ? -14.406 -9.581 5.512 1.00 87.06 237 LEU A C 1
ATOM 1895 O O . LEU A 1 237 ? -15.228 -10.065 6.290 1.00 87.06 237 LEU A O 1
ATOM 1899 N N . LEU A 1 238 ? -14.356 -9.935 4.230 1.00 88.19 238 LEU A N 1
ATOM 1900 C CA . LEU A 1 238 ? -15.185 -11.006 3.692 1.00 88.19 238 LEU A CA 1
ATOM 1901 C C . LEU A 1 238 ? -14.579 -12.372 4.067 1.00 88.19 238 LEU A C 1
ATOM 1903 O O . LEU A 1 238 ? -13.355 -12.517 4.175 1.00 88.19 238 LEU A O 1
ATOM 1907 N N . PRO A 1 239 ? -15.422 -13.394 4.287 1.00 90.25 239 PRO A N 1
ATOM 1908 C CA . PRO A 1 239 ? -14.968 -14.680 4.787 1.00 90.25 239 PRO A CA 1
ATOM 1909 C C . PRO A 1 239 ? -14.166 -15.459 3.740 1.00 90.25 239 PRO A C 1
ATOM 1911 O O . PRO A 1 239 ? -14.579 -15.598 2.592 1.00 90.25 239 PRO A O 1
ATOM 1914 N N . GLY A 1 240 ? -13.077 -16.080 4.195 1.00 92.94 240 GLY A N 1
ATOM 1915 C CA . GLY A 1 240 ? -12.303 -17.044 3.415 1.00 92.94 240 GLY A CA 1
ATOM 1916 C C . GLY A 1 240 ? -10.958 -16.526 2.912 1.00 92.94 240 GLY A C 1
ATOM 1917 O O . GLY A 1 240 ? -10.643 -15.341 2.967 1.00 92.94 240 GLY A O 1
ATOM 1918 N N . TRP A 1 241 ? -10.139 -17.473 2.458 1.00 94.94 241 TRP A N 1
ATOM 1919 C CA . TRP A 1 241 ? -8.884 -17.205 1.764 1.00 94.94 241 TRP A CA 1
ATOM 1920 C C . TRP A 1 241 ? -9.080 -17.428 0.271 1.00 94.94 241 TRP A C 1
ATOM 1922 O O . TRP A 1 241 ? -9.669 -18.427 -0.152 1.00 94.94 241 TRP A O 1
ATOM 1932 N N . HIS A 1 242 ? -8.544 -16.507 -0.513 1.00 95.81 242 HIS A N 1
ATOM 1933 C CA . HIS A 1 242 ? -8.617 -16.499 -1.962 1.00 95.81 242 HIS A CA 1
ATOM 1934 C C . HIS A 1 242 ? -7.212 -16.609 -2.538 1.00 95.81 242 HIS A C 1
ATOM 1936 O O . HIS A 1 242 ? -6.239 -16.222 -1.899 1.00 95.81 242 HIS A O 1
ATOM 1942 N N . GLN A 1 243 ? -7.118 -17.162 -3.743 1.00 96.81 243 GLN A N 1
ATOM 1943 C CA . GLN A 1 243 ? -5.874 -17.262 -4.499 1.00 96.81 243 GLN A CA 1
ATOM 1944 C C . GLN A 1 243 ? -5.984 -16.395 -5.747 1.00 96.81 243 GLN A C 1
ATOM 1946 O O . GLN A 1 243 ? -7.055 -16.331 -6.359 1.00 96.81 243 GLN A O 1
ATOM 1951 N N . GLY A 1 244 ? -4.886 -15.759 -6.136 1.00 96.94 244 GLY A N 1
ATOM 1952 C CA . GLY A 1 244 ? -4.837 -14.895 -7.308 1.00 96.94 244 GLY A CA 1
ATOM 1953 C C . GLY A 1 244 ? -3.448 -14.799 -7.915 1.00 96.94 244 GLY A C 1
ATOM 1954 O O . GLY A 1 244 ? -2.462 -15.215 -7.308 1.00 96.94 244 GLY A O 1
ATOM 1955 N N . LEU A 1 245 ? -3.415 -14.254 -9.126 1.00 97.38 245 LEU A N 1
ATOM 1956 C CA . LEU A 1 245 ? -2.210 -13.954 -9.885 1.00 97.38 245 LEU A CA 1
ATOM 1957 C C . LEU A 1 245 ? -1.957 -12.448 -9.839 1.00 97.38 245 LEU A C 1
ATOM 1959 O O . LEU A 1 245 ? -2.865 -11.671 -10.129 1.00 97.38 245 LEU A O 1
ATOM 1963 N N . VAL A 1 246 ? -0.745 -12.027 -9.504 1.00 97.81 246 VAL A N 1
ATOM 1964 C CA . VAL A 1 246 ? -0.360 -10.611 -9.545 1.00 97.81 246 VAL A CA 1
ATOM 1965 C C . VAL A 1 246 ? -0.287 -10.164 -11.005 1.00 97.81 246 VAL A C 1
ATOM 1967 O O . VAL A 1 246 ? 0.515 -10.694 -11.771 1.00 97.81 246 VAL A O 1
ATOM 1970 N N . THR A 1 247 ? -1.132 -9.215 -11.409 1.00 97.81 247 THR A N 1
ATOM 1971 C CA . THR A 1 247 ? -1.198 -8.713 -12.795 1.00 97.81 247 THR A CA 1
ATOM 1972 C C . THR A 1 247 ? -0.314 -7.501 -13.035 1.00 97.81 247 THR A C 1
ATOM 1974 O O . THR A 1 247 ? 0.030 -7.212 -14.174 1.00 97.81 247 THR A O 1
ATOM 1977 N N . GLY A 1 248 ? 0.067 -6.793 -11.976 1.00 96.31 248 GLY A N 1
ATOM 1978 C CA . GLY A 1 248 ? 0.995 -5.680 -12.071 1.00 96.31 248 GLY A CA 1
ATOM 1979 C C . GLY A 1 248 ? 1.339 -5.121 -10.703 1.00 96.31 248 GLY A C 1
ATOM 1980 O O . GLY A 1 248 ? 0.526 -5.160 -9.776 1.00 96.31 248 GLY A O 1
ATOM 1981 N N . TRP A 1 249 ? 2.546 -4.579 -10.587 1.00 97.06 249 TRP A N 1
ATOM 1982 C CA . TRP A 1 249 ? 3.038 -3.942 -9.374 1.00 97.06 249 TRP A CA 1
ATOM 1983 C C . TRP A 1 249 ? 3.798 -2.659 -9.715 1.00 97.06 249 TRP A C 1
ATOM 1985 O O . TRP A 1 249 ? 4.569 -2.606 -10.670 1.00 97.06 249 TRP A O 1
ATOM 1995 N N . ASN A 1 250 ? 3.557 -1.603 -8.944 1.00 94.44 250 ASN A N 1
ATOM 1996 C CA . ASN A 1 250 ? 4.206 -0.309 -9.082 1.00 94.44 250 ASN A CA 1
ATOM 1997 C C . ASN A 1 250 ? 5.121 -0.075 -7.874 1.00 94.44 250 ASN A C 1
ATOM 1999 O O . ASN A 1 250 ? 4.665 0.392 -6.830 1.00 94.44 250 ASN A O 1
ATOM 2003 N N . ASP A 1 251 ? 6.415 -0.380 -8.020 1.00 90.00 251 ASP A N 1
ATOM 2004 C CA . ASP A 1 251 ? 7.401 -0.226 -6.940 1.00 90.00 251 ASP A CA 1
ATOM 2005 C C . ASP A 1 251 ? 7.508 1.211 -6.394 1.00 90.00 251 ASP A C 1
ATOM 2007 O O . ASP A 1 251 ? 7.513 1.376 -5.171 1.00 90.00 251 ASP A O 1
ATOM 2011 N N . PRO A 1 252 ? 7.548 2.276 -7.227 1.00 88.25 252 PRO A N 1
ATOM 2012 C CA . PRO A 1 252 ? 7.588 3.645 -6.714 1.00 88.25 252 PRO A CA 1
ATOM 2013 C C . PRO A 1 252 ? 6.397 4.012 -5.827 1.00 88.25 252 PRO A C 1
ATOM 2015 O O . PRO A 1 252 ? 6.566 4.759 -4.867 1.00 88.25 252 PRO A O 1
ATOM 2018 N N . LYS A 1 253 ? 5.202 3.502 -6.148 1.00 90.06 253 LYS A N 1
ATOM 2019 C CA . LYS A 1 253 ? 3.961 3.839 -5.436 1.00 90.06 253 LYS A CA 1
ATOM 2020 C C . LYS A 1 253 ? 3.504 2.776 -4.432 1.00 90.06 253 LYS A C 1
ATOM 2022 O O . LYS A 1 253 ? 2.502 2.990 -3.760 1.00 90.06 253 LYS A O 1
ATOM 2027 N N . ALA A 1 254 ? 4.225 1.662 -4.318 1.00 94.25 254 ALA A N 1
ATOM 2028 C CA . ALA A 1 254 ? 3.957 0.581 -3.372 1.00 94.25 254 ALA A CA 1
ATOM 2029 C C . ALA A 1 254 ? 2.537 -0.018 -3.470 1.00 94.25 254 ALA A C 1
ATOM 2031 O O . ALA A 1 254 ? 1.929 -0.364 -2.455 1.00 94.25 254 ALA A O 1
ATOM 2032 N N . PHE A 1 255 ? 1.988 -0.142 -4.679 1.00 97.06 255 PHE A N 1
ATOM 2033 C CA . PHE A 1 255 ? 0.694 -0.793 -4.895 1.00 97.06 255 PHE A CA 1
ATOM 2034 C C . PHE A 1 255 ? 0.668 -1.595 -6.191 1.00 97.06 255 PHE A C 1
ATOM 2036 O O . PHE A 1 255 ? 1.493 -1.394 -7.081 1.00 97.06 255 PHE A O 1
ATOM 2043 N N . GLY A 1 256 ? -0.316 -2.477 -6.317 1.00 97.69 256 GLY A N 1
ATOM 2044 C CA . GLY A 1 256 ? -0.520 -3.273 -7.514 1.00 97.69 256 GLY A CA 1
ATOM 2045 C C . GLY A 1 256 ? -1.916 -3.864 -7.604 1.00 97.69 256 GLY A C 1
ATOM 2046 O O . GLY A 1 256 ? -2.847 -3.430 -6.918 1.00 97.69 256 GLY A O 1
ATOM 2047 N N . TRP A 1 257 ? -2.037 -4.867 -8.465 1.00 98.25 257 TRP A N 1
ATOM 2048 C CA . TRP A 1 257 ? -3.294 -5.514 -8.808 1.00 98.25 257 TRP A CA 1
ATOM 2049 C C . TRP A 1 257 ? -3.154 -7.034 -8.801 1.00 98.25 257 TRP A C 1
ATOM 2051 O O . TRP A 1 257 ? -2.132 -7.586 -9.216 1.00 98.25 257 TRP A O 1
ATOM 2061 N N . ILE A 1 258 ? -4.185 -7.711 -8.296 1.00 98.00 258 ILE A N 1
ATOM 2062 C CA . ILE A 1 258 ? -4.257 -9.171 -8.212 1.00 98.00 258 ILE A CA 1
ATOM 2063 C C . ILE A 1 258 ? -5.527 -9.645 -8.917 1.00 98.00 258 ILE A C 1
ATOM 2065 O O . ILE A 1 258 ? -6.637 -9.284 -8.526 1.00 98.00 258 ILE A O 1
ATOM 2069 N N . MET A 1 259 ? -5.379 -10.512 -9.913 1.00 96.88 259 MET A N 1
ATOM 2070 C CA . MET A 1 259 ? -6.488 -11.196 -10.568 1.00 96.88 259 MET A CA 1
ATOM 2071 C C . MET A 1 259 ? -6.877 -12.448 -9.763 1.00 96.88 259 MET A C 1
ATOM 2073 O O . MET A 1 259 ? -6.085 -13.394 -9.683 1.00 96.88 259 MET A O 1
ATOM 2077 N N . PRO A 1 260 ? -8.081 -12.509 -9.165 1.00 96.12 260 PRO A N 1
ATOM 2078 C CA . PRO A 1 260 ? -8.538 -13.690 -8.435 1.00 96.12 260 PRO A CA 1
ATOM 2079 C C . PRO A 1 260 ? 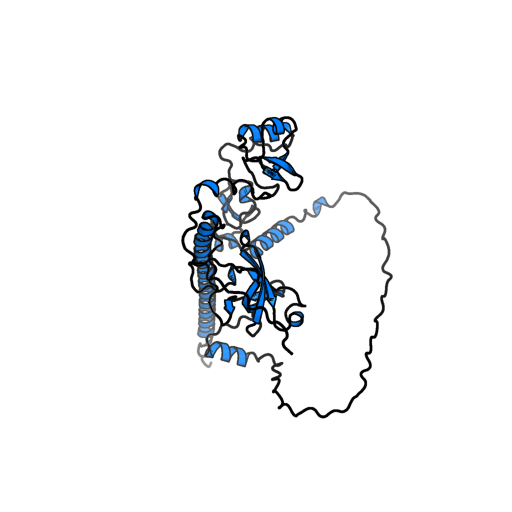-8.713 -14.896 -9.374 1.00 96.12 260 PRO A C 1
ATOM 2081 O O . PRO A 1 260 ? -9.270 -14.774 -10.461 1.00 96.12 260 PRO A O 1
ATOM 2084 N N . LEU A 1 261 ? -8.262 -16.083 -8.950 1.00 93.94 261 LEU A N 1
ATOM 2085 C CA . LEU A 1 261 ? -8.326 -17.312 -9.761 1.00 93.94 261 LEU A CA 1
ATOM 2086 C C . LEU A 1 261 ? -9.651 -18.062 -9.636 1.00 93.94 261 LEU A C 1
ATOM 2088 O O . LEU A 1 261 ? -10.092 -18.709 -10.586 1.00 93.94 261 LEU A O 1
ATOM 2092 N N . LYS A 1 262 ? -10.266 -18.031 -8.451 1.00 87.44 262 LYS A N 1
ATOM 2093 C CA . LYS A 1 262 ? -11.572 -18.655 -8.219 1.00 87.44 262 LYS A CA 1
ATOM 2094 C C . LYS A 1 262 ? -12.663 -17.629 -8.460 1.00 87.44 262 LYS A C 1
ATOM 2096 O O . LYS A 1 262 ? -12.647 -16.577 -7.832 1.00 87.44 262 LYS A O 1
ATOM 2101 N N . ASP A 1 263 ? -13.576 -17.978 -9.360 1.00 76.19 263 ASP A N 1
ATOM 2102 C CA . ASP A 1 263 ? -14.747 -17.197 -9.753 1.00 76.19 263 ASP A CA 1
ATOM 2103 C C . ASP A 1 263 ? -14.454 -15.697 -9.941 1.00 76.19 263 ASP A C 1
ATOM 2105 O O . ASP A 1 263 ? -14.998 -14.859 -9.221 1.00 76.19 263 ASP A O 1
ATOM 2109 N N . PRO A 1 264 ? -13.627 -15.323 -10.939 1.00 71.88 264 PRO A N 1
ATOM 2110 C CA . PRO A 1 264 ? -13.242 -13.927 -11.151 1.00 71.88 264 PRO A CA 1
ATOM 2111 C C . PRO A 1 264 ? -14.459 -12.999 -11.266 1.00 71.88 264 PRO A C 1
ATOM 2113 O O . PRO A 1 264 ? -14.472 -11.892 -10.733 1.00 71.88 264 PRO A O 1
ATOM 2116 N N . GLN A 1 265 ? -15.519 -13.485 -11.921 1.00 71.00 265 GLN A N 1
ATOM 2117 C CA . GLN A 1 265 ? -16.761 -12.741 -12.126 1.00 71.00 265 GLN A CA 1
ATOM 2118 C C . GLN A 1 265 ? -17.581 -12.526 -10.848 1.00 71.00 265 GLN A C 1
ATOM 2120 O O . GLN A 1 265 ? -18.377 -11.596 -10.827 1.00 71.00 265 GLN A O 1
ATOM 2125 N N . SER A 1 266 ? -17.424 -13.348 -9.803 1.00 79.31 266 SER A N 1
ATOM 2126 C CA . SER A 1 266 ? -18.259 -13.244 -8.597 1.00 79.31 266 SER A CA 1
ATOM 2127 C C . SER A 1 266 ? -17.678 -12.310 -7.537 1.00 79.31 266 SER A C 1
ATOM 2129 O O . SER A 1 266 ? -18.433 -11.728 -6.764 1.00 79.31 266 SER A O 1
ATOM 2131 N N . ILE A 1 267 ? -16.351 -12.161 -7.496 1.00 78.69 267 ILE A N 1
ATOM 2132 C CA . ILE A 1 267 ? -15.667 -11.444 -6.415 1.00 78.69 267 ILE A CA 1
ATOM 2133 C C . ILE A 1 267 ? -15.603 -9.934 -6.670 1.00 78.69 267 ILE A C 1
ATOM 2135 O O . ILE A 1 267 ? -15.698 -9.166 -5.721 1.00 78.69 267 ILE A O 1
ATOM 2139 N N . ASN A 1 268 ? -15.450 -9.494 -7.922 1.00 82.88 268 ASN A N 1
ATOM 2140 C CA . ASN A 1 268 ? -15.342 -8.067 -8.259 1.00 82.88 268 ASN A CA 1
ATOM 2141 C C . ASN A 1 268 ? -15.740 -7.784 -9.721 1.00 82.88 268 ASN A C 1
ATOM 2143 O O . ASN A 1 268 ? -15.045 -7.065 -10.437 1.00 82.88 268 ASN A O 1
ATOM 2147 N N . ASP A 1 269 ? -16.797 -8.436 -10.216 1.00 85.12 269 ASP A N 1
ATOM 2148 C CA . ASP A 1 269 ? -17.240 -8.351 -11.620 1.00 85.12 269 ASP A CA 1
ATOM 2149 C C . ASP A 1 269 ? -16.136 -8.683 -12.649 1.00 85.12 269 ASP A C 1
ATOM 2151 O O . ASP A 1 269 ? -16.134 -8.181 -13.775 1.00 85.12 269 ASP A O 1
ATOM 2155 N N . GLY A 1 270 ? -15.163 -9.521 -12.274 1.00 85.88 270 GLY A N 1
ATOM 2156 C CA . GLY A 1 270 ? -14.017 -9.867 -13.119 1.00 85.88 270 GLY A CA 1
ATOM 2157 C C . GLY A 1 270 ? -12.910 -8.814 -13.167 1.00 85.88 270 GLY A C 1
ATOM 2158 O O . GLY A 1 270 ? -12.014 -8.946 -13.997 1.00 85.88 270 GLY A O 1
ATOM 2159 N N . LYS A 1 271 ? -12.960 -7.779 -12.322 1.00 93.81 271 LYS A N 1
ATOM 2160 C CA . LYS A 1 271 ? -11.905 -6.767 -12.211 1.00 93.81 271 LYS A CA 1
ATOM 2161 C C . LYS A 1 271 ? -10.800 -7.219 -11.265 1.00 93.81 271 LYS A C 1
ATOM 2163 O O . LYS A 1 271 ? -11.058 -7.903 -10.271 1.00 93.81 271 LYS A O 1
ATOM 2168 N N . ASP A 1 272 ? -9.590 -6.750 -11.540 1.00 96.94 272 ASP A N 1
ATOM 2169 C CA . ASP A 1 272 ? -8.457 -6.964 -10.652 1.00 96.94 272 ASP A CA 1
ATOM 2170 C C . ASP A 1 272 ? -8.680 -6.282 -9.299 1.00 96.94 272 ASP A C 1
ATOM 2172 O O . ASP A 1 272 ? -9.296 -5.217 -9.189 1.00 96.94 272 ASP A O 1
ATOM 2176 N N . LEU A 1 273 ? -8.168 -6.921 -8.256 1.00 96.94 273 LEU A N 1
ATOM 2177 C CA . LEU A 1 273 ? -8.243 -6.447 -6.886 1.00 96.94 273 LEU A CA 1
ATOM 2178 C C . LEU A 1 273 ? -7.057 -5.540 -6.602 1.00 96.94 273 LEU A C 1
ATOM 2180 O O . LEU A 1 273 ? -5.909 -5.928 -6.816 1.00 96.94 273 LEU A O 1
ATOM 2184 N N . PHE A 1 274 ? -7.338 -4.348 -6.089 1.00 97.56 274 PHE A N 1
ATOM 2185 C CA . PHE A 1 274 ? -6.300 -3.442 -5.622 1.00 97.56 274 PHE A CA 1
ATOM 2186 C C . PHE A 1 274 ? -5.600 -4.023 -4.389 1.00 97.56 274 PHE A C 1
ATOM 2188 O O . PHE A 1 274 ? -6.254 -4.539 -3.479 1.00 97.56 274 PHE A O 1
ATOM 2195 N N . VAL A 1 275 ? -4.274 -3.916 -4.353 1.00 97.62 275 VAL A N 1
ATOM 2196 C CA . VAL A 1 275 ? -3.447 -4.272 -3.199 1.00 97.62 275 VAL A CA 1
ATOM 2197 C C . VAL A 1 275 ? -2.438 -3.163 -2.932 1.00 97.62 275 VAL A C 1
ATOM 2199 O O . VAL A 1 275 ? -1.713 -2.734 -3.827 1.00 97.62 275 VAL A O 1
ATOM 2202 N N . HIS A 1 276 ? -2.350 -2.730 -1.678 1.00 97.00 276 HIS A N 1
ATOM 2203 C CA . HIS A 1 276 ? -1.318 -1.807 -1.216 1.00 97.00 276 HIS A CA 1
ATOM 2204 C C . HIS A 1 276 ? -0.229 -2.562 -0.441 1.00 97.00 276 HIS A C 1
ATOM 2206 O O . HIS A 1 276 ? -0.496 -3.585 0.192 1.00 97.00 276 HIS A O 1
ATOM 2212 N N . ALA A 1 277 ? 1.005 -2.055 -0.427 1.00 95.31 277 ALA A N 1
ATOM 2213 C CA . ALA A 1 277 ? 2.122 -2.679 0.284 1.00 95.31 277 ALA A CA 1
ATOM 2214 C C . ALA A 1 277 ? 1.865 -2.838 1.789 1.00 95.31 277 ALA A C 1
ATOM 2216 O O . ALA A 1 277 ? 2.419 -3.736 2.419 1.00 95.31 277 ALA A O 1
ATOM 2217 N N . SER A 1 278 ? 0.996 -2.010 2.380 1.00 93.62 278 SER A N 1
ATOM 2218 C CA . SER A 1 278 ? 0.576 -2.144 3.784 1.00 93.62 278 SER A CA 1
ATOM 2219 C C . SER A 1 278 ? -0.131 -3.462 4.092 1.00 93.62 278 SER A C 1
ATOM 2221 O O . SER A 1 278 ? -0.077 -3.907 5.243 1.00 93.62 278 SER A O 1
ATOM 2223 N N . GLU A 1 279 ? -0.760 -4.056 3.078 1.00 95.88 279 GLU A N 1
ATOM 2224 C CA . GLU A 1 279 ? -1.547 -5.282 3.169 1.00 95.88 279 GLU A CA 1
ATOM 2225 C C . GLU A 1 279 ? -0.711 -6.539 2.951 1.00 95.88 279 GLU A C 1
ATOM 2227 O O . GLU A 1 279 ? -1.164 -7.645 3.244 1.00 95.88 279 GLU A O 1
ATOM 2232 N N . ILE A 1 280 ? 0.530 -6.383 2.483 1.00 95.69 280 ILE A N 1
ATOM 2233 C CA . ILE A 1 280 ? 1.465 -7.490 2.316 1.00 95.69 280 ILE A CA 1
ATOM 2234 C C . ILE A 1 280 ? 1.997 -7.889 3.690 1.00 95.69 280 ILE A C 1
ATOM 2236 O O . ILE A 1 280 ? 2.720 -7.139 4.363 1.00 95.69 280 ILE A O 1
ATOM 2240 N N . ASN A 1 281 ? 1.645 -9.102 4.106 1.00 90.62 281 ASN A N 1
ATOM 2241 C CA . ASN A 1 281 ? 2.043 -9.638 5.391 1.00 90.62 281 ASN A CA 1
ATOM 2242 C C . ASN A 1 281 ? 3.421 -10.293 5.285 1.00 90.62 281 ASN A C 1
ATOM 2244 O O . ASN A 1 281 ? 3.575 -11.458 4.907 1.00 90.62 281 ASN A O 1
ATOM 2248 N N . ILE A 1 282 ? 4.439 -9.516 5.641 1.00 87.50 282 ILE A N 1
ATOM 2249 C CA . ILE A 1 282 ? 5.798 -10.012 5.795 1.00 87.50 282 ILE A CA 1
ATOM 2250 C C . ILE A 1 282 ? 6.083 -10.156 7.288 1.00 87.50 282 ILE A C 1
ATOM 2252 O O . ILE A 1 282 ? 6.142 -9.172 8.017 1.00 87.50 282 ILE A O 1
ATOM 2256 N N . ASN A 1 283 ? 6.345 -11.384 7.735 1.00 82.88 283 ASN A N 1
ATOM 2257 C CA . ASN A 1 283 ? 6.740 -11.678 9.123 1.00 82.88 283 ASN A CA 1
ATOM 2258 C C . ASN A 1 283 ? 8.148 -11.165 9.493 1.00 82.88 283 ASN A C 1
ATOM 2260 O O . ASN A 1 283 ? 8.641 -11.408 10.593 1.00 82.88 283 ASN A O 1
ATOM 2264 N N . TYR A 1 284 ? 8.824 -10.504 8.561 1.00 81.00 284 TYR A N 1
ATOM 2265 C CA . TYR A 1 284 ? 10.243 -10.203 8.602 1.00 81.00 284 TYR A CA 1
ATOM 2266 C C . TYR A 1 284 ? 10.468 -8.761 8.114 1.00 81.00 284 TYR A C 1
ATOM 2268 O O . TYR A 1 284 ? 10.460 -8.521 6.905 1.00 81.00 284 TYR A O 1
ATOM 2276 N N . PRO A 1 285 ? 10.694 -7.795 9.019 1.00 77.06 285 PRO A N 1
ATOM 2277 C CA . PRO A 1 285 ? 10.762 -6.369 8.681 1.00 77.06 285 PRO A CA 1
ATOM 2278 C C . PRO A 1 285 ? 11.931 -6.002 7.750 1.00 77.06 285 PRO A C 1
ATOM 2280 O O . PRO A 1 285 ? 11.964 -4.912 7.187 1.00 77.06 285 PRO A O 1
ATOM 2283 N N . GLN A 1 286 ? 12.905 -6.900 7.571 1.00 78.44 286 GLN A N 1
ATOM 2284 C CA . GLN A 1 286 ? 14.044 -6.687 6.681 1.00 78.44 286 GLN A CA 1
ATOM 2285 C C . GLN A 1 286 ? 13.727 -6.843 5.186 1.00 78.44 286 GLN A C 1
ATOM 2287 O O . GLN A 1 286 ? 14.552 -6.422 4.369 1.00 78.44 286 GLN A O 1
ATOM 2292 N N . TYR A 1 287 ? 12.598 -7.461 4.819 1.00 83.25 287 TYR A N 1
ATOM 2293 C CA . TYR A 1 287 ? 12.245 -7.662 3.412 1.00 83.25 287 TYR A CA 1
ATOM 2294 C C . TYR A 1 287 ? 11.407 -6.516 2.866 1.00 83.25 287 TYR A C 1
ATOM 2296 O O . TYR A 1 287 ? 10.657 -5.845 3.577 1.00 83.25 287 TYR A O 1
ATOM 2304 N N . TYR A 1 288 ? 11.580 -6.299 1.570 1.00 84.19 288 TYR A N 1
ATOM 2305 C CA . TYR A 1 288 ? 10.873 -5.281 0.825 1.00 84.19 288 TYR A CA 1
ATOM 2306 C C . TYR A 1 288 ? 9.448 -5.766 0.528 1.00 84.19 288 TYR A C 1
ATOM 2308 O O . TYR A 1 288 ? 9.254 -6.900 0.090 1.00 84.19 288 TYR A O 1
ATOM 2316 N N . LYS A 1 289 ? 8.448 -4.924 0.813 1.00 92.06 289 LYS A N 1
ATOM 2317 C CA . LYS A 1 289 ? 7.034 -5.220 0.550 1.00 92.06 289 LYS A CA 1
ATOM 2318 C C . LYS A 1 289 ? 6.713 -4.916 -0.907 1.00 92.06 289 LYS A C 1
ATOM 2320 O O . LYS A 1 289 ? 6.207 -3.844 -1.212 1.00 92.06 289 LYS A O 1
ATOM 2325 N N . CYS A 1 290 ? 7.024 -5.862 -1.783 1.00 94.50 290 CYS A N 1
ATOM 2326 C CA . CYS A 1 290 ? 6.621 -5.828 -3.183 1.00 94.50 290 CYS A CA 1
ATOM 2327 C C . CYS A 1 290 ? 6.067 -7.177 -3.630 1.00 94.50 290 CYS A C 1
ATOM 2329 O O . CYS A 1 290 ? 6.251 -8.191 -2.952 1.00 94.50 290 CYS A O 1
ATOM 2331 N N . LEU A 1 291 ? 5.417 -7.168 -4.786 1.00 95.50 291 LEU A N 1
ATOM 2332 C CA . LEU A 1 291 ? 4.955 -8.351 -5.499 1.00 95.50 291 LEU A CA 1
ATOM 2333 C C . LEU A 1 291 ? 5.618 -8.372 -6.876 1.00 95.50 291 LEU A C 1
ATOM 2335 O O . LEU A 1 291 ? 5.836 -7.306 -7.452 1.00 95.50 291 LEU A O 1
ATOM 2339 N N . GLU A 1 292 ? 5.930 -9.554 -7.402 1.00 95.19 292 GLU A N 1
ATOM 2340 C CA . GLU A 1 292 ? 6.395 -9.689 -8.781 1.00 95.19 292 GLU A CA 1
ATOM 2341 C C . GLU A 1 292 ? 5.203 -9.998 -9.695 1.00 95.19 292 GLU A C 1
ATOM 2343 O O . GLU A 1 292 ? 4.278 -10.722 -9.321 1.00 95.19 292 GLU A O 1
ATOM 2348 N N . GLU A 1 293 ? 5.179 -9.414 -10.893 1.00 96.56 293 GLU A N 1
ATOM 2349 C CA . GLU A 1 293 ? 4.137 -9.718 -11.874 1.00 96.56 293 GLU A CA 1
ATOM 2350 C C . GLU A 1 293 ? 4.198 -11.205 -12.257 1.00 96.56 293 GLU A C 1
ATOM 2352 O O . GLU A 1 293 ? 5.254 -11.740 -12.589 1.00 96.56 293 GLU A O 1
ATOM 2357 N N . GLY A 1 294 ? 3.053 -11.884 -12.205 1.00 96.88 294 GLY A N 1
ATOM 2358 C CA . GLY A 1 294 ? 2.954 -13.327 -12.404 1.00 96.88 294 GLY A CA 1
ATOM 2359 C C . GLY A 1 294 ? 3.097 -14.164 -11.129 1.00 96.88 294 GLY A C 1
ATOM 2360 O O . GLY A 1 294 ? 2.909 -15.382 -11.197 1.00 96.88 294 GLY A O 1
ATOM 2361 N N . ASP A 1 295 ? 3.359 -13.553 -9.969 1.00 96.50 295 ASP A N 1
ATOM 2362 C CA . ASP A 1 295 ? 3.370 -14.279 -8.699 1.00 96.50 295 ASP A CA 1
ATOM 2363 C C . ASP A 1 295 ? 1.981 -14.792 -8.318 1.00 96.50 295 ASP A C 1
ATOM 2365 O O . ASP A 1 295 ? 0.949 -14.149 -8.528 1.00 96.50 295 ASP A O 1
ATOM 2369 N N . MET A 1 296 ? 1.971 -15.964 -7.689 1.00 97.38 296 MET A N 1
ATOM 2370 C CA . MET A 1 296 ? 0.771 -16.575 -7.132 1.00 97.38 296 MET A CA 1
ATOM 2371 C C . MET A 1 296 ? 0.681 -16.270 -5.640 1.00 97.38 296 MET A C 1
ATOM 2373 O O . MET A 1 296 ? 1.575 -16.626 -4.866 1.00 97.38 296 MET A O 1
ATOM 2377 N N . VAL A 1 297 ? -0.427 -15.659 -5.231 1.00 97.62 297 VAL A N 1
ATOM 2378 C CA . VAL A 1 297 ? -0.623 -15.166 -3.863 1.00 97.62 297 VAL A CA 1
ATOM 2379 C C . VAL A 1 297 ? -1.928 -15.660 -3.252 1.00 97.62 297 VAL A C 1
ATOM 2381 O O . VAL A 1 297 ? -2.896 -15.956 -3.954 1.00 97.62 297 VAL A O 1
ATOM 2384 N N . GLU A 1 298 ? -1.942 -15.732 -1.924 1.00 97.19 298 GLU A N 1
ATOM 2385 C CA . GLU A 1 298 ? -3.126 -15.944 -1.095 1.00 97.19 298 GLU A CA 1
ATOM 2386 C C . GLU A 1 298 ? -3.474 -14.659 -0.348 1.00 97.19 298 GLU A C 1
ATOM 2388 O O . GLU A 1 298 ? -2.596 -13.997 0.201 1.00 97.19 298 GLU A O 1
ATOM 2393 N N . PHE A 1 299 ? -4.752 -14.299 -0.317 1.00 97.38 299 PHE A N 1
ATOM 2394 C CA . PHE A 1 299 ? -5.219 -13.065 0.312 1.00 97.38 299 PHE A CA 1
ATOM 2395 C C . PHE A 1 299 ? -6.640 -13.217 0.855 1.00 97.38 299 PHE A C 1
ATOM 2397 O O . PHE A 1 299 ? -7.374 -14.144 0.503 1.00 97.38 299 PHE A O 1
ATOM 2404 N N . LYS A 1 300 ? -7.033 -12.283 1.715 1.00 96.31 300 LYS A N 1
ATOM 2405 C CA . LYS A 1 300 ? -8.417 -12.082 2.147 1.00 96.31 300 LYS A CA 1
ATOM 2406 C C . LYS A 1 300 ? -9.013 -10.908 1.393 1.00 96.31 300 LYS A C 1
ATOM 2408 O O . LYS A 1 300 ? -8.300 -10.001 0.969 1.00 96.31 300 LYS A O 1
ATOM 2413 N N . LEU A 1 301 ? -10.325 -10.903 1.245 1.00 96.06 301 LEU A N 1
ATOM 2414 C CA . LEU A 1 301 ? -11.031 -9.774 0.656 1.00 96.06 301 LEU A CA 1
ATOM 2415 C C . LEU A 1 301 ? -11.459 -8.810 1.763 1.00 96.06 301 LEU A C 1
ATOM 2417 O O . LEU A 1 301 ? -11.992 -9.235 2.785 1.00 96.06 301 LEU A O 1
ATOM 2421 N N . MET A 1 302 ? -11.242 -7.521 1.542 1.00 95.69 302 MET A N 1
ATOM 2422 C CA . MET A 1 302 ? -11.679 -6.439 2.419 1.00 95.69 302 MET A CA 1
ATOM 2423 C C . MET A 1 302 ? -12.510 -5.451 1.604 1.00 95.69 302 MET A C 1
ATOM 2425 O O . MET A 1 302 ? -12.176 -5.177 0.453 1.00 95.69 302 MET A O 1
ATOM 2429 N N . ARG A 1 303 ? -13.589 -4.915 2.178 1.00 95.19 303 ARG A N 1
ATOM 2430 C CA . ARG A 1 303 ? -14.263 -3.736 1.623 1.00 95.19 303 ARG A CA 1
ATOM 2431 C C . ARG A 1 303 ? -13.567 -2.478 2.120 1.00 95.19 303 ARG A C 1
ATOM 2433 O O . ARG A 1 303 ? -13.448 -2.291 3.327 1.00 95.19 303 ARG A O 1
ATOM 2440 N N . ASP A 1 304 ? -13.118 -1.643 1.195 1.00 90.81 304 ASP A N 1
ATOM 2441 C CA . ASP A 1 304 ? -12.594 -0.321 1.519 1.00 90.81 304 ASP A CA 1
ATOM 2442 C C . ASP A 1 304 ? -13.721 0.629 1.974 1.00 90.81 304 ASP A C 1
ATOM 2444 O O . ASP A 1 304 ? -14.914 0.313 1.907 1.00 90.81 304 ASP A O 1
ATOM 2448 N N . GLU A 1 305 ? -13.339 1.820 2.433 1.00 88.44 305 GLU A N 1
ATOM 2449 C CA . GLU A 1 305 ? -14.276 2.865 2.871 1.00 88.44 305 GLU A CA 1
ATOM 2450 C C . GLU A 1 305 ? -15.194 3.357 1.737 1.00 88.44 305 GLU A C 1
ATOM 2452 O O . GLU A 1 305 ? -16.298 3.839 1.986 1.00 88.44 305 GLU A O 1
ATOM 2457 N N . SER A 1 306 ? -14.764 3.193 0.483 1.00 89.06 306 SER A N 1
ATOM 2458 C CA . SER A 1 306 ? -15.540 3.519 -0.719 1.00 89.06 306 SER A CA 1
ATOM 2459 C C . SER A 1 306 ? -16.497 2.392 -1.141 1.00 89.06 306 SER A C 1
ATOM 2461 O O . SER A 1 306 ? -17.263 2.552 -2.092 1.00 89.06 306 SER A O 1
ATOM 2463 N N . GLY A 1 307 ? -16.479 1.253 -0.444 1.00 91.19 307 GLY A N 1
ATOM 2464 C CA . GLY A 1 307 ? -17.277 0.067 -0.737 1.00 91.19 307 GLY A CA 1
ATOM 2465 C C . GLY A 1 307 ? -16.712 -0.848 -1.830 1.00 91.19 307 GLY A C 1
ATOM 2466 O O . GLY A 1 307 ? -17.356 -1.856 -2.146 1.00 91.19 307 GLY A O 1
ATOM 2467 N N . ASN A 1 308 ? -15.536 -0.547 -2.389 1.00 93.81 308 ASN A N 1
ATOM 2468 C CA . ASN A 1 308 ? -14.837 -1.419 -3.330 1.00 93.81 308 ASN A CA 1
ATOM 2469 C C . ASN A 1 308 ? -14.168 -2.579 -2.597 1.00 93.81 308 ASN A C 1
ATOM 2471 O O . ASN A 1 308 ? -13.837 -2.499 -1.417 1.00 93.81 308 ASN A O 1
ATOM 2475 N N . ILE A 1 309 ? -13.942 -3.671 -3.319 1.00 95.56 309 ILE A N 1
ATOM 2476 C CA . ILE A 1 309 ? -13.282 -4.853 -2.775 1.00 95.56 309 ILE A CA 1
ATOM 2477 C C . ILE A 1 309 ? -11.786 -4.777 -3.100 1.00 95.56 309 ILE A C 1
ATOM 2479 O O . ILE A 1 309 ? -11.395 -4.681 -4.264 1.00 95.56 309 ILE A O 1
ATOM 2483 N N . ALA A 1 310 ? -10.961 -4.842 -2.061 1.00 96.94 310 ALA A N 1
ATOM 2484 C CA . ALA A 1 310 ? -9.507 -4.846 -2.120 1.00 96.94 310 ALA A CA 1
ATOM 2485 C C . ALA A 1 310 ? -8.942 -6.137 -1.508 1.00 96.94 310 ALA A C 1
ATOM 2487 O O . ALA A 1 310 ? -9.607 -6.838 -0.736 1.00 96.94 310 ALA A O 1
ATOM 2488 N N . ALA A 1 311 ? -7.700 -6.464 -1.859 1.00 97.38 311 ALA A N 1
ATOM 2489 C CA . ALA A 1 311 ? -6.978 -7.572 -1.251 1.00 97.38 311 ALA A CA 1
ATOM 2490 C C . ALA A 1 311 ? -6.300 -7.113 0.050 1.00 97.38 311 ALA A C 1
ATOM 2492 O O . ALA A 1 311 ? -5.634 -6.081 0.093 1.00 97.38 311 ALA A O 1
ATOM 2493 N N . SER A 1 312 ? -6.449 -7.914 1.101 1.00 96.94 312 SER A N 1
ATOM 2494 C CA . SER A 1 312 ? -5.885 -7.698 2.435 1.00 96.94 312 SER A CA 1
ATOM 2495 C C . SER A 1 312 ? -5.137 -8.946 2.911 1.00 96.94 312 SER A C 1
ATOM 2497 O O . SER A 1 312 ? -5.411 -10.056 2.447 1.00 96.94 312 SER A O 1
ATOM 2499 N N . ASP A 1 313 ? -4.195 -8.778 3.844 1.00 95.69 313 ASP A N 1
ATOM 2500 C CA . ASP A 1 313 ? -3.401 -9.878 4.427 1.00 95.69 313 ASP A CA 1
ATOM 2501 C C . ASP A 1 313 ? -2.758 -10.785 3.353 1.00 95.69 313 ASP A C 1
ATOM 2503 O O . ASP A 1 313 ? -2.875 -12.011 3.396 1.00 95.69 313 ASP A O 1
ATOM 2507 N N . VAL A 1 314 ? -2.109 -10.163 2.362 1.00 96.88 314 VAL A N 1
ATOM 2508 C CA . VAL A 1 314 ? -1.542 -10.827 1.179 1.00 96.88 314 VAL A CA 1
ATOM 2509 C C . VAL A 1 314 ? -0.267 -11.586 1.539 1.00 96.88 314 VAL A C 1
ATOM 2511 O O . VAL A 1 314 ? 0.629 -11.053 2.202 1.00 96.88 314 VAL A O 1
ATOM 25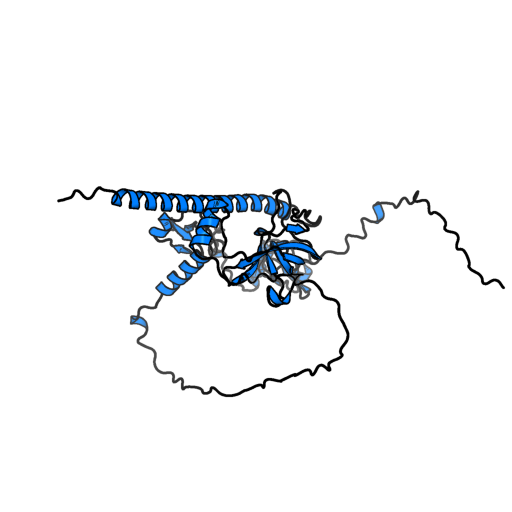14 N N . ARG A 1 315 ? -0.186 -12.845 1.103 1.00 96.75 315 ARG A N 1
ATOM 2515 C CA . ARG A 1 315 ? 0.880 -13.810 1.407 1.00 96.75 315 ARG A CA 1
ATOM 2516 C C . ARG A 1 315 ? 1.206 -14.660 0.181 1.00 96.75 315 ARG A C 1
ATOM 2518 O O . ARG A 1 315 ? 0.452 -14.690 -0.787 1.00 96.75 315 ARG A O 1
ATOM 2525 N N . ALA A 1 316 ? 2.313 -15.388 0.236 1.00 96.12 316 ALA A N 1
ATOM 2526 C CA . ALA A 1 316 ? 2.598 -16.421 -0.748 1.00 96.12 316 ALA A CA 1
ATOM 2527 C C . ALA A 1 316 ? 1.693 -17.639 -0.496 1.00 96.12 316 ALA A C 1
ATOM 2529 O O . ALA A 1 316 ? 1.138 -17.797 0.596 1.00 96.12 316 ALA A O 1
ATOM 2530 N N . LEU A 1 317 ? 1.576 -18.513 -1.498 1.00 95.25 317 LEU A N 1
ATOM 2531 C CA . LEU A 1 317 ? 0.821 -19.766 -1.389 1.00 95.25 317 LEU A CA 1
ATOM 2532 C C . LEU A 1 317 ? 1.192 -20.573 -0.127 1.00 95.25 317 LEU A C 1
ATOM 2534 O O . LEU A 1 317 ? 2.351 -20.600 0.305 1.00 95.25 317 LEU A O 1
ATOM 2538 N N . ASP A 1 318 ? 0.201 -21.274 0.426 1.00 94.56 318 ASP A N 1
ATOM 2539 C CA . ASP A 1 318 ? 0.278 -22.029 1.684 1.00 94.56 318 ASP A CA 1
ATOM 2540 C C . ASP A 1 318 ? 0.525 -21.147 2.925 1.00 94.56 318 ASP A C 1
ATOM 2542 O O . ASP A 1 318 ? 1.116 -21.595 3.915 1.00 94.56 318 ASP A O 1
ATOM 2546 N N . GLY A 1 319 ? 0.126 -19.874 2.872 1.00 92.81 319 GLY A N 1
ATOM 2547 C CA . GLY A 1 319 ? 0.335 -18.904 3.949 1.00 92.81 319 GLY A CA 1
ATOM 2548 C C . GLY A 1 319 ? 1.804 -18.592 4.263 1.00 92.81 319 GLY A C 1
ATOM 2549 O O . GLY A 1 319 ? 2.106 -18.107 5.360 1.00 92.81 319 GLY A O 1
ATOM 2550 N N . LYS A 1 320 ? 2.726 -18.873 3.335 1.00 92.62 320 LYS A N 1
ATOM 2551 C CA . LYS A 1 320 ? 4.149 -18.540 3.487 1.00 92.62 320 LYS A CA 1
ATOM 2552 C C . LYS A 1 320 ? 4.353 -17.022 3.363 1.00 92.62 320 LYS A C 1
ATOM 2554 O O . LYS A 1 320 ? 3.626 -16.361 2.623 1.00 92.62 320 LYS A O 1
ATOM 2559 N N . PRO A 1 321 ? 5.337 -16.438 4.069 1.00 90.12 321 PRO A N 1
ATOM 2560 C CA . PRO A 1 321 ? 5.664 -15.030 3.880 1.00 90.12 321 PRO A CA 1
ATOM 2561 C C . PRO A 1 321 ? 6.208 -14.806 2.465 1.00 90.12 321 PRO A C 1
ATOM 2563 O O . PRO A 1 321 ? 6.939 -15.650 1.944 1.00 90.12 321 PRO A O 1
ATOM 2566 N N . ILE A 1 322 ? 5.877 -13.663 1.868 1.00 92.50 322 ILE A N 1
ATOM 2567 C CA . ILE A 1 322 ? 6.467 -13.232 0.596 1.00 92.50 322 ILE A CA 1
ATOM 2568 C C . ILE A 1 322 ? 7.921 -12.836 0.863 1.00 92.50 322 ILE A C 1
ATOM 2570 O O . ILE A 1 322 ? 8.204 -12.058 1.777 1.00 92.50 322 ILE A O 1
ATOM 2574 N N . ILE A 1 323 ? 8.847 -13.418 0.100 1.00 89.06 323 ILE A N 1
ATOM 2575 C CA . ILE A 1 323 ? 10.288 -13.178 0.220 1.00 89.06 323 ILE A CA 1
ATOM 2576 C C . ILE A 1 323 ? 10.758 -12.573 -1.096 1.00 89.06 323 ILE A C 1
ATOM 2578 O O . ILE A 1 323 ? 11.347 -13.266 -1.921 1.00 89.06 323 ILE A O 1
ATOM 2582 N N . ASN A 1 324 ? 10.509 -11.278 -1.273 1.00 85.44 324 ASN A N 1
ATOM 2583 C CA . ASN A 1 324 ? 11.041 -10.558 -2.418 1.00 85.44 324 ASN A CA 1
ATOM 2584 C C . ASN A 1 324 ? 12.335 -9.843 -2.043 1.00 85.44 324 ASN A C 1
ATOM 2586 O O . ASN A 1 324 ? 12.440 -9.115 -1.048 1.00 85.44 324 ASN A O 1
ATOM 2590 N N . ILE A 1 325 ? 13.361 -10.131 -2.837 1.00 79.00 325 ILE A N 1
ATOM 2591 C CA . ILE A 1 325 ? 14.617 -9.397 -2.817 1.00 79.00 325 ILE A CA 1
ATOM 2592 C C . ILE A 1 325 ? 14.354 -8.161 -3.678 1.00 79.00 325 ILE A C 1
ATOM 2594 O O . ILE A 1 325 ? 13.891 -8.332 -4.805 1.00 79.00 325 ILE A O 1
ATOM 2598 N N . PRO A 1 326 ? 14.599 -6.935 -3.180 1.00 72.69 326 PRO A N 1
ATOM 2599 C CA . PRO A 1 326 ? 14.454 -5.754 -4.019 1.00 72.69 326 PRO A CA 1
ATOM 2600 C C . PRO A 1 326 ? 15.279 -5.963 -5.296 1.00 72.69 326 PRO A C 1
ATOM 2602 O O . PRO A 1 326 ? 16.390 -6.504 -5.203 1.00 72.69 326 PRO A O 1
ATOM 2605 N N . PRO A 1 327 ? 14.753 -5.592 -6.475 1.00 71.00 327 PRO A N 1
ATOM 2606 C CA . PRO A 1 327 ? 15.462 -5.818 -7.723 1.00 71.00 327 PRO A CA 1
ATOM 2607 C C . PRO A 1 327 ? 16.855 -5.192 -7.623 1.00 71.00 327 PRO A C 1
ATOM 2609 O O . PRO A 1 327 ? 17.024 -4.137 -7.012 1.00 71.00 327 PRO A O 1
ATOM 2612 N N . ALA A 1 328 ? 17.873 -5.836 -8.201 1.00 70.81 328 ALA A N 1
ATOM 2613 C CA . ALA A 1 328 ? 19.256 -5.344 -8.124 1.00 70.81 328 ALA A CA 1
ATOM 2614 C C . ALA A 1 328 ? 19.416 -3.917 -8.691 1.00 70.81 328 ALA A C 1
ATOM 2616 O O . ALA A 1 328 ? 20.392 -3.233 -8.396 1.00 70.81 328 ALA A O 1
ATOM 2617 N N . THR A 1 329 ? 18.445 -3.481 -9.494 1.00 69.94 329 THR A N 1
ATOM 2618 C CA . THR A 1 329 ? 18.326 -2.151 -10.090 1.00 69.94 329 THR A CA 1
ATOM 2619 C C . THR A 1 329 ? 17.658 -1.112 -9.183 1.00 69.94 329 THR A C 1
ATOM 2621 O O . THR A 1 329 ? 17.651 0.064 -9.540 1.00 69.94 329 THR A O 1
ATOM 2624 N N . ALA A 1 330 ? 17.099 -1.497 -8.030 1.00 71.12 330 ALA A N 1
ATOM 2625 C CA . ALA A 1 330 ? 16.510 -0.553 -7.087 1.00 71.12 330 ALA A CA 1
ATOM 2626 C C . ALA A 1 330 ? 17.596 0.374 -6.526 1.00 71.12 330 ALA A C 1
ATOM 2628 O O . ALA A 1 330 ? 18.607 -0.087 -5.990 1.00 71.12 330 ALA A O 1
ATOM 2629 N N . ASP A 1 331 ? 17.374 1.688 -6.620 1.00 75.56 331 ASP A N 1
ATOM 2630 C CA . ASP A 1 331 ? 18.283 2.685 -6.055 1.00 75.56 331 ASP A CA 1
ATOM 2631 C C . ASP A 1 331 ? 18.488 2.393 -4.550 1.00 75.56 331 ASP A C 1
ATOM 2633 O O . ASP A 1 331 ? 17.508 2.305 -3.797 1.00 75.56 331 ASP A O 1
ATOM 2637 N N . PRO A 1 332 ? 19.738 2.249 -4.068 1.00 76.50 332 PRO A N 1
ATOM 2638 C CA . PRO A 1 332 ? 20.031 2.050 -2.651 1.00 76.50 332 PRO A CA 1
ATOM 2639 C C . PRO A 1 332 ? 19.347 3.067 -1.728 1.00 76.50 332 PRO A C 1
ATOM 2641 O O . PRO A 1 332 ? 18.979 2.717 -0.604 1.00 76.50 332 PRO A O 1
ATOM 2644 N N . LYS A 1 333 ? 19.134 4.307 -2.194 1.00 77.50 333 LYS A N 1
ATOM 2645 C CA . LYS A 1 333 ? 18.399 5.340 -1.452 1.00 77.50 333 LYS A CA 1
ATOM 2646 C C . LYS A 1 333 ? 16.929 4.987 -1.278 1.00 77.50 333 LYS A C 1
ATOM 2648 O O . LYS A 1 333 ? 16.397 5.217 -0.198 1.00 77.50 333 LYS A O 1
ATOM 2653 N N . VAL A 1 334 ? 16.298 4.400 -2.294 1.00 70.56 334 VAL A N 1
ATOM 2654 C CA . VAL A 1 334 ? 14.913 3.916 -2.224 1.00 70.56 334 VAL A CA 1
ATOM 2655 C C . VAL A 1 334 ? 14.837 2.756 -1.235 1.00 70.56 334 VAL A C 1
ATOM 2657 O O . VAL A 1 334 ? 14.036 2.781 -0.309 1.00 70.56 334 VAL A O 1
ATOM 2660 N N . VAL A 1 335 ? 15.744 1.782 -1.318 1.00 72.81 335 VAL A N 1
ATOM 2661 C CA . VAL A 1 335 ? 15.778 0.668 -0.351 1.00 72.81 335 VAL A CA 1
ATOM 2662 C C . VAL A 1 335 ? 15.970 1.175 1.088 1.00 72.81 335 VAL A C 1
ATOM 2664 O O . VAL A 1 335 ? 15.348 0.665 2.024 1.00 72.81 335 VAL A O 1
ATOM 2667 N N . GLN A 1 336 ? 16.813 2.191 1.287 1.00 76.31 336 GLN A N 1
ATOM 2668 C CA . GLN A 1 336 ? 17.058 2.783 2.600 1.00 76.31 336 GLN A CA 1
ATOM 2669 C C . GLN A 1 336 ? 15.875 3.620 3.107 1.00 76.31 336 GLN A C 1
ATOM 2671 O O . GLN A 1 336 ? 15.521 3.488 4.282 1.00 76.31 336 GLN A O 1
ATOM 2676 N N . SER A 1 337 ? 15.246 4.430 2.249 1.00 71.44 337 SER A N 1
ATOM 2677 C CA . SER A 1 337 ? 14.063 5.218 2.610 1.00 71.44 337 SER A CA 1
ATOM 2678 C C . SER A 1 337 ? 12.894 4.311 2.976 1.00 71.44 337 SER A C 1
ATOM 2680 O O . SER A 1 337 ? 12.233 4.563 3.975 1.00 71.44 337 SER A O 1
ATOM 2682 N N . TYR A 1 338 ? 12.709 3.191 2.274 1.00 69.56 338 TYR A N 1
ATOM 2683 C CA . TYR A 1 338 ? 11.697 2.194 2.615 1.00 69.56 338 TYR A CA 1
ATOM 2684 C C . TYR A 1 338 ? 11.961 1.513 3.956 1.00 69.56 338 TYR A C 1
ATOM 2686 O O . TYR A 1 338 ? 11.035 1.321 4.741 1.00 69.56 338 TYR A O 1
ATOM 2694 N N . ARG A 1 339 ? 13.218 1.176 4.269 1.00 70.81 339 ARG A N 1
ATOM 2695 C CA . ARG A 1 339 ? 13.562 0.619 5.589 1.00 70.81 339 ARG A CA 1
ATOM 2696 C C . ARG A 1 339 ? 13.258 1.602 6.715 1.00 70.81 339 ARG A C 1
ATOM 2698 O O . ARG A 1 339 ? 12.733 1.193 7.744 1.00 70.81 339 ARG A O 1
ATOM 2705 N N . GLN A 1 340 ? 13.579 2.880 6.528 1.00 74.12 340 GLN A N 1
ATOM 2706 C CA . GLN A 1 340 ? 13.311 3.919 7.526 1.00 74.12 340 GLN A CA 1
ATOM 2707 C C . GLN A 1 340 ? 11.814 4.245 7.622 1.00 74.12 340 GLN A C 1
ATOM 2709 O O . GLN A 1 340 ? 11.279 4.350 8.724 1.00 74.12 340 GLN A O 1
ATOM 2714 N N . GLY A 1 341 ? 11.132 4.325 6.479 1.00 73.19 341 GLY A N 1
ATOM 2715 C CA . GLY A 1 341 ? 9.697 4.553 6.375 1.00 73.19 341 GLY A CA 1
ATOM 2716 C C . GLY A 1 341 ? 8.891 3.434 7.023 1.00 73.19 341 GLY A C 1
ATOM 2717 O O . GLY A 1 341 ? 8.007 3.723 7.817 1.00 73.19 341 GLY A O 1
ATOM 2718 N N . ASN A 1 342 ? 9.233 2.163 6.782 1.00 68.00 342 ASN A N 1
ATOM 2719 C CA . ASN A 1 342 ? 8.541 1.024 7.396 1.00 68.00 342 ASN A CA 1
ATOM 2720 C C . ASN A 1 342 ? 8.597 1.066 8.924 1.00 68.00 342 ASN A C 1
ATOM 2722 O O . ASN A 1 342 ? 7.575 0.848 9.567 1.00 68.00 342 ASN A O 1
ATOM 2726 N N . VAL A 1 343 ? 9.757 1.399 9.502 1.00 73.25 343 VAL A N 1
ATOM 2727 C CA . VAL A 1 343 ? 9.890 1.552 10.960 1.00 73.25 343 VAL A CA 1
ATOM 2728 C C . VAL A 1 343 ? 8.979 2.671 11.467 1.00 73.25 343 VAL A C 1
ATOM 2730 O O . VAL A 1 343 ? 8.262 2.480 12.446 1.00 73.25 343 VAL A O 1
ATOM 2733 N N . TRP A 1 344 ? 8.958 3.813 10.776 1.00 74.06 344 TRP A N 1
ATOM 2734 C CA . TRP A 1 344 ? 8.103 4.940 11.145 1.00 74.06 344 TRP A CA 1
ATOM 2735 C C . TRP A 1 344 ? 6.606 4.606 11.026 1.00 74.06 344 TRP A C 1
ATOM 2737 O O . TRP A 1 344 ? 5.849 4.853 11.963 1.00 74.06 344 TRP A O 1
ATOM 2747 N N . PHE A 1 345 ? 6.169 3.987 9.924 1.00 68.81 345 PHE A N 1
ATOM 2748 C CA . PHE A 1 345 ? 4.773 3.583 9.718 1.00 68.81 345 PHE A CA 1
ATOM 2749 C C . PHE A 1 345 ? 4.320 2.513 10.718 1.00 68.81 345 PHE A C 1
ATOM 2751 O O . PHE A 1 345 ? 3.194 2.578 11.214 1.00 68.81 345 PHE A O 1
ATOM 2758 N N . GLU A 1 346 ? 5.175 1.540 11.045 1.00 72.00 346 GLU A N 1
ATOM 2759 C CA . GLU A 1 346 ? 4.884 0.550 12.086 1.00 72.00 346 GLU A CA 1
ATOM 2760 C C . GLU A 1 346 ? 4.732 1.212 13.457 1.00 72.00 346 GLU A C 1
ATOM 2762 O O . GLU A 1 346 ? 3.790 0.890 14.185 1.00 72.00 346 GLU A O 1
ATOM 2767 N N . GLU A 1 347 ? 5.586 2.185 13.782 1.00 80.12 347 GLU A N 1
ATOM 2768 C CA . GLU A 1 347 ? 5.477 2.956 15.018 1.00 80.12 347 GLU A CA 1
ATOM 2769 C C . GLU A 1 347 ? 4.169 3.763 15.069 1.00 80.12 347 GLU A C 1
ATOM 2771 O O . GLU A 1 347 ? 3.471 3.733 16.084 1.00 80.12 347 GLU A O 1
ATOM 2776 N N . GLN A 1 348 ? 3.768 4.419 13.973 1.00 74.19 348 GLN A N 1
ATOM 2777 C CA . GLN A 1 348 ? 2.490 5.141 13.907 1.00 74.19 348 GLN A CA 1
ATOM 2778 C C . GLN A 1 348 ? 1.282 4.207 14.032 1.00 74.19 348 GLN A C 1
ATOM 2780 O O . GLN A 1 348 ? 0.361 4.487 14.801 1.00 74.19 348 GLN A O 1
ATOM 2785 N N . ARG A 1 349 ? 1.292 3.058 13.344 1.00 74.94 349 ARG A N 1
ATOM 2786 C CA . ARG A 1 349 ? 0.227 2.047 13.445 1.00 74.94 349 ARG A CA 1
ATOM 2787 C C . ARG A 1 349 ? 0.124 1.499 14.869 1.00 74.94 349 ARG A C 1
ATOM 2789 O O . ARG A 1 349 ? -0.980 1.292 15.374 1.00 74.94 349 ARG A O 1
ATOM 2796 N N . GLN A 1 350 ? 1.256 1.287 15.535 1.00 79.19 350 GLN A N 1
ATOM 2797 C CA . GLN A 1 350 ? 1.294 0.857 16.928 1.00 79.19 350 GLN A CA 1
ATOM 2798 C C . GLN A 1 350 ? 0.735 1.940 17.862 1.00 79.19 350 GLN A C 1
ATOM 2800 O O . GLN A 1 350 ? -0.137 1.641 18.676 1.00 79.19 350 GLN A O 1
ATOM 2805 N N . ARG A 1 351 ? 1.133 3.206 17.680 1.00 86.06 351 ARG A N 1
ATOM 2806 C CA . ARG A 1 351 ? 0.576 4.351 18.422 1.00 86.06 351 ARG A CA 1
ATOM 2807 C C . ARG A 1 351 ? -0.933 4.491 18.218 1.00 86.06 351 ARG A C 1
ATOM 2809 O O . ARG A 1 351 ? -1.652 4.752 19.180 1.00 86.06 351 ARG A O 1
ATOM 2816 N N . GLN A 1 352 ? -1.440 4.287 17.001 1.00 75.38 352 GLN A N 1
ATOM 2817 C CA . GLN A 1 352 ? -2.881 4.281 16.732 1.00 75.38 352 GLN A CA 1
ATOM 2818 C C . GLN A 1 352 ? -3.592 3.128 17.449 1.00 75.38 352 GLN A C 1
ATOM 2820 O O . GLN A 1 352 ? -4.610 3.363 18.101 1.00 75.38 352 GLN A O 1
ATOM 2825 N N . LYS A 1 353 ? -3.048 1.904 17.400 1.00 80.69 353 LYS A N 1
ATOM 2826 C CA . LYS A 1 353 ? -3.596 0.756 18.145 1.00 80.69 353 LYS A CA 1
ATOM 2827 C C . LYS A 1 353 ? -3.628 1.020 19.648 1.00 80.69 353 LYS A C 1
ATOM 2829 O O . LYS A 1 353 ? -4.632 0.735 20.293 1.00 80.69 353 LYS A O 1
ATOM 2834 N N . GLU A 1 354 ? -2.570 1.602 20.202 1.00 88.62 354 GLU A N 1
ATOM 2835 C CA . GLU A 1 354 ? -2.495 1.977 21.617 1.00 88.62 354 GLU A CA 1
ATOM 2836 C C . GLU A 1 354 ? -3.506 3.071 21.974 1.00 88.62 354 GLU A C 1
ATOM 2838 O O . GLU A 1 354 ? -4.191 2.960 22.989 1.00 88.62 354 GLU A O 1
ATOM 2843 N N . ARG A 1 355 ? -3.682 4.089 21.119 1.00 84.62 355 ARG A N 1
ATOM 2844 C CA . ARG A 1 355 ? -4.729 5.111 21.287 1.00 84.62 355 ARG A CA 1
ATOM 2845 C C . ARG A 1 355 ? -6.127 4.487 21.267 1.00 84.62 355 ARG A C 1
ATOM 2847 O O . ARG A 1 355 ? -6.916 4.765 22.164 1.00 84.62 355 ARG A O 1
ATOM 2854 N N . GLN A 1 356 ? -6.423 3.606 20.309 1.00 81.69 356 GLN A N 1
ATOM 2855 C CA . GLN A 1 356 ? -7.708 2.897 20.242 1.00 81.69 356 GLN A CA 1
ATOM 2856 C C . GLN A 1 356 ? -7.942 2.015 21.475 1.00 81.69 356 GLN A C 1
ATOM 2858 O O . GLN A 1 356 ? -9.047 1.984 22.015 1.00 81.69 356 GLN A O 1
ATOM 2863 N N . GLN A 1 357 ? -6.908 1.316 21.952 1.00 87.81 357 GLN A N 1
ATOM 2864 C CA . GLN A 1 357 ? -6.984 0.534 23.186 1.00 87.81 357 GLN A CA 1
ATOM 2865 C C . GLN A 1 357 ? -7.234 1.421 24.407 1.00 87.81 357 GLN A C 1
ATOM 2867 O O . GLN A 1 357 ? -8.056 1.059 25.246 1.00 87.81 357 GLN A O 1
ATOM 2872 N N . ARG A 1 358 ? -6.587 2.590 24.487 1.00 92.06 358 ARG A N 1
ATOM 2873 C CA . ARG A 1 358 ? -6.795 3.557 25.571 1.00 92.06 358 ARG A CA 1
ATOM 2874 C C . ARG A 1 358 ? -8.225 4.089 25.583 1.00 92.06 358 ARG A C 1
ATOM 2876 O O . ARG A 1 358 ? -8.869 4.028 26.622 1.00 92.06 358 ARG A O 1
ATOM 2883 N N . VAL A 1 359 ? -8.757 4.497 24.429 1.00 91.25 359 VAL A N 1
ATOM 2884 C CA . VAL A 1 359 ? -10.155 4.948 24.302 1.00 91.25 359 VAL A CA 1
ATOM 2885 C C . VAL A 1 359 ? -11.130 3.841 24.715 1.00 91.25 359 VAL A C 1
ATOM 2887 O O . VAL A 1 359 ? -12.057 4.092 25.480 1.00 91.25 359 VAL A O 1
ATOM 2890 N N . LYS A 1 360 ? -10.903 2.592 24.282 1.00 87.38 360 LYS A N 1
ATOM 2891 C CA . LYS A 1 360 ? -11.722 1.444 24.713 1.00 87.38 360 LYS A CA 1
ATOM 2892 C C . LYS A 1 360 ? -11.649 1.210 26.227 1.00 87.38 360 LYS A C 1
ATOM 2894 O O . LYS A 1 360 ? -12.662 0.874 26.838 1.00 87.38 360 LYS A O 1
ATOM 2899 N N . GLN A 1 361 ? -10.474 1.373 26.839 1.00 93.69 361 GLN A N 1
ATOM 2900 C CA . GLN A 1 361 ? -10.307 1.256 28.291 1.00 93.69 361 GLN A CA 1
ATOM 2901 C C . GLN A 1 361 ? -11.037 2.375 29.041 1.00 93.69 361 GLN A C 1
ATOM 2903 O O . GLN A 1 361 ? -11.776 2.074 29.975 1.00 93.69 361 GLN A O 1
ATOM 2908 N N . GLU A 1 362 ? -10.898 3.626 28.604 1.00 95.50 362 GLU A N 1
ATOM 2909 C CA . GLU A 1 362 ? -11.590 4.784 29.185 1.00 95.50 362 GLU A CA 1
ATOM 2910 C C . GLU A 1 362 ? -13.117 4.608 29.113 1.00 95.50 362 GLU A C 1
ATOM 2912 O O . GLU A 1 362 ? -13.800 4.702 30.133 1.00 95.50 362 GLU A O 1
ATOM 2917 N N . GLN A 1 363 ? -13.656 4.213 27.953 1.00 91.75 363 GLN A N 1
ATOM 2918 C CA . GLN A 1 363 ? -15.086 3.917 27.787 1.00 91.75 363 GLN A CA 1
ATOM 2919 C C . GLN A 1 363 ? -15.571 2.792 28.716 1.00 91.75 363 GLN A C 1
ATOM 2921 O O . GLN A 1 363 ? -16.667 2.859 29.283 1.00 91.75 363 GLN A O 1
ATOM 2926 N N . LEU A 1 364 ? -14.759 1.747 28.904 1.00 92.75 364 LEU A N 1
ATOM 2927 C CA . LEU A 1 364 ? -15.082 0.649 29.812 1.00 92.75 364 LEU A CA 1
ATOM 2928 C C . LEU A 1 364 ? -15.092 1.107 31.279 1.00 92.75 364 LEU A C 1
ATOM 2930 O O . LEU A 1 364 ? -15.946 0.670 32.056 1.00 92.75 364 LEU A O 1
ATOM 2934 N N . GLU A 1 365 ? -14.160 1.973 31.673 1.00 95.25 365 GLU A N 1
ATOM 2935 C CA . GLU A 1 365 ? -14.106 2.555 33.016 1.00 95.25 365 GLU A CA 1
ATOM 2936 C C . GLU A 1 365 ? -15.295 3.484 33.287 1.00 95.25 365 GLU A C 1
ATOM 2938 O O . GLU A 1 365 ? -15.940 3.352 34.332 1.00 95.25 365 GLU A O 1
ATOM 2943 N N . GLU A 1 366 ? -15.666 4.337 32.333 1.00 94.88 366 GLU A N 1
ATOM 2944 C CA . GLU A 1 366 ? -16.861 5.187 32.414 1.00 94.88 366 GLU A CA 1
ATOM 2945 C C . GLU A 1 366 ? -18.150 4.364 32.531 1.00 94.88 366 GLU A C 1
ATOM 2947 O O . GLU A 1 366 ? -19.028 4.656 33.356 1.00 94.88 366 GLU A O 1
ATOM 2952 N N . TRP A 1 367 ? -18.256 3.281 31.756 1.00 91.38 367 TRP A N 1
ATOM 2953 C CA . TRP A 1 367 ? -19.381 2.354 31.841 1.00 91.38 367 TRP A CA 1
ATOM 2954 C C . TRP A 1 367 ? -19.456 1.672 33.216 1.00 91.38 367 TRP A C 1
ATOM 2956 O O . TRP A 1 367 ? -20.534 1.590 33.823 1.00 91.38 367 TRP A O 1
ATOM 2966 N N . ARG A 1 368 ? -18.311 1.230 33.759 1.00 91.38 368 ARG A N 1
ATOM 2967 C CA . ARG A 1 368 ? -18.218 0.643 35.110 1.00 91.38 368 ARG A CA 1
ATOM 2968 C C . ARG A 1 368 ? -18.609 1.652 36.191 1.00 91.38 368 ARG A C 1
ATOM 2970 O O . ARG A 1 368 ? -19.388 1.308 37.086 1.00 91.38 368 ARG A O 1
ATOM 2977 N N . ALA A 1 369 ? -18.129 2.891 36.096 1.00 91.31 369 ALA A N 1
ATOM 2978 C CA . ALA A 1 369 ? -18.466 3.968 37.024 1.00 91.31 369 ALA A CA 1
ATOM 2979 C C . ALA A 1 369 ? -19.975 4.274 37.005 1.00 91.31 369 ALA A C 1
ATOM 2981 O O . ALA A 1 369 ? -20.614 4.344 38.059 1.00 91.31 369 ALA A O 1
ATOM 2982 N N . SER A 1 370 ? -20.572 4.338 35.813 1.00 89.25 370 SER A N 1
ATOM 2983 C CA . SER A 1 370 ? -22.006 4.592 35.622 1.00 89.25 370 SER A CA 1
ATOM 2984 C C . SER A 1 370 ? -22.898 3.504 36.235 1.00 89.25 370 SER A C 1
ATOM 2986 O O . SER A 1 370 ? -23.964 3.800 36.786 1.00 89.25 370 SER A O 1
ATOM 2988 N N . ARG A 1 371 ? -22.471 2.233 36.199 1.00 89.00 371 ARG A N 1
ATOM 2989 C CA . ARG A 1 371 ? -23.201 1.126 36.846 1.00 89.00 371 ARG A CA 1
ATOM 2990 C C . ARG A 1 371 ? -23.044 1.098 38.364 1.00 89.00 371 ARG A C 1
ATOM 2992 O O . ARG A 1 371 ? -24.020 0.796 39.049 1.00 89.00 371 ARG A O 1
ATOM 2999 N N . SER A 1 372 ? -21.869 1.445 38.890 1.00 85.06 372 SER A N 1
ATOM 3000 C CA . SER A 1 372 ? -21.618 1.490 40.340 1.00 85.06 372 SER A CA 1
ATOM 3001 C C . SER A 1 372 ? -22.584 2.444 41.063 1.00 85.06 372 SER A C 1
ATOM 3003 O O . SER A 1 372 ? -23.112 2.124 42.127 1.00 85.06 372 SER A O 1
ATOM 3005 N N . ILE A 1 373 ? -22.929 3.569 40.427 1.00 75.38 373 ILE A N 1
ATOM 3006 C CA . ILE A 1 373 ? -23.851 4.576 40.982 1.00 75.38 373 ILE A CA 1
ATOM 3007 C C . ILE A 1 373 ? -25.299 4.052 41.098 1.00 75.38 373 ILE A C 1
ATOM 3009 O O . ILE A 1 373 ? -26.027 4.445 42.010 1.00 75.38 373 ILE A O 1
ATOM 3013 N N . ARG A 1 374 ? -25.734 3.124 40.232 1.00 67.31 374 ARG A N 1
ATOM 3014 C CA . ARG A 1 374 ? -27.095 2.545 40.277 1.00 67.31 374 ARG A CA 1
ATOM 3015 C C . ARG A 1 374 ? -27.270 1.425 41.306 1.00 67.31 374 ARG A C 1
ATOM 3017 O O . ARG A 1 374 ? -28.405 1.032 41.562 1.00 67.31 374 ARG A O 1
ATOM 3024 N N . ALA A 1 375 ? -26.192 0.932 41.913 1.00 63.78 375 ALA A N 1
ATOM 3025 C CA . ALA A 1 375 ? -26.244 -0.127 42.921 1.00 63.78 375 ALA A CA 1
ATOM 3026 C C . ALA A 1 375 ? -26.492 0.390 44.353 1.00 63.78 375 ALA A C 1
ATOM 3028 O O . ALA A 1 375 ? -26.336 -0.366 45.315 1.00 63.78 375 ALA A O 1
ATOM 3029 N N . LEU A 1 376 ? -26.884 1.659 44.527 1.00 65.38 376 LEU A N 1
ATOM 3030 C CA . LEU A 1 376 ? -27.294 2.150 45.839 1.00 65.38 376 LEU A CA 1
ATOM 3031 C C . LEU A 1 376 ? -28.586 1.437 46.272 1.00 65.38 376 LEU A C 1
ATOM 3033 O O . LEU A 1 376 ? -29.581 1.481 45.542 1.00 65.38 376 LEU A O 1
ATOM 3037 N N . PRO A 1 377 ? -28.597 0.769 47.442 1.00 64.81 377 PRO A N 1
ATOM 3038 C CA . PRO A 1 377 ? -29.782 0.083 47.923 1.00 64.81 377 PRO A CA 1
ATOM 3039 C C . PRO A 1 377 ? -30.896 1.112 48.082 1.00 64.81 377 PRO A C 1
ATOM 3041 O O . PRO A 1 377 ? -30.751 2.073 48.839 1.00 64.81 377 PRO A O 1
ATOM 3044 N N . GLN A 1 378 ? -32.007 0.907 47.371 1.00 64.25 378 GLN A N 1
ATOM 3045 C CA . GLN A 1 378 ? -33.243 1.629 47.640 1.00 64.25 378 GLN A CA 1
ATOM 3046 C C . GLN A 1 378 ? -33.607 1.357 49.099 1.00 64.25 378 GLN A C 1
ATOM 3048 O O . GLN A 1 378 ? -34.115 0.286 49.440 1.00 64.25 378 GLN A O 1
ATOM 3053 N N . GLN A 1 379 ? -33.284 2.300 49.983 1.00 63.62 379 GLN A N 1
ATOM 3054 C CA . GLN A 1 379 ? -33.797 2.279 51.338 1.00 63.62 379 GLN A CA 1
ATOM 3055 C C . GLN A 1 379 ? -35.317 2.351 51.208 1.00 63.62 379 GLN A C 1
ATOM 3057 O O . GLN A 1 379 ? -35.859 3.354 50.747 1.00 63.62 379 GLN A O 1
ATOM 3062 N N . LYS A 1 380 ? -35.986 1.238 51.531 1.00 62.69 380 LYS A N 1
ATOM 3063 C CA . LYS A 1 380 ? -37.443 1.173 51.644 1.00 62.69 380 LYS A CA 1
ATOM 3064 C C . LYS A 1 380 ? -37.878 2.256 52.631 1.00 62.69 380 LYS A C 1
ATOM 3066 O O . LYS A 1 380 ? -37.530 2.160 53.807 1.00 62.69 380 LYS A O 1
ATOM 3071 N N . ILE A 1 381 ? -38.579 3.266 52.119 1.00 56.44 381 ILE A N 1
ATOM 3072 C CA . ILE A 1 381 ? -39.322 4.255 52.909 1.00 56.44 381 ILE A CA 1
ATOM 3073 C C . ILE A 1 381 ? -40.601 3.600 53.421 1.00 56.44 381 ILE A C 1
ATOM 3075 O O . ILE A 1 381 ? -41.244 2.881 52.618 1.00 56.44 381 ILE A O 1
#

Organism: NCBI:txid73025

Radius of gyration: 33.54 Å; chains: 1; bounding box: 78×101×99 Å

InterPro domains:
  IPR002059 Cold-shock protein Csp, DNA-binding [PF00313] (243-311)
  IPR002059 Cold-shock protein Csp, DNA-binding [PS51857] (241-316)
  IPR011129 Cold-shock domain [SM00357] (2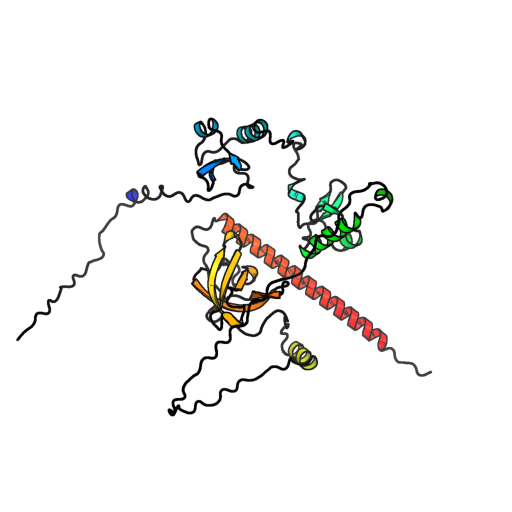43-317)
  IPR012340 Nucleic acid-binding, OB-fold [G3DSA:2.40.50.140] (240-324)
  IPR012340 Nucleic acid-binding, OB-fold [SSF50249] (241-320)

Foldseek 3Di:
DDDDDDDDDDDDDDPDDDDDDPPVVVPPPVPDDDQDADDLADAAQFWHAHPVRFIAHGSGQTQDPVRCVVDDHGDGHDVVRVVVSCVVVPVPPVCVVCPPVRPDDPVQCAAQFWAQDPVRFTAGGNRQGDDPVVCVVHDGGDGHDPVRNVVSVVVVVVVPPPDPVPPPDDDDDDDDDDDDDDDDDDDDDDDDDDDDDDDDDDDDDPDDPPPPPVDDDDPVRVVVVCVPPVDDDDVQWDDDKWKWFFQDWDLVQQKGWTQTPPPCCPQANNDTAIDGLVQQDAPDLLADSTDDGGAMWMFIWGQDPVRHIHTHNIAHPPRHHDHDDPPPPPDVVSSVVSSVVSVVVVVVVVVVVVVVVVVVVVVVVVVVVVVVVVPDPPPDD

Sequence (381 aa):
GDDWIARMPLYPVNAADVEVDDDELMEAEKGVLGTYYKDETSYSSTVWRDLDGTLRAGWGHVLTAEERKMYKEGDEVDEEAIYKWFETDGDDIDVKELGTDGDSYFAKAFSPYVYRDAEGHLCAGYGHRLTKLEQERFEEGDLVDDVTLEGWFQDDQLGQAPDEEDMLFGDGVDRGPMYNDELFPYTKHDLLYRVPAEEGDAPVIPEMIVSTYDTEPDAETLEQLENEAGVVYDPTLLPGWHQGLVTGWNDPKAFGWIMPLKDPQSINDGKDLFVHASEININYPQYYKCLEEGDMVEFKLMRDESGNIAASDVRALDGKPIINIPPATADPKVVQSYRQGNVWFEEQRQRQKERQQRVKQEQLEEWRASRSIRALPQQKI